Protein AF-A0A3R6VSF9-F1 (afdb_monomer_lite)

Radius of gyration: 30.58 Å; chains: 1; bounding box: 80×78×81 Å

InterPro domains:
  IPR032466 Metal-dependent hydrolase [SSF51556] (292-718)

Organism: NCBI:txid157072

pLDDT: mean 82.46, std 18.48, range [24.3, 98.81]

Structure (mmCIF, N/CA/C/O backbone):
data_AF-A0A3R6VSF9-F1
#
_entry.id   AF-A0A3R6VSF9-F1
#
loop_
_atom_site.group_PDB
_atom_site.id
_atom_site.type_symbol
_atom_site.label_atom_id
_atom_site.label_alt_id
_atom_site.label_comp_id
_atom_site.label_asym_id
_atom_site.label_entity_id
_atom_site.label_seq_id
_atom_site.pdbx_PDB_ins_code
_atom_site.Cartn_x
_atom_site.Cartn_y
_atom_site.Cartn_z
_atom_site.occupancy
_atom_site.B_iso_or_equiv
_atom_site.auth_seq_id
_atom_site.auth_comp_id
_atom_site.auth_asym_id
_atom_site.auth_atom_id
_atom_site.pdbx_PDB_model_num
ATOM 1 N N . MET A 1 1 ? -24.679 31.000 2.714 1.00 30.97 1 MET A N 1
ATOM 2 C CA . MET A 1 1 ? -25.129 29.900 3.594 1.00 30.97 1 MET A CA 1
ATOM 3 C C . MET A 1 1 ? -25.138 30.422 5.020 1.00 30.97 1 MET A C 1
ATOM 5 O O . MET A 1 1 ? -24.112 30.921 5.457 1.00 30.97 1 MET A O 1
ATOM 9 N N . VAL A 1 2 ? -26.268 30.392 5.728 1.00 24.30 2 VAL A N 1
ATOM 10 C CA . VAL A 1 2 ? -26.298 30.714 7.168 1.00 24.30 2 VAL A CA 1
ATOM 11 C C . VAL A 1 2 ? -26.040 29.412 7.916 1.00 24.30 2 VAL A C 1
ATOM 13 O O . VAL A 1 2 ? -26.893 28.535 7.837 1.00 24.30 2 VAL A O 1
ATOM 16 N N . ASP A 1 3 ? -24.895 29.262 8.590 1.00 39.56 3 ASP A N 1
ATOM 17 C CA . ASP A 1 3 ? -24.651 28.088 9.435 1.00 39.56 3 ASP A CA 1
ATOM 18 C C . ASP A 1 3 ? -23.662 28.320 10.600 1.00 39.56 3 ASP A C 1
ATOM 20 O O . ASP A 1 3 ? -22.752 29.149 10.564 1.00 39.56 3 ASP A O 1
ATOM 24 N N . ARG A 1 4 ? -23.914 27.559 11.664 1.00 41.09 4 ARG A N 1
ATOM 25 C CA . ARG A 1 4 ? -23.352 27.530 13.015 1.00 41.09 4 ARG A CA 1
ATOM 26 C C . ARG A 1 4 ? -21.854 27.204 13.009 1.00 41.09 4 ARG A C 1
ATOM 28 O O . ARG A 1 4 ? -21.467 26.072 12.741 1.00 41.09 4 ARG A O 1
ATOM 35 N N . ILE A 1 5 ? -20.997 28.165 13.363 1.00 36.53 5 ILE A N 1
ATOM 36 C CA . ILE A 1 5 ? -19.570 27.890 13.593 1.00 36.53 5 ILE A CA 1
ATOM 37 C C . ILE A 1 5 ? -19.335 27.669 15.085 1.00 36.53 5 ILE A C 1
ATOM 39 O O . ILE A 1 5 ? -19.367 28.591 15.890 1.00 36.53 5 ILE A O 1
ATOM 43 N N . THR A 1 6 ? -19.053 26.426 15.430 1.00 43.69 6 THR A N 1
ATOM 44 C CA . THR A 1 6 ? -18.424 25.983 16.676 1.00 43.69 6 THR A CA 1
ATOM 45 C C . THR A 1 6 ? -16.914 26.274 16.656 1.00 43.69 6 THR A C 1
ATOM 47 O O . THR A 1 6 ? -16.265 26.030 15.635 1.00 43.69 6 THR A O 1
ATOM 50 N N . ALA A 1 7 ? -16.336 26.768 17.758 1.00 39.53 7 ALA A N 1
ATOM 51 C CA . ALA A 1 7 ? -14.887 26.991 17.892 1.00 39.53 7 ALA A CA 1
ATOM 52 C C . ALA A 1 7 ? -14.079 25.683 17.711 1.00 39.53 7 ALA A C 1
ATOM 54 O O . ALA A 1 7 ? -14.624 24.599 17.864 1.00 39.53 7 ALA A O 1
ATOM 55 N N . SER A 1 8 ? -12.790 25.735 17.368 1.00 39.19 8 SER A N 1
ATOM 56 C CA . SER A 1 8 ? -11.935 24.534 17.236 1.00 39.19 8 SER A CA 1
ATOM 57 C C . SER A 1 8 ? -11.379 24.093 18.597 1.00 39.19 8 SER A C 1
ATOM 59 O O . SER A 1 8 ? -11.083 24.949 19.432 1.00 39.19 8 SER A O 1
ATOM 61 N N . ARG A 1 9 ? -11.157 22.790 18.828 1.00 46.75 9 ARG A N 1
ATOM 62 C CA . ARG A 1 9 ? -10.424 22.332 20.028 1.00 46.75 9 ARG A CA 1
ATOM 63 C C . ARG A 1 9 ? -8.924 22.674 19.931 1.00 46.75 9 ARG A C 1
ATOM 65 O O . ARG A 1 9 ? -8.363 22.542 18.844 1.00 46.75 9 ARG A O 1
ATOM 72 N N . PRO A 1 10 ? -8.236 23.014 21.043 1.00 39.56 10 PRO A N 1
ATOM 73 C CA . PRO A 1 10 ? -6.789 23.271 21.049 1.00 39.56 10 PRO A CA 1
ATOM 74 C C . PRO A 1 10 ? -5.938 22.076 20.592 1.00 39.56 10 PRO A C 1
ATOM 76 O O . PRO A 1 10 ? -4.832 22.265 20.099 1.00 39.56 10 PRO A O 1
ATOM 79 N N . THR A 1 11 ? -6.455 20.852 20.744 1.00 42.47 11 THR A N 1
ATOM 80 C CA . THR A 1 11 ? -5.763 19.598 20.404 1.00 42.47 11 THR A CA 1
ATOM 81 C C . THR A 1 11 ? -6.108 19.047 19.016 1.00 42.47 11 THR A C 1
ATOM 83 O O . THR A 1 11 ? -5.373 18.201 18.515 1.00 42.47 11 THR A O 1
ATOM 86 N N . ASN A 1 12 ? -7.197 19.501 18.374 1.00 41.34 12 ASN A N 1
ATOM 87 C CA . ASN A 1 12 ? -7.612 19.027 17.049 1.00 41.34 12 ASN A CA 1
ATOM 88 C C . ASN A 1 12 ? -8.453 20.084 16.305 1.00 41.34 12 ASN A C 1
ATOM 90 O O . ASN A 1 12 ? -9.623 20.309 16.616 1.00 41.34 12 ASN A O 1
ATOM 94 N N . ALA A 1 13 ? -7.866 20.705 15.276 1.00 40.31 13 ALA A N 1
ATOM 95 C CA . ALA A 1 13 ? -8.487 21.787 14.505 1.00 40.31 13 ALA A CA 1
ATOM 96 C C . ALA A 1 13 ? -9.631 21.340 13.565 1.00 40.31 13 ALA A C 1
ATOM 98 O O . ALA A 1 13 ? -10.320 22.188 12.983 1.00 40.31 13 ALA A O 1
ATOM 99 N N . LEU A 1 14 ? -9.825 20.026 13.396 1.00 37.62 14 LEU A N 1
ATOM 100 C CA . LEU A 1 14 ? -10.907 19.436 12.604 1.00 37.62 14 LEU A CA 1
ATOM 101 C C . LEU A 1 14 ? -12.150 19.117 13.446 1.00 37.62 14 LEU A C 1
ATOM 103 O O . LEU A 1 14 ? -13.216 18.906 12.871 1.00 37.62 14 LEU A O 1
ATOM 107 N N . VAL A 1 15 ? -12.033 19.127 14.780 1.00 36.47 15 VAL A N 1
ATOM 108 C CA . VAL A 1 15 ? -13.116 18.765 15.704 1.00 36.47 15 VAL A CA 1
ATOM 109 C C . VAL A 1 15 ? -13.640 20.006 16.443 1.00 36.47 15 VAL A C 1
ATOM 111 O O . VAL A 1 15 ? -12.859 20.730 17.071 1.00 36.47 15 VAL A O 1
ATOM 114 N N . PRO A 1 16 ? -14.957 20.270 16.396 1.00 43.53 16 PRO A N 1
ATOM 115 C CA . PRO A 1 16 ? -15.544 21.449 17.022 1.00 43.53 16 PRO A CA 1
ATOM 116 C C . PRO A 1 16 ? -15.704 21.379 18.561 1.00 43.53 16 PRO A C 1
ATOM 118 O O . PRO A 1 16 ? -15.852 20.308 19.155 1.00 43.53 16 PRO A O 1
ATOM 121 N N . TYR A 1 17 ? -15.722 22.550 19.209 1.00 37.19 17 TYR A N 1
ATOM 122 C CA . TYR A 1 17 ? -16.293 22.843 20.531 1.00 37.19 17 TYR A CA 1
ATOM 123 C C . TYR A 1 17 ? -17.813 22.860 20.372 1.00 37.19 17 TYR A C 1
ATOM 125 O O . TYR A 1 17 ? -18.333 23.763 19.721 1.00 37.19 17 TYR A O 1
ATOM 133 N N . ALA A 1 18 ? -18.544 21.892 20.922 1.00 42.44 18 ALA A N 1
ATOM 134 C CA . ALA A 1 18 ? -20.001 21.945 20.838 1.00 42.44 18 ALA A CA 1
ATOM 135 C C . ALA A 1 18 ? -20.579 22.688 22.042 1.00 42.44 18 ALA A C 1
ATOM 137 O O . ALA A 1 18 ? -20.657 22.195 23.167 1.00 42.44 18 ALA A O 1
ATOM 138 N N . GLU A 1 19 ? -21.009 23.912 21.786 1.00 41.78 19 GLU A N 1
ATOM 139 C CA . GLU A 1 19 ? -21.958 24.586 22.655 1.00 41.78 19 GLU A CA 1
ATOM 140 C C . GLU A 1 19 ? -23.367 24.070 22.337 1.00 41.78 19 GLU A C 1
ATOM 142 O O . GLU A 1 19 ? -23.654 23.760 21.179 1.00 41.78 19 GLU A O 1
ATOM 147 N N . PRO A 1 20 ? -24.293 24.062 23.309 1.00 39.50 20 PRO A N 1
ATOM 148 C CA . PRO A 1 20 ? -25.716 23.886 23.022 1.00 39.50 20 PRO A CA 1
ATOM 149 C C . PRO A 1 20 ? -26.259 24.922 22.026 1.00 39.50 20 PRO A C 1
ATOM 151 O O . PRO A 1 20 ? -27.307 24.691 21.429 1.00 39.50 20 PRO A O 1
ATOM 154 N N . LEU A 1 21 ? -25.553 26.045 21.827 1.00 38.25 21 LEU A N 1
ATOM 155 C CA . LEU A 1 21 ? -25.818 27.062 20.810 1.00 38.25 21 LEU A CA 1
ATOM 156 C C . LEU A 1 21 ? -24.527 27.834 20.458 1.00 38.25 21 LEU A C 1
ATOM 158 O O . LEU A 1 21 ? -24.180 28.733 21.216 1.00 38.25 21 LEU A O 1
ATOM 162 N N . PRO A 1 22 ? -23.858 27.618 19.310 1.00 37.75 22 PRO A N 1
ATOM 163 C CA . PRO A 1 22 ? -22.938 28.630 18.800 1.00 37.75 22 PRO A CA 1
ATOM 164 C C . PRO A 1 22 ? -23.735 29.816 18.227 1.00 37.75 22 PRO A C 1
ATOM 166 O O . PRO A 1 22 ? -24.826 29.646 17.664 1.00 37.75 22 PRO A O 1
ATOM 169 N N . ALA A 1 23 ? -23.188 31.029 18.326 1.00 36.94 23 ALA A N 1
ATOM 170 C CA . ALA A 1 23 ? -23.741 32.202 17.651 1.00 36.94 23 ALA A CA 1
ATOM 171 C C . ALA A 1 23 ? -23.880 31.934 16.136 1.00 36.94 23 ALA A C 1
ATOM 173 O O . ALA A 1 23 ? -22.970 31.406 15.494 1.00 36.94 23 ALA A O 1
ATOM 174 N N . LYS A 1 24 ? -25.041 32.269 15.552 1.00 40.16 24 LYS A N 1
ATOM 175 C CA . LYS A 1 24 ? -25.300 32.074 14.115 1.00 40.16 24 LYS A CA 1
ATOM 176 C C . LYS A 1 24 ? -24.300 32.897 13.305 1.00 40.16 24 LYS A C 1
ATOM 178 O O . LYS A 1 24 ? -24.292 34.119 13.432 1.00 40.16 24 LYS A O 1
ATOM 183 N N . ALA A 1 25 ? -23.525 32.239 12.448 1.00 46.03 25 ALA A N 1
ATOM 184 C CA . ALA A 1 25 ? -22.681 32.908 11.474 1.00 46.03 25 ALA A CA 1
ATOM 185 C C . ALA A 1 25 ? -23.195 32.677 10.037 1.00 46.03 25 ALA A C 1
ATOM 187 O O . ALA A 1 25 ? -23.785 31.648 9.720 1.00 46.03 25 ALA A O 1
ATOM 188 N N . LEU A 1 26 ? -23.019 33.651 9.151 1.00 43.97 26 LEU A N 1
ATOM 189 C CA . LEU A 1 26 ? -23.282 33.580 7.720 1.00 43.97 26 LEU A CA 1
ATOM 190 C C . LEU A 1 26 ? -21.946 33.364 7.005 1.00 43.97 26 LEU A C 1
ATOM 192 O O . LEU A 1 26 ? -21.124 34.273 6.924 1.00 43.97 26 LEU A O 1
ATOM 196 N N . VAL A 1 27 ? -21.729 32.165 6.468 1.00 51.41 27 VAL A N 1
ATOM 197 C CA . VAL A 1 27 ? -20.545 31.861 5.660 1.00 51.41 27 VAL A CA 1
ATOM 198 C C . VAL A 1 27 ? -20.871 32.094 4.187 1.00 51.41 27 VAL A C 1
ATOM 200 O O . VAL A 1 27 ? -21.856 31.568 3.649 1.00 51.41 27 VAL A O 1
ATOM 203 N N . VAL A 1 28 ? -20.044 32.900 3.529 1.00 54.09 28 VAL A N 1
ATOM 204 C CA . VAL A 1 28 ? -20.182 33.223 2.109 1.00 54.09 28 VAL A CA 1
ATOM 205 C C . VAL A 1 28 ? -18.913 32.803 1.380 1.00 54.09 28 VAL A C 1
ATOM 207 O O . VAL A 1 28 ? -17.811 33.249 1.701 1.00 54.09 28 VAL A O 1
ATOM 210 N N . GLU A 1 29 ? -19.064 31.906 0.411 1.00 59.91 29 GLU A N 1
ATOM 211 C CA . GLU A 1 29 ? -17.962 31.522 -0.458 1.00 59.91 29 GLU A CA 1
ATOM 212 C C . GLU A 1 29 ? -17.805 32.551 -1.566 1.00 59.91 29 GLU A C 1
ATOM 214 O O . GLU A 1 29 ? -18.695 32.764 -2.385 1.00 59.91 29 GLU A O 1
ATOM 219 N N . ASP A 1 30 ? -16.641 33.174 -1.579 1.00 70.00 30 ASP A N 1
ATOM 220 C CA . ASP A 1 30 ? -16.215 34.128 -2.578 1.00 70.00 30 ASP A CA 1
ATOM 221 C C . ASP A 1 30 ? -14.956 33.621 -3.273 1.00 70.00 30 ASP A C 1
ATOM 223 O O . ASP A 1 30 ? -13.887 34.234 -3.270 1.00 70.00 30 ASP A O 1
ATOM 227 N N . VAL A 1 31 ? -15.081 32.428 -3.851 1.00 60.75 31 VAL A N 1
ATOM 228 C CA . VAL A 1 31 ? -13.994 31.738 -4.558 1.00 60.75 31 VAL A CA 1
ATOM 229 C C . VAL A 1 31 ? -13.443 32.600 -5.703 1.00 60.75 31 VAL A C 1
ATOM 231 O O . VAL A 1 31 ? -12.262 32.534 -6.027 1.00 60.75 31 VAL A O 1
ATOM 234 N N . MET A 1 32 ? -14.280 33.482 -6.254 1.00 66.19 32 MET A N 1
ATOM 235 C CA . MET A 1 32 ? -13.935 34.405 -7.337 1.00 66.19 32 MET A CA 1
ATOM 236 C C . MET A 1 32 ? -13.521 35.806 -6.854 1.00 66.19 32 MET A C 1
ATOM 238 O O . MET A 1 32 ? -13.305 36.680 -7.692 1.00 66.19 32 MET A O 1
ATOM 242 N N . ARG A 1 33 ? -13.416 36.037 -5.535 1.00 69.12 33 ARG A N 1
ATOM 243 C CA . ARG A 1 33 ? -13.038 37.323 -4.909 1.00 69.12 33 ARG A CA 1
ATOM 244 C C . ARG A 1 33 ? -13.871 38.534 -5.370 1.00 69.12 33 ARG A C 1
ATOM 246 O O . ARG A 1 33 ? -13.342 39.628 -5.556 1.00 69.12 33 ARG A O 1
ATOM 253 N N . LYS A 1 34 ? -15.164 38.331 -5.613 1.00 74.00 34 LYS A N 1
ATOM 254 C CA . LYS A 1 34 ? -16.126 39.337 -6.076 1.00 74.00 34 LYS A CA 1
ATOM 255 C C . LYS A 1 34 ? -16.814 40.097 -4.940 1.00 74.00 34 LYS A C 1
ATOM 257 O O . LYS A 1 34 ? -17.438 41.122 -5.212 1.00 74.00 34 LYS A O 1
ATOM 262 N N . LEU A 1 35 ? -16.748 39.621 -3.698 1.00 71.81 35 LEU A N 1
ATOM 263 C CA . LEU A 1 35 ? -17.359 40.299 -2.560 1.00 71.81 35 LEU A CA 1
ATOM 264 C C . LEU A 1 35 ? -16.481 41.463 -2.080 1.00 71.81 35 LEU A C 1
ATOM 266 O O . LEU A 1 35 ? -15.264 41.321 -1.947 1.00 71.81 35 LEU A O 1
ATOM 270 N N . PRO A 1 36 ? -17.085 42.622 -1.765 1.00 77.94 36 PRO A N 1
ATOM 271 C CA . PRO A 1 36 ? -16.359 43.746 -1.188 1.00 77.94 36 PRO A CA 1
ATOM 272 C C . PRO A 1 36 ? -15.721 43.388 0.160 1.00 77.94 36 PRO A C 1
ATOM 274 O O . PRO A 1 36 ? -16.347 42.738 0.998 1.00 77.94 36 PRO A O 1
ATOM 277 N N . ALA A 1 37 ? -14.516 43.907 0.421 1.00 72.81 37 ALA A N 1
ATOM 278 C CA . ALA A 1 37 ? -13.785 43.666 1.669 1.00 72.81 37 ALA A CA 1
ATOM 279 C C . ALA A 1 37 ? -14.568 44.071 2.932 1.00 72.81 37 ALA A C 1
ATOM 281 O O . ALA A 1 37 ? -14.340 43.501 3.992 1.00 72.81 37 ALA A O 1
ATOM 282 N N . SER A 1 38 ? -15.522 45.002 2.825 1.00 71.75 38 SER A N 1
ATOM 283 C CA . SER A 1 38 ? -16.387 45.410 3.939 1.00 71.75 38 SER A CA 1
ATOM 284 C C . SER A 1 38 ? -17.216 44.260 4.514 1.00 71.75 38 SER A C 1
ATOM 286 O O . SER A 1 38 ? -17.522 44.267 5.703 1.00 71.75 38 SER A O 1
ATOM 288 N N . TRP A 1 39 ? -17.531 43.231 3.730 1.00 68.62 39 TRP A N 1
ATOM 289 C CA . TRP A 1 39 ? -18.303 42.091 4.217 1.00 68.62 39 TRP A CA 1
ATOM 290 C C . TRP A 1 39 ? -17.573 41.252 5.277 1.00 68.62 39 TRP A C 1
ATOM 292 O O . TRP A 1 39 ? -18.234 40.598 6.078 1.00 68.62 39 TRP A O 1
ATOM 302 N N . THR A 1 40 ? -16.235 41.291 5.335 1.00 60.88 40 THR A N 1
ATOM 303 C CA . THR A 1 40 ? -15.460 40.601 6.388 1.00 60.88 40 THR A CA 1
ATOM 304 C C . THR A 1 40 ? -15.558 41.294 7.747 1.00 60.88 40 THR A C 1
ATOM 306 O O . THR A 1 40 ? -15.181 40.714 8.761 1.00 60.88 40 THR A O 1
ATOM 309 N N . THR A 1 41 ? -16.074 42.526 7.770 1.00 63.94 41 THR A N 1
ATOM 310 C CA . THR A 1 41 ? -16.232 43.333 8.987 1.00 63.94 41 THR A CA 1
ATOM 311 C C . THR A 1 41 ? -17.624 43.209 9.609 1.00 63.94 41 THR A C 1
ATOM 313 O O . THR A 1 41 ? -17.848 43.727 10.700 1.00 63.94 41 THR A O 1
ATOM 316 N N . ILE A 1 42 ? -18.559 42.509 8.951 1.00 60.72 42 ILE A N 1
ATOM 317 C CA . ILE A 1 42 ? -19.918 42.315 9.465 1.00 60.72 42 ILE A CA 1
ATOM 318 C C . ILE A 1 42 ? -19.885 41.237 10.563 1.00 60.72 42 ILE A C 1
ATOM 320 O O . ILE A 1 42 ? -19.481 40.103 10.287 1.00 60.72 42 ILE A O 1
ATOM 324 N N . PRO A 1 43 ? -20.325 41.543 11.799 1.00 47.28 43 PRO A N 1
ATOM 325 C CA . PRO A 1 43 ? -20.341 40.576 12.891 1.00 47.28 43 PRO A CA 1
ATOM 326 C C . PRO A 1 43 ? -21.128 39.316 12.522 1.00 47.28 43 PRO A C 1
ATOM 328 O O . PRO A 1 43 ? -22.277 39.388 12.088 1.00 47.28 43 PRO A O 1
ATOM 331 N N . GLY A 1 44 ? -20.494 38.156 12.685 1.00 48.16 44 GLY A N 1
ATOM 332 C CA . GLY A 1 44 ? -21.081 36.870 12.324 1.00 48.16 44 GLY A CA 1
ATOM 333 C C . GLY A 1 44 ? -21.046 36.551 10.828 1.00 48.16 44 GLY A C 1
ATOM 334 O O . GLY A 1 44 ? -21.586 35.526 10.454 1.00 48.16 44 GLY A O 1
ATOM 335 N N . VAL A 1 45 ? -20.422 37.346 9.953 1.00 54.78 45 VAL A N 1
ATOM 336 C CA . VAL A 1 45 ? -20.245 36.994 8.531 1.00 54.78 45 VAL A CA 1
ATOM 337 C C . VAL A 1 45 ? -18.804 36.562 8.276 1.00 54.78 45 VAL A C 1
ATOM 339 O O . VAL A 1 45 ? -17.861 37.274 8.606 1.00 54.78 45 VAL A O 1
ATOM 342 N N . HIS A 1 46 ? -18.615 35.401 7.649 1.00 56.16 46 HIS A N 1
ATOM 343 C CA . HIS A 1 46 ? -17.293 34.891 7.289 1.00 56.16 46 HIS A CA 1
ATOM 344 C C . HIS A 1 46 ? -17.193 34.649 5.784 1.00 56.16 46 HIS A C 1
ATOM 346 O O . HIS A 1 46 ? -17.907 33.812 5.234 1.00 56.16 46 HIS A O 1
ATOM 352 N N . ILE A 1 47 ? -16.264 35.345 5.123 1.00 60.19 47 ILE A N 1
ATOM 353 C CA . ILE A 1 47 ? -15.968 35.150 3.698 1.00 60.19 47 ILE A CA 1
ATOM 354 C C . ILE A 1 47 ? -14.774 34.219 3.526 1.00 60.19 47 ILE A C 1
ATOM 356 O O . ILE A 1 47 ? -13.766 34.359 4.220 1.00 60.19 47 ILE A O 1
ATOM 360 N N . ARG A 1 48 ? -14.865 33.285 2.575 1.00 61.19 48 ARG A N 1
ATOM 361 C CA . ARG A 1 48 ? -13.762 32.383 2.214 1.00 61.19 48 ARG A CA 1
ATOM 362 C C . ARG A 1 48 ? -13.535 32.315 0.714 1.00 61.19 48 ARG A C 1
ATOM 364 O O . ARG A 1 48 ? -14.478 32.383 -0.058 1.00 61.19 48 ARG A O 1
ATOM 371 N N . THR A 1 49 ? -12.280 32.124 0.319 1.00 59.84 49 THR A N 1
ATOM 372 C CA . THR A 1 49 ? -11.821 32.194 -1.079 1.00 59.84 49 THR A CA 1
ATOM 373 C C . THR A 1 49 ? -11.366 30.842 -1.650 1.00 59.84 49 THR A C 1
ATOM 375 O O . THR A 1 49 ? -10.822 30.807 -2.749 1.00 59.84 49 THR A O 1
ATOM 378 N N . GLN A 1 50 ? -11.578 29.729 -0.932 1.00 51.91 50 GLN A N 1
ATOM 379 C CA . GLN A 1 50 ? -11.197 28.370 -1.356 1.00 51.91 50 GLN A CA 1
ATOM 380 C C . GLN A 1 50 ? -12.344 27.359 -1.132 1.00 51.91 50 GLN A C 1
ATOM 382 O O . GLN A 1 50 ? -12.988 27.432 -0.081 1.00 51.91 50 GLN A O 1
ATOM 387 N N . PRO A 1 51 ? -12.582 26.405 -2.058 1.00 49.31 51 PRO A N 1
ATOM 388 C CA . PRO A 1 51 ? -13.672 25.429 -1.963 1.00 49.31 51 PRO A CA 1
ATOM 389 C C . PRO A 1 51 ? -13.298 24.240 -1.057 1.00 49.31 51 PRO A C 1
ATOM 391 O O . PRO A 1 51 ? -12.456 23.426 -1.423 1.00 49.31 51 PRO A O 1
ATOM 394 N N . ASN A 1 52 ? -13.897 24.129 0.139 1.00 54.91 52 ASN A N 1
ATOM 395 C CA . ASN A 1 52 ? -13.713 22.956 1.026 1.00 54.91 52 ASN A CA 1
ATOM 396 C C . ASN A 1 52 ? -14.830 22.779 2.094 1.00 54.91 52 ASN A C 1
ATOM 398 O O . ASN A 1 52 ? -14.602 22.218 3.167 1.00 54.91 52 ASN A O 1
ATOM 402 N N . HIS A 1 53 ? -16.031 23.332 1.879 1.00 52.03 53 HIS A N 1
ATOM 403 C CA . HIS A 1 53 ? -17.041 23.447 2.944 1.00 52.03 53 HIS A CA 1
ATOM 404 C C . HIS A 1 53 ? -17.823 22.156 3.213 1.00 52.03 53 HIS A C 1
ATOM 406 O O . HIS A 1 53 ? -18.031 21.835 4.377 1.00 52.03 53 HIS A O 1
ATOM 412 N N . LEU A 1 54 ? -18.217 21.394 2.187 1.00 51.84 54 LEU A N 1
ATOM 413 C CA . LEU A 1 54 ? -19.063 20.201 2.361 1.00 51.84 54 LEU A CA 1
ATOM 414 C C . LEU A 1 54 ? -18.402 19.136 3.243 1.00 51.84 54 LEU A C 1
ATOM 416 O O . LEU A 1 54 ? -19.057 18.559 4.103 1.00 51.84 54 LEU A O 1
ATOM 420 N N . LEU A 1 55 ? -17.090 18.938 3.087 1.00 50.31 55 LEU A N 1
ATOM 421 C CA . LEU A 1 55 ? -16.318 17.997 3.895 1.00 50.31 55 LEU A CA 1
ATOM 422 C C . LEU A 1 55 ? -16.251 18.449 5.358 1.00 50.31 55 LEU A C 1
ATOM 424 O O . LEU A 1 55 ? -16.614 17.696 6.256 1.00 50.31 55 LEU A O 1
ATOM 428 N N . LYS A 1 56 ? -15.839 19.69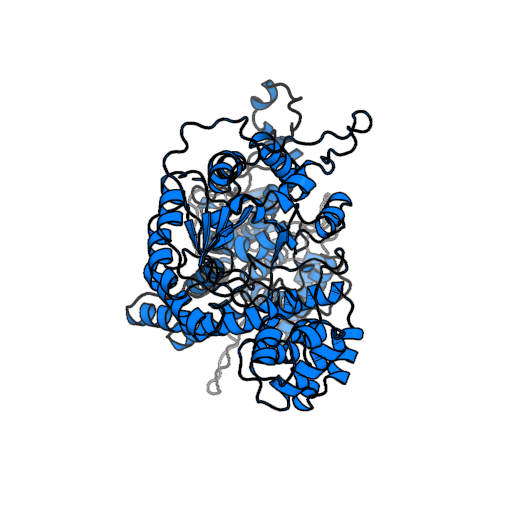7 5.612 1.00 50.69 56 LYS A N 1
ATOM 429 C CA . LYS A 1 56 ? -15.732 20.224 6.981 1.00 50.69 56 LYS A CA 1
ATOM 430 C C . LYS A 1 56 ? -17.095 20.307 7.679 1.00 50.69 56 LYS A C 1
ATOM 432 O O . LYS A 1 56 ? -17.172 20.033 8.873 1.00 50.69 56 LYS A O 1
ATOM 437 N N . LEU A 1 57 ? -18.154 20.652 6.946 1.00 53.84 57 LEU A N 1
ATOM 438 C CA . LEU A 1 57 ? -19.530 20.677 7.447 1.00 53.84 57 LEU A CA 1
ATOM 439 C C . LEU A 1 57 ? -20.054 19.265 7.715 1.00 53.84 57 LEU A C 1
ATOM 441 O O . LEU A 1 57 ? -20.653 19.045 8.758 1.00 53.84 57 LEU A O 1
ATOM 445 N N . GLY A 1 58 ? -19.771 18.298 6.839 1.00 55.78 58 GLY A N 1
ATOM 446 C CA . GLY A 1 58 ? -20.108 16.891 7.057 1.00 55.78 58 GLY A CA 1
ATOM 447 C C . GLY A 1 58 ? -19.439 16.325 8.311 1.00 55.78 58 GLY A C 1
ATOM 448 O O . GLY A 1 58 ? -20.110 15.716 9.139 1.00 55.78 58 GLY A O 1
ATOM 449 N N . ILE A 1 59 ? -18.145 16.611 8.509 1.00 55.72 59 ILE A N 1
ATOM 450 C CA . ILE A 1 59 ? -17.402 16.239 9.726 1.00 55.72 59 ILE A CA 1
ATOM 451 C C . ILE A 1 59 ? -18.040 16.865 10.958 1.00 55.72 59 ILE A C 1
ATOM 453 O O . ILE A 1 59 ? -18.326 16.161 11.926 1.00 55.72 59 ILE A O 1
ATOM 457 N N . ALA A 1 60 ? -18.242 18.184 10.928 1.00 56.91 60 ALA A N 1
ATOM 458 C CA . ALA A 1 60 ? -18.763 18.928 12.064 1.00 56.91 60 ALA A CA 1
ATOM 459 C C . ALA A 1 60 ? -20.173 18.457 12.426 1.00 56.91 60 ALA A C 1
ATOM 461 O O . ALA A 1 60 ? -20.429 18.184 13.592 1.00 56.91 60 ALA A O 1
ATOM 462 N N . ASN A 1 61 ? -21.052 18.274 11.439 1.00 60.12 61 ASN A N 1
ATOM 463 C CA . ASN A 1 61 ? -22.409 17.786 11.654 1.00 60.12 61 ASN A CA 1
ATOM 464 C C . ASN A 1 61 ? -22.406 16.359 12.197 1.00 60.12 61 ASN A C 1
ATOM 466 O O . ASN A 1 61 ? -23.076 16.098 13.187 1.00 60.12 61 ASN A O 1
ATOM 470 N N . ALA A 1 62 ? -21.625 15.445 11.620 1.00 59.81 62 ALA A N 1
ATOM 471 C CA . ALA A 1 62 ? -21.617 14.057 12.069 1.00 59.81 62 ALA A CA 1
ATOM 472 C C . ALA A 1 62 ? -21.015 13.895 13.478 1.00 59.81 62 ALA A C 1
ATOM 474 O O . ALA A 1 62 ? -21.608 13.233 14.328 1.00 59.81 62 ALA A O 1
ATOM 475 N N . THR A 1 63 ? -19.888 14.558 13.770 1.00 62.97 63 THR A N 1
ATOM 476 C CA . THR A 1 63 ? -19.288 14.549 15.121 1.00 62.97 63 THR A CA 1
ATOM 477 C C . THR A 1 63 ? -20.167 15.257 16.150 1.00 62.97 63 THR A C 1
ATOM 479 O O . THR A 1 63 ? -20.285 14.787 17.280 1.00 62.97 63 THR A O 1
ATOM 482 N N . HIS A 1 64 ? -20.819 16.362 15.775 1.00 66.56 64 HIS A N 1
ATOM 483 C CA . HIS A 1 64 ? -21.762 17.061 16.643 1.00 66.56 64 HIS A CA 1
ATOM 484 C C . HIS A 1 64 ? -22.981 16.189 16.955 1.00 66.56 64 HIS A C 1
ATOM 486 O O . HIS A 1 64 ? -23.318 16.016 18.123 1.00 66.56 64 HIS A O 1
ATOM 492 N N . THR A 1 65 ? -23.614 15.600 15.939 1.00 66.31 65 THR A N 1
ATOM 493 C CA . THR A 1 65 ? -24.762 14.694 16.091 1.00 66.31 65 THR A CA 1
ATOM 494 C C . THR A 1 65 ? -24.416 13.509 16.992 1.00 66.31 65 THR A C 1
ATOM 496 O O . THR A 1 65 ? -25.148 13.223 17.935 1.00 66.31 65 THR A O 1
ATOM 499 N N . ALA A 1 66 ? -23.259 12.878 16.790 1.00 66.69 66 ALA A N 1
ATOM 500 C CA . ALA A 1 66 ? -22.822 11.737 17.596 1.00 66.69 66 ALA A CA 1
ATOM 501 C C . ALA A 1 66 ? -22.506 12.071 19.068 1.00 66.69 66 ALA A C 1
ATOM 503 O O . ALA A 1 66 ? -22.435 11.172 19.906 1.00 66.69 66 ALA A O 1
ATOM 504 N N . MET A 1 67 ? -22.301 13.351 19.384 1.00 78.19 67 MET A N 1
ATOM 505 C CA . MET A 1 67 ? -21.997 13.841 20.728 1.00 78.19 67 MET A CA 1
ATOM 506 C C . MET A 1 67 ? -23.229 14.418 21.433 1.00 78.19 67 MET A C 1
ATOM 508 O O . MET A 1 67 ? -23.426 14.180 22.623 1.00 78.19 67 MET A O 1
ATOM 512 N N . VAL A 1 68 ? -24.054 15.195 20.724 1.00 72.44 68 VAL A N 1
ATOM 513 C CA . VAL A 1 68 ? -25.105 16.028 21.328 1.00 72.44 68 VAL A CA 1
ATOM 514 C C . VAL A 1 68 ? -26.157 15.193 22.050 1.00 72.44 68 VAL A C 1
ATOM 516 O O . VAL A 1 68 ? -26.563 15.552 23.153 1.00 72.44 68 VAL A O 1
ATOM 519 N N . TYR A 1 69 ? -26.538 14.043 21.489 1.00 80.12 69 TYR A N 1
ATOM 520 C CA . TYR A 1 69 ? -27.510 13.149 22.116 1.00 80.12 69 TYR A CA 1
ATOM 521 C C . TYR A 1 69 ? -26.947 12.478 23.367 1.00 80.12 69 TYR A C 1
ATOM 523 O O . TYR A 1 69 ? -27.637 12.404 24.383 1.00 80.12 69 TYR A O 1
ATOM 531 N N . ALA A 1 70 ? -25.673 12.074 23.341 1.00 82.56 70 ALA A N 1
ATOM 532 C CA . ALA A 1 70 ? -25.014 11.505 24.510 1.00 82.56 70 ALA A CA 1
ATOM 533 C C . ALA A 1 70 ? -24.915 12.526 25.657 1.00 82.56 70 ALA A C 1
ATOM 535 O O . ALA A 1 70 ? -25.208 12.190 26.803 1.00 82.56 70 ALA A O 1
ATOM 536 N N . LEU A 1 71 ? -24.574 13.787 25.358 1.00 77.81 71 LEU A N 1
ATOM 537 C CA . LEU A 1 71 ? -24.545 14.869 26.351 1.00 77.81 71 LEU A CA 1
ATOM 538 C C . LEU A 1 71 ? -25.941 15.185 26.902 1.00 77.81 71 LEU A C 1
ATOM 540 O O . LEU A 1 71 ? -26.105 15.293 28.119 1.00 77.81 71 LEU A O 1
ATOM 544 N N . ALA A 1 72 ? -26.941 15.287 26.019 1.00 74.38 72 ALA A N 1
ATOM 545 C CA . ALA A 1 72 ? -28.316 15.604 26.390 1.00 74.38 72 ALA A CA 1
ATOM 546 C C . ALA A 1 72 ? -28.912 14.546 27.329 1.00 74.38 72 ALA A C 1
ATOM 548 O O . ALA A 1 72 ? -29.468 14.891 28.371 1.00 74.38 72 ALA A O 1
ATOM 549 N N . VAL A 1 73 ? -28.747 13.260 27.002 1.00 81.44 73 VAL A N 1
ATOM 550 C CA . VAL A 1 73 ? -29.241 12.159 27.843 1.00 81.44 73 VAL A CA 1
ATOM 551 C C . VAL A 1 73 ? -28.440 12.047 29.146 1.00 81.44 73 VAL A C 1
ATOM 553 O O . VAL A 1 73 ? -29.024 11.755 30.183 1.00 81.44 73 VAL A O 1
ATOM 556 N N . SER A 1 74 ? -27.143 12.371 29.138 1.00 80.56 74 SER A N 1
ATOM 557 C CA . SER A 1 74 ? -26.274 12.292 30.326 1.00 80.56 74 SER A CA 1
ATOM 558 C C . SER A 1 74 ? -26.340 13.516 31.251 1.00 80.56 74 SER A C 1
ATOM 560 O O . SER A 1 74 ? -25.537 13.616 32.177 1.00 80.56 74 SER A O 1
ATOM 562 N N . LYS A 1 75 ? -27.251 14.471 31.011 1.00 75.62 75 LYS A N 1
ATOM 563 C CA . LYS A 1 75 ? -27.376 15.718 31.793 1.00 75.62 75 LYS A CA 1
ATOM 564 C C . LYS A 1 75 ? -26.097 16.582 31.791 1.00 75.62 75 LYS A C 1
ATOM 566 O O . LYS A 1 75 ? -25.844 17.328 32.737 1.00 75.62 75 LYS A O 1
ATOM 571 N N . ILE A 1 76 ? -25.295 16.516 30.725 1.00 74.06 76 ILE A N 1
ATOM 572 C CA . ILE A 1 76 ? -24.070 17.316 30.578 1.00 74.06 76 ILE A CA 1
ATOM 573 C C . ILE A 1 76 ? -24.397 18.568 29.751 1.00 74.06 76 ILE A C 1
ATOM 575 O O . ILE A 1 76 ? -24.734 18.447 28.573 1.00 74.06 76 ILE A O 1
ATOM 579 N N . PRO A 1 77 ? -24.296 19.782 30.325 1.00 63.41 77 PRO A N 1
ATOM 580 C CA . PRO A 1 77 ? -24.831 20.980 29.684 1.00 63.41 77 PRO A CA 1
ATOM 581 C C . PRO A 1 77 ? -23.938 21.540 28.577 1.00 63.41 77 PRO A C 1
ATOM 583 O O . PRO A 1 77 ? -24.429 22.279 27.740 1.00 63.41 77 PRO A O 1
ATOM 586 N N . THR A 1 78 ? -22.633 21.256 28.567 1.00 64.25 78 THR A N 1
ATOM 587 C CA . THR A 1 78 ? -21.695 21.781 27.559 1.00 64.25 78 THR A CA 1
ATOM 588 C C . THR A 1 78 ? -20.580 20.779 27.291 1.00 64.25 78 THR A C 1
ATOM 590 O O . THR A 1 78 ? -20.261 19.962 28.155 1.00 64.25 78 THR A O 1
ATOM 593 N N . THR A 1 79 ? -19.908 20.869 26.138 1.00 64.31 79 THR A N 1
ATOM 594 C CA . THR A 1 79 ? -18.721 20.030 25.898 1.00 64.31 79 THR A CA 1
ATOM 595 C C . THR A 1 79 ? -17.594 20.275 26.880 1.00 64.31 79 THR A C 1
ATOM 597 O O . THR A 1 79 ? -16.828 19.360 27.141 1.00 64.31 79 THR A O 1
ATOM 600 N N . THR A 1 80 ? -17.476 21.478 27.440 1.00 66.25 80 THR A N 1
ATOM 601 C CA . THR A 1 80 ? -16.450 21.779 28.450 1.00 66.25 80 THR A CA 1
ATOM 602 C C . THR A 1 80 ? -16.653 20.954 29.721 1.00 66.25 80 THR A C 1
ATOM 604 O O . THR A 1 80 ? -15.686 20.632 30.401 1.00 66.25 80 THR A O 1
ATOM 607 N N . ALA A 1 81 ? -17.900 20.587 30.021 1.00 68.75 81 ALA A N 1
ATOM 608 C CA . ALA A 1 81 ? -18.250 19.715 31.135 1.00 68.75 81 ALA A CA 1
ATOM 609 C C . ALA A 1 81 ? -18.193 18.215 30.777 1.00 68.75 81 ALA A C 1
ATOM 611 O O . ALA A 1 81 ? -18.470 17.379 31.635 1.00 68.75 81 ALA A O 1
ATOM 612 N N . ALA A 1 82 ? -17.863 17.852 29.531 1.00 76.19 82 ALA A N 1
ATOM 613 C CA . ALA A 1 82 ? -17.776 16.456 29.117 1.00 76.19 82 ALA A CA 1
ATOM 614 C C . ALA A 1 82 ? -16.498 15.791 29.664 1.00 76.19 82 ALA A C 1
ATOM 616 O O . ALA A 1 82 ? -15.429 16.408 29.648 1.00 76.19 82 ALA A O 1
ATOM 617 N N . PRO A 1 83 ? -16.563 14.524 30.112 1.00 82.31 83 PRO A N 1
ATOM 618 C CA . PRO A 1 83 ? -15.375 13.823 30.579 1.00 82.31 83 PRO A CA 1
ATOM 619 C C . PRO A 1 83 ? -14.404 13.533 29.421 1.00 82.31 83 PRO A C 1
ATOM 621 O O . PRO A 1 83 ? -14.842 13.387 28.276 1.00 82.31 83 PRO A O 1
ATOM 624 N N . PRO A 1 84 ? -13.099 13.338 29.699 1.00 80.94 84 PRO A N 1
ATOM 625 C CA . PRO A 1 84 ? -12.091 13.019 28.679 1.00 80.94 84 PRO A CA 1
ATOM 626 C C . PRO A 1 84 ? -12.440 11.820 27.781 1.00 80.94 84 PRO A C 1
ATOM 628 O O . PRO A 1 84 ? -12.069 11.785 26.605 1.00 80.94 84 PRO A O 1
ATOM 631 N N . ALA A 1 85 ? -13.201 10.859 28.314 1.00 83.69 85 ALA A N 1
ATOM 632 C CA . ALA A 1 85 ? -13.701 9.712 27.566 1.00 83.69 85 ALA A CA 1
ATOM 633 C C . ALA A 1 85 ? -14.560 10.120 26.356 1.00 83.69 85 ALA A C 1
ATOM 635 O O . ALA A 1 85 ? -14.405 9.545 25.284 1.00 83.69 85 ALA A O 1
ATOM 636 N N . MET A 1 86 ? -15.377 11.174 26.472 1.00 83.06 86 MET A N 1
ATOM 637 C CA . MET A 1 86 ? -16.170 11.697 25.352 1.00 83.06 86 MET A CA 1
ATOM 638 C C . MET A 1 86 ? -15.282 12.126 24.185 1.00 83.06 86 MET A C 1
ATOM 640 O O . MET A 1 86 ? -15.597 11.868 23.027 1.00 83.06 86 MET A O 1
ATOM 644 N N . PHE A 1 87 ? -14.142 12.749 24.470 1.00 81.62 87 PHE A N 1
ATOM 645 C CA . PHE A 1 87 ? -13.219 13.187 23.428 1.00 81.62 87 PHE A CA 1
ATOM 646 C C . PHE A 1 87 ? -12.475 12.018 22.789 1.00 81.62 87 PHE A C 1
ATOM 648 O O . PHE A 1 87 ? -12.363 11.980 21.569 1.00 81.62 87 PHE A O 1
ATOM 655 N N . THR A 1 88 ? -12.074 11.032 23.595 1.00 79.94 88 THR A N 1
ATOM 656 C CA . THR A 1 88 ? -11.459 9.792 23.098 1.00 79.94 88 THR A CA 1
ATOM 657 C C . THR A 1 88 ? -12.401 9.038 22.160 1.00 79.94 88 THR A C 1
ATOM 659 O O . THR A 1 88 ? -11.994 8.624 21.078 1.00 79.94 88 THR A O 1
ATOM 662 N N . TYR A 1 89 ? -13.673 8.914 22.539 1.00 85.25 89 TYR A N 1
ATOM 663 C CA . TYR A 1 89 ? -14.712 8.326 21.699 1.00 85.25 89 TYR A CA 1
ATOM 664 C C . TYR A 1 89 ? -14.891 9.079 20.378 1.00 85.25 89 TYR A C 1
ATOM 666 O O . TYR A 1 89 ? -14.932 8.448 19.328 1.00 85.25 89 TYR A O 1
ATOM 674 N N . LEU A 1 90 ? -14.966 10.412 20.407 1.00 78.69 90 LEU A N 1
ATOM 675 C CA . LEU A 1 90 ? -15.173 11.200 19.190 1.00 78.69 90 LEU A CA 1
ATOM 676 C C . LEU A 1 90 ? -13.990 11.124 18.231 1.00 78.69 90 LEU A C 1
ATOM 678 O O . LEU A 1 90 ? -14.204 11.081 17.022 1.00 78.69 90 LEU A O 1
ATOM 682 N N . ASP A 1 91 ? -12.765 11.080 18.754 1.00 73.31 91 ASP A N 1
ATOM 683 C CA . ASP A 1 91 ? -11.572 10.888 17.931 1.00 73.31 91 ASP A CA 1
ATOM 684 C C . ASP A 1 91 ? -11.593 9.505 17.256 1.00 73.31 91 ASP A C 1
ATOM 686 O O . ASP A 1 91 ? -11.279 9.388 16.070 1.00 73.31 91 ASP A O 1
ATOM 690 N N . GLU A 1 92 ? -12.020 8.461 17.975 1.00 74.88 92 GLU A N 1
ATOM 691 C CA . GLU A 1 92 ? -12.145 7.108 17.422 1.00 74.88 92 GLU A CA 1
ATOM 692 C C . GLU A 1 92 ? -13.294 6.979 16.418 1.00 74.88 92 GLU A C 1
ATOM 694 O O . GLU A 1 92 ? -13.079 6.436 15.336 1.00 74.88 92 GLU A O 1
ATOM 699 N N . LEU A 1 93 ? -14.475 7.524 16.722 1.00 78.00 93 LEU A N 1
ATOM 700 C CA . LEU A 1 93 ? -15.613 7.572 15.803 1.00 78.00 93 LEU A CA 1
ATOM 701 C C . LEU A 1 93 ? -15.243 8.328 14.523 1.00 78.00 93 LEU A C 1
ATOM 703 O O . LEU A 1 93 ? -15.540 7.888 13.413 1.00 78.00 93 LEU A O 1
ATOM 707 N N . PHE A 1 94 ? -14.553 9.464 14.662 1.00 70.75 94 PHE A N 1
ATOM 708 C CA . PHE A 1 94 ? -14.080 10.221 13.514 1.00 70.75 94 PHE A CA 1
ATOM 709 C C . PHE A 1 94 ? -13.126 9.388 12.660 1.00 70.75 94 PHE A C 1
ATOM 711 O O . PHE A 1 94 ? -13.309 9.288 11.449 1.00 70.75 94 PHE A O 1
ATOM 718 N N . ARG A 1 95 ? -12.128 8.764 13.288 1.00 70.56 95 ARG A N 1
ATOM 719 C CA . ARG A 1 95 ? -11.105 7.977 12.598 1.00 70.56 95 ARG A CA 1
ATOM 720 C C . ARG A 1 95 ? -11.672 6.729 11.915 1.00 70.56 95 ARG A C 1
ATOM 722 O O . ARG A 1 95 ? -11.239 6.410 10.808 1.00 70.56 95 ARG A O 1
ATOM 729 N N . ARG A 1 96 ? -12.570 5.998 12.581 1.00 71.00 96 ARG A N 1
ATOM 730 C CA . ARG A 1 96 ? -13.068 4.689 12.126 1.00 71.00 96 ARG A CA 1
ATOM 731 C C . ARG A 1 96 ? -14.279 4.784 11.207 1.00 71.00 96 ARG A C 1
ATOM 733 O O . ARG A 1 96 ? -14.357 3.995 10.274 1.00 71.00 96 ARG A O 1
ATOM 740 N N . ASP A 1 97 ? -15.180 5.734 11.447 1.00 73.25 97 ASP A N 1
ATOM 741 C CA . ASP A 1 97 ? -16.510 5.728 10.825 1.00 73.25 97 ASP A CA 1
ATOM 742 C C . ASP A 1 97 ? -16.760 6.972 9.971 1.00 73.25 97 ASP A C 1
ATOM 744 O O . ASP A 1 97 ? -17.159 6.869 8.809 1.00 73.25 97 ASP A O 1
ATOM 748 N N . LEU A 1 98 ? -16.456 8.162 10.497 1.00 68.75 98 LEU A N 1
ATOM 749 C CA . LEU A 1 98 ? -16.779 9.408 9.794 1.00 68.75 98 LEU A CA 1
ATOM 750 C C . LEU A 1 98 ? -15.797 9.707 8.661 1.00 68.75 98 LEU A C 1
ATOM 752 O O . LEU A 1 98 ? -16.222 9.990 7.542 1.00 68.75 98 LEU A O 1
ATOM 756 N N . ALA A 1 99 ? -14.487 9.639 8.915 1.00 63.81 99 ALA A N 1
ATOM 757 C CA . ALA A 1 99 ? -13.470 9.953 7.915 1.00 63.81 99 ALA A CA 1
ATOM 758 C C . ALA A 1 99 ? -13.571 9.051 6.666 1.00 63.81 99 ALA A C 1
ATOM 760 O O . ALA A 1 99 ? -13.565 9.601 5.561 1.00 63.81 99 ALA A O 1
ATOM 761 N N . PRO A 1 100 ? -13.762 7.718 6.785 1.00 58.91 100 PRO A N 1
ATOM 762 C CA . PRO A 1 100 ? -14.007 6.866 5.620 1.00 58.91 100 PRO A CA 1
ATOM 763 C C . PRO A 1 100 ? -15.296 7.220 4.867 1.00 58.91 100 PRO A C 1
ATOM 765 O O . PRO A 1 100 ? -15.288 7.271 3.638 1.00 58.91 100 PRO A O 1
ATOM 768 N N . GLY A 1 101 ? -16.394 7.515 5.572 1.00 56.38 101 GLY A N 1
ATOM 769 C CA . GLY A 1 101 ? -17.655 7.893 4.924 1.00 56.38 101 GLY A CA 1
ATOM 770 C C . GLY A 1 101 ? -17.586 9.211 4.168 1.00 56.38 101 GLY A C 1
ATOM 771 O O . GLY A 1 101 ? -18.192 9.361 3.111 1.00 56.38 101 GLY A O 1
ATOM 772 N N . LEU A 1 102 ? -16.779 10.148 4.647 1.00 56.66 102 LEU A N 1
ATOM 773 C CA . LEU A 1 102 ? -16.574 11.433 3.993 1.00 56.66 102 LEU A CA 1
ATOM 774 C C . LEU A 1 102 ? -15.678 11.344 2.755 1.00 56.66 102 LEU A C 1
ATOM 776 O O . LEU A 1 102 ? -15.914 12.065 1.787 1.00 56.66 102 LEU A O 1
ATOM 780 N N . GLN A 1 103 ? -14.698 10.434 2.752 1.00 53.06 103 GLN A N 1
ATOM 781 C CA . GLN A 1 103 ? -13.933 10.088 1.548 1.00 53.06 103 GLN A CA 1
ATOM 782 C C . GLN A 1 103 ? -14.828 9.462 0.462 1.00 53.06 103 GLN A C 1
ATOM 784 O O . GLN A 1 103 ? -14.540 9.605 -0.723 1.00 53.06 103 GLN A O 1
ATOM 789 N N . ALA A 1 104 ? -15.936 8.830 0.861 1.00 49.69 104 ALA A N 1
ATOM 790 C CA . ALA A 1 104 ? -16.952 8.253 -0.018 1.00 49.69 104 ALA A CA 1
ATOM 791 C C . ALA A 1 104 ? -18.160 9.183 -0.278 1.00 49.69 104 ALA A C 1
ATOM 793 O O . ALA A 1 104 ? -19.218 8.711 -0.685 1.00 49.69 104 ALA A O 1
ATOM 794 N N . HIS A 1 105 ? -18.041 10.495 -0.026 1.00 51.62 105 HIS A N 1
ATOM 795 C CA . HIS A 1 105 ? -19.123 11.479 -0.210 1.00 51.62 105 HIS A CA 1
ATOM 796 C C . HIS A 1 105 ? -20.436 11.161 0.537 1.00 51.62 105 HIS A C 1
ATOM 798 O O . HIS A 1 105 ? -21.520 11.486 0.062 1.00 51.62 105 HIS A O 1
ATOM 804 N N . GLY A 1 106 ? -20.349 10.565 1.728 1.00 46.84 106 GLY A N 1
ATOM 805 C CA . GLY A 1 106 ? -21.508 10.251 2.571 1.00 46.84 106 GLY A CA 1
ATOM 806 C C . GLY A 1 106 ? -22.101 8.859 2.347 1.00 46.84 106 GLY A C 1
ATOM 807 O O . GLY A 1 106 ? -23.049 8.504 3.032 1.00 46.84 106 GLY A O 1
ATOM 808 N N . LEU A 1 107 ? -21.522 8.053 1.452 1.00 47.03 107 LEU A N 1
ATOM 809 C CA . LEU A 1 107 ? -21.981 6.700 1.133 1.00 47.03 107 LEU A CA 1
ATOM 810 C C . LEU A 1 107 ? -20.980 5.648 1.642 1.00 47.03 107 LEU A C 1
ATOM 812 O O . LEU A 1 107 ? -20.477 4.832 0.870 1.00 47.03 107 LEU A O 1
ATOM 816 N N . SER A 1 108 ? -20.635 5.669 2.939 1.00 46.47 108 SER A N 1
ATOM 817 C CA . SER A 1 108 ? -19.692 4.687 3.522 1.00 46.47 108 SER A CA 1
ATOM 818 C C . SER A 1 108 ? -20.134 3.236 3.304 1.00 46.47 108 SER A C 1
ATOM 820 O O . SER A 1 108 ? -19.285 2.351 3.202 1.00 46.47 108 SER A O 1
ATOM 822 N N . TYR A 1 109 ? -21.442 2.997 3.179 1.00 50.47 109 TYR A N 1
ATOM 823 C CA . TYR A 1 109 ? -22.048 1.691 2.915 1.00 50.47 109 TYR A CA 1
ATOM 824 C C . TYR A 1 109 ? -21.805 1.152 1.503 1.00 50.47 109 TYR A C 1
ATOM 826 O O . TYR A 1 109 ? -21.747 -0.063 1.332 1.00 50.47 109 TYR A O 1
ATOM 834 N N . MET A 1 110 ? -21.564 2.023 0.513 1.00 46.31 110 MET A N 1
ATOM 835 C CA . MET A 1 110 ? -21.184 1.616 -0.850 1.00 46.31 110 MET A CA 1
ATOM 836 C C . MET A 1 110 ? -19.783 1.003 -0.897 1.00 46.31 110 MET A C 1
ATOM 838 O O . MET A 1 110 ? -19.387 0.418 -1.903 1.00 46.31 110 MET A O 1
ATOM 842 N N . ASN A 1 111 ? -19.013 1.133 0.187 1.00 57.56 111 ASN A N 1
ATOM 843 C CA . ASN A 1 111 ? -17.783 0.394 0.358 1.00 57.56 111 ASN A CA 1
ATOM 844 C C . ASN A 1 111 ? -18.118 -1.003 0.923 1.00 57.56 111 ASN A C 1
ATOM 846 O O . ASN A 1 111 ? -18.417 -1.098 2.121 1.00 57.56 111 ASN A O 1
ATOM 850 N N . PRO A 1 112 ? -17.998 -2.104 0.144 1.00 53.00 112 PRO A N 1
ATOM 851 C CA . PRO A 1 112 ? -18.312 -3.476 0.584 1.00 53.00 112 PRO A CA 1
ATOM 852 C C . PRO A 1 112 ? -17.418 -3.994 1.731 1.00 53.00 112 PRO A C 1
ATOM 854 O O . PRO A 1 112 ? -17.480 -5.147 2.137 1.00 53.00 112 PRO A O 1
ATOM 857 N N . LYS A 1 113 ? -16.553 -3.124 2.252 1.00 56.09 113 LYS A N 1
ATOM 858 C CA . LYS A 1 113 ? -15.425 -3.406 3.132 1.00 56.09 113 LYS A CA 1
ATOM 859 C C . LYS A 1 113 ? -15.421 -2.596 4.424 1.00 56.09 113 LYS A C 1
ATOM 861 O O . LYS A 1 113 ? -14.605 -2.843 5.310 1.00 56.09 113 LYS A O 1
ATOM 866 N N . TYR A 1 114 ? -16.280 -1.584 4.504 1.00 68.94 114 TYR A N 1
ATOM 867 C CA . TYR A 1 114 ? -16.479 -0.798 5.712 1.00 68.94 114 TYR A CA 1
ATOM 868 C C . TYR A 1 114 ? -17.236 -1.630 6.752 1.00 68.94 114 TYR A C 1
ATOM 870 O O . TYR A 1 114 ? -18.276 -2.203 6.441 1.00 68.94 114 TYR A O 1
ATOM 878 N N . VAL A 1 115 ? -16.721 -1.706 7.977 1.00 71.25 115 VAL A N 1
ATOM 879 C CA . VAL A 1 115 ? -17.419 -2.341 9.100 1.00 71.25 115 VAL A CA 1
ATOM 880 C C . VAL A 1 115 ? -17.673 -1.257 10.146 1.00 71.25 115 VAL A C 1
ATOM 882 O O . VAL A 1 115 ? -16.697 -0.690 10.646 1.00 71.25 115 VAL A O 1
ATOM 885 N N . PRO A 1 116 ? -18.943 -0.949 10.461 1.00 78.06 116 PRO A N 1
ATOM 886 C CA . PRO A 1 116 ? -19.299 -0.007 11.515 1.00 78.06 116 PRO A CA 1
ATOM 887 C C . PRO A 1 116 ? -18.618 -0.324 12.852 1.00 78.06 116 PRO A C 1
ATOM 889 O O . PRO A 1 116 ? -18.657 -1.462 13.323 1.00 78.06 116 PRO A O 1
ATOM 892 N N . SER A 1 117 ? -18.007 0.676 13.486 1.00 81.81 117 SER A N 1
ATOM 893 C CA . SER A 1 117 ? -17.349 0.496 14.780 1.00 81.81 117 SER A CA 1
ATOM 894 C C . SER A 1 117 ? -18.344 0.446 15.947 1.00 81.81 117 SER A C 1
ATOM 896 O O . SER A 1 117 ? -19.483 0.912 15.853 1.00 81.81 117 SER A O 1
ATOM 898 N N . ALA A 1 118 ? -17.884 -0.041 17.105 1.00 85.31 118 ALA A N 1
ATOM 899 C CA . ALA A 1 118 ? -18.641 0.043 18.357 1.00 85.31 118 ALA A CA 1
ATOM 900 C C . ALA A 1 118 ? -18.968 1.497 18.752 1.00 85.31 118 ALA A C 1
ATOM 902 O O . ALA A 1 118 ? -20.016 1.759 19.338 1.00 85.31 118 ALA A O 1
ATOM 903 N N . GLY A 1 119 ? -18.105 2.453 18.386 1.00 86.69 119 GLY A N 1
ATOM 904 C CA . GLY A 1 119 ? -18.375 3.878 18.560 1.00 86.69 119 GLY A CA 1
ATOM 905 C C . GLY A 1 119 ? -19.555 4.335 17.705 1.00 86.69 119 GLY A C 1
ATOM 906 O O . GLY A 1 119 ? -20.425 5.052 18.192 1.00 86.69 119 GLY A O 1
ATOM 907 N N . PHE A 1 120 ? -19.647 3.878 16.455 1.00 85.12 120 PHE A N 1
ATOM 908 C CA . PHE A 1 120 ? -20.786 4.224 15.607 1.00 85.12 120 PHE A CA 1
ATOM 909 C C . PHE A 1 120 ? -22.080 3.571 16.091 1.00 85.12 120 PHE A C 1
ATOM 911 O O . PHE A 1 120 ? -23.116 4.232 16.139 1.00 85.12 120 PHE A O 1
ATOM 918 N N . ALA A 1 121 ? -22.011 2.320 16.555 1.00 87.19 121 ALA A N 1
ATOM 919 C CA . ALA A 1 121 ? -23.158 1.662 17.174 1.00 87.19 121 ALA A CA 1
ATOM 920 C C . ALA A 1 121 ? -23.636 2.421 18.427 1.00 87.19 121 ALA A C 1
ATOM 922 O O . ALA A 1 121 ? -24.835 2.635 18.606 1.00 87.19 121 ALA A O 1
ATOM 923 N N . PHE A 1 122 ? -22.704 2.903 19.256 1.00 91.31 122 PHE A N 1
ATOM 924 C CA . PHE A 1 122 ? -23.006 3.744 20.415 1.00 91.31 122 PHE A CA 1
ATOM 925 C C . PHE A 1 122 ? -23.653 5.077 20.020 1.00 91.31 122 PHE A C 1
ATOM 927 O O . PHE A 1 122 ? -24.656 5.462 20.624 1.00 91.31 122 PHE A O 1
ATOM 934 N N . ALA A 1 123 ? -23.135 5.753 18.989 1.00 86.50 123 ALA A N 1
ATOM 935 C CA . ALA A 1 123 ? -23.708 6.994 18.471 1.00 86.50 123 ALA A CA 1
ATOM 936 C C . ALA A 1 123 ? -25.177 6.800 18.067 1.00 86.50 123 ALA A C 1
ATOM 938 O O . ALA A 1 123 ? -26.053 7.535 18.526 1.00 86.50 123 ALA A O 1
ATOM 939 N N . THR A 1 124 ? -25.454 5.772 17.262 1.00 84.88 124 THR A N 1
ATOM 940 C CA . THR A 1 124 ? -26.808 5.447 16.796 1.00 84.88 124 THR A CA 1
ATOM 941 C C . THR A 1 124 ? -27.717 5.057 17.958 1.00 84.88 124 THR A C 1
ATOM 943 O O . THR A 1 124 ? -28.834 5.560 18.059 1.00 84.88 124 THR A O 1
ATOM 946 N N . ALA A 1 125 ? -27.235 4.245 18.902 1.00 89.31 125 ALA A N 1
ATOM 947 C CA . ALA A 1 125 ? -28.006 3.883 20.087 1.00 89.31 125 ALA A CA 1
ATOM 948 C C . ALA A 1 125 ? -28.362 5.111 20.952 1.00 89.31 125 ALA A C 1
ATOM 950 O O . ALA A 1 125 ? -29.468 5.175 21.490 1.00 89.31 125 ALA A O 1
ATOM 951 N N . CYS A 1 126 ? -27.476 6.113 21.056 1.00 86.69 126 CYS A N 1
ATOM 952 C CA . CYS A 1 126 ? -27.764 7.376 21.748 1.00 86.69 126 CYS A CA 1
ATOM 953 C C . CYS A 1 126 ? -28.882 8.174 21.064 1.00 86.69 126 CYS A C 1
ATOM 955 O O . CYS A 1 126 ? -29.720 8.759 21.751 1.00 86.69 126 CYS A O 1
ATOM 957 N N . VAL A 1 127 ? -28.915 8.187 19.726 1.00 85.44 127 VAL A N 1
ATOM 958 C CA . VAL A 1 127 ? -29.991 8.827 18.949 1.00 85.44 127 VAL A CA 1
ATOM 959 C C . VAL A 1 127 ? -31.324 8.147 19.251 1.00 85.44 127 VAL A C 1
ATOM 961 O O . VAL A 1 127 ? -32.281 8.818 19.634 1.00 85.44 127 VAL A O 1
ATOM 964 N N . LEU A 1 128 ? -31.378 6.814 19.167 1.00 87.38 128 LEU A N 1
ATOM 965 C CA . LEU A 1 128 ? -32.592 6.053 19.478 1.00 87.38 128 LEU A CA 1
ATOM 966 C C . LEU A 1 128 ? -33.039 6.291 20.927 1.00 87.38 128 LEU A C 1
ATOM 968 O O . LEU A 1 128 ? -34.216 6.542 21.189 1.00 87.38 128 LEU A O 1
ATOM 972 N N . ARG A 1 129 ? -32.094 6.298 21.877 1.00 88.44 129 ARG A N 1
ATOM 973 C CA . ARG A 1 129 ? -32.344 6.598 23.295 1.00 88.44 129 ARG A CA 1
ATOM 974 C C . ARG A 1 129 ? -32.933 7.987 23.512 1.00 88.44 129 ARG A C 1
ATOM 976 O O . ARG A 1 129 ? -33.774 8.152 24.400 1.00 88.44 129 ARG A O 1
ATOM 983 N N . PHE A 1 130 ? -32.495 8.968 22.728 1.00 85.81 130 PHE A N 1
ATOM 984 C CA . PHE A 1 130 ? -33.024 10.324 22.776 1.00 85.81 130 PHE A CA 1
ATOM 985 C C . PHE A 1 130 ? -34.438 10.417 22.182 1.00 85.81 130 PHE A C 1
ATOM 987 O O . PHE A 1 130 ? -35.305 11.083 22.739 1.00 85.81 130 PHE A O 1
ATOM 994 N N . LEU A 1 131 ? -34.689 9.711 21.078 1.00 87.38 131 LEU A N 1
ATOM 995 C CA . LEU A 1 131 ? -35.974 9.714 20.368 1.00 87.38 131 LEU A CA 1
ATOM 996 C C . LEU A 1 131 ? -37.052 8.832 21.011 1.00 87.38 131 LEU A C 1
ATOM 998 O O . LEU A 1 131 ? -38.176 8.783 20.518 1.00 87.38 131 LEU A O 1
ATOM 1002 N N . THR A 1 132 ? -36.741 8.142 22.107 1.00 89.69 132 THR A N 1
ATOM 1003 C CA . THR A 1 132 ? -37.688 7.260 22.796 1.00 89.69 132 THR A CA 1
ATOM 1004 C C . THR A 1 132 ? -38.482 8.035 23.847 1.00 89.69 132 THR A C 1
ATOM 1006 O O . THR A 1 132 ? -37.916 8.444 24.871 1.00 89.69 132 THR A O 1
ATOM 1009 N N . PRO A 1 133 ? -39.796 8.223 23.655 1.00 89.69 133 PRO A N 1
ATOM 1010 C CA . PRO A 1 133 ? -40.585 9.056 24.541 1.00 89.69 133 PRO A CA 1
ATOM 1011 C C . PRO A 1 133 ? -41.030 8.310 25.806 1.00 89.69 133 PRO A C 1
ATOM 1013 O O . PRO A 1 133 ? -41.087 7.077 25.859 1.00 89.69 133 PRO A O 1
ATOM 1016 N N . VAL A 1 134 ? -41.370 9.070 26.849 1.00 86.00 134 VAL A N 1
ATOM 1017 C CA . VAL A 1 134 ? -41.987 8.540 28.077 1.00 86.00 134 VAL A CA 1
ATOM 1018 C C . VAL A 1 134 ? -43.505 8.363 27.946 1.00 86.00 134 VAL A C 1
ATOM 1020 O O . VAL A 1 134 ? -44.086 7.532 28.641 1.00 86.00 134 VAL A O 1
ATOM 1023 N N . ASP A 1 135 ? -44.145 9.098 27.036 1.00 86.00 135 ASP A N 1
ATOM 1024 C CA . ASP A 1 135 ? -45.587 9.096 26.780 1.00 86.00 135 ASP A CA 1
ATOM 1025 C C . ASP A 1 135 ? -45.893 9.109 25.270 1.00 86.00 135 ASP A C 1
ATOM 1027 O O . ASP A 1 135 ? -44.988 9.092 24.437 1.00 86.00 135 ASP A O 1
ATOM 1031 N N . ASP A 1 136 ? -47.177 9.100 24.906 1.00 86.19 136 ASP A N 1
ATOM 1032 C CA . ASP A 1 136 ? -47.621 9.118 23.504 1.00 86.19 136 ASP A CA 1
ATOM 1033 C C . ASP A 1 136 ? -47.489 10.491 22.829 1.00 86.19 136 ASP A C 1
ATOM 1035 O O . ASP A 1 136 ? -47.898 10.650 21.675 1.00 86.19 136 ASP A O 1
ATOM 1039 N N . GLY A 1 137 ? -46.918 11.479 23.521 1.00 87.50 137 GLY A N 1
ATOM 1040 C CA . GLY A 1 137 ? -46.803 12.853 23.068 1.00 87.50 137 GLY A CA 1
ATOM 1041 C C . GLY A 1 137 ? -48.131 13.609 23.044 1.00 87.50 137 GLY A C 1
ATOM 1042 O O . GLY A 1 137 ? -49.201 13.106 23.383 1.00 87.50 137 GLY A O 1
ATOM 1043 N N . PHE A 1 138 ? -48.059 14.863 22.613 1.00 88.00 138 PHE A N 1
ATOM 1044 C CA . PHE A 1 138 ? -49.199 15.758 22.449 1.00 88.00 138 PHE A CA 1
ATOM 1045 C C . PHE A 1 138 ? -49.072 16.556 21.149 1.00 88.00 138 PHE A C 1
ATOM 1047 O O . PHE A 1 138 ? -47.976 16.820 20.653 1.00 88.00 138 PHE A O 1
ATOM 1054 N N . VAL A 1 139 ? -50.206 16.932 20.561 1.00 85.38 139 VAL A N 1
ATOM 1055 C CA . VAL A 1 139 ? -50.234 17.657 19.284 1.00 85.38 139 VAL A CA 1
ATOM 1056 C C . VAL A 1 139 ? -50.085 19.154 19.533 1.00 85.38 139 VAL A C 1
ATOM 1058 O O . VAL A 1 139 ? -50.779 19.731 20.368 1.00 85.38 139 VAL A O 1
ATOM 1061 N N . THR A 1 140 ? -49.192 19.793 18.781 1.00 82.00 140 THR A N 1
ATOM 1062 C CA . THR A 1 140 ? -48.997 21.246 18.790 1.00 82.00 140 THR A CA 1
ATOM 1063 C C . THR A 1 140 ? -49.234 21.827 17.398 1.00 82.00 140 THR A C 1
ATOM 1065 O O . THR A 1 140 ? -49.284 21.098 16.409 1.00 82.00 140 THR A O 1
ATOM 1068 N N . ALA A 1 141 ? -49.285 23.158 17.284 1.00 76.44 141 ALA A N 1
ATOM 1069 C CA . ALA A 1 141 ? -49.371 23.857 15.994 1.00 76.44 141 ALA A CA 1
ATOM 1070 C C . ALA A 1 141 ? -48.188 23.579 15.039 1.00 76.44 141 ALA A C 1
ATOM 1072 O O . ALA A 1 141 ? -48.195 24.023 13.897 1.00 76.44 141 ALA A O 1
ATOM 1073 N N . ARG A 1 142 ? -47.148 22.887 15.511 1.00 69.94 142 ARG A N 1
ATOM 1074 C CA . ARG A 1 142 ? -45.935 22.548 14.762 1.00 69.94 142 ARG A CA 1
ATOM 1075 C C . ARG A 1 142 ? -45.718 21.029 14.671 1.00 69.94 142 ARG A C 1
ATOM 1077 O O . ARG A 1 142 ? -44.578 20.591 14.555 1.00 69.94 142 ARG A O 1
ATOM 1084 N N . GLY A 1 143 ? -46.794 20.249 14.790 1.00 79.75 143 GLY A N 1
ATOM 1085 C CA . GLY A 1 143 ? -46.762 18.786 14.770 1.00 79.75 143 GLY A CA 1
ATOM 1086 C C . GLY A 1 143 ? -46.732 18.153 16.161 1.00 79.75 143 GLY A C 1
ATOM 1087 O O . GLY A 1 143 ? -46.912 18.830 17.185 1.00 79.75 143 GLY A O 1
ATOM 1088 N N . LYS A 1 144 ? -46.543 16.832 16.190 1.00 83.94 144 LYS A N 1
ATOM 1089 C CA . LYS A 1 144 ? -46.518 16.039 17.423 1.00 83.94 144 LYS A CA 1
ATOM 1090 C C . LYS A 1 144 ? -45.243 16.314 18.232 1.00 83.94 144 LYS A C 1
ATOM 1092 O O . LYS A 1 144 ? -44.146 16.361 17.683 1.00 83.94 144 LYS A O 1
ATOM 1097 N N . GLN A 1 145 ? -45.397 16.542 19.533 1.00 86.19 145 GLN A N 1
ATOM 1098 C CA . GLN A 1 145 ? -44.315 16.810 20.482 1.00 86.19 145 GLN A CA 1
ATOM 1099 C C . GLN A 1 145 ? -44.294 15.746 21.570 1.00 86.19 145 GLN A C 1
ATOM 1101 O O . GLN A 1 145 ? -45.343 15.333 22.055 1.00 86.19 145 GLN A O 1
ATOM 1106 N N . PHE A 1 146 ? -43.097 15.324 21.953 1.00 87.06 146 PHE A N 1
ATOM 1107 C CA . PHE A 1 146 ? -42.865 14.239 22.897 1.00 87.06 146 PHE A CA 1
ATOM 1108 C C . PHE A 1 146 ? -42.000 14.697 24.060 1.00 87.06 146 PHE A C 1
ATOM 1110 O O . PHE A 1 146 ? -41.328 15.724 23.966 1.00 87.06 146 PHE A O 1
ATOM 1117 N N . LYS A 1 147 ? -41.983 13.898 25.128 1.00 88.31 147 LYS A N 1
ATOM 1118 C CA . LYS A 1 147 ? -41.061 14.057 26.252 1.00 88.31 147 LYS A CA 1
ATOM 1119 C C . LYS A 1 147 ? -40.119 12.871 26.353 1.00 88.31 147 LYS A C 1
ATOM 1121 O O . LYS A 1 147 ? -40.564 11.728 26.313 1.00 88.31 147 LYS A O 1
ATOM 1126 N N . GLY A 1 148 ? -38.833 13.139 26.518 1.00 85.88 148 GLY A N 1
ATOM 1127 C CA . GLY A 1 148 ? -37.803 12.165 26.858 1.00 85.88 148 GLY A CA 1
ATOM 1128 C C . GLY A 1 148 ? -37.342 12.323 28.308 1.00 85.88 148 GLY A C 1
ATOM 1129 O O . GLY A 1 148 ? -37.671 13.303 28.980 1.00 85.88 148 GLY A O 1
ATOM 1130 N N . LYS A 1 149 ? -36.568 11.345 28.790 1.00 86.00 149 LYS A N 1
ATOM 1131 C CA . LYS A 1 149 ? -35.982 11.335 30.141 1.00 86.00 149 LYS A CA 1
ATOM 1132 C C . LYS A 1 149 ? -34.456 11.282 30.073 1.00 86.00 149 LYS A C 1
ATOM 1134 O O . LYS A 1 149 ? -33.921 10.488 29.292 1.00 86.00 149 LYS A O 1
ATOM 1139 N N . VAL A 1 150 ? -33.775 12.093 30.880 1.00 82.06 150 VAL A N 1
ATOM 1140 C CA . VAL A 1 150 ? -32.313 12.032 31.088 1.00 82.06 150 VAL A CA 1
ATOM 1141 C C . VAL A 1 150 ? -31.957 10.920 32.079 1.00 82.06 150 VAL A C 1
ATOM 1143 O O . VAL A 1 150 ? -32.818 10.461 32.833 1.00 82.06 150 VAL A O 1
ATOM 1146 N N . ASP A 1 151 ? -30.706 10.477 32.074 1.00 82.19 151 ASP A N 1
ATOM 1147 C CA . ASP A 1 151 ? -30.229 9.451 32.998 1.00 82.19 151 ASP A CA 1
ATOM 1148 C C . ASP A 1 151 ? -30.040 10.002 34.415 1.00 82.19 151 ASP A C 1
ATOM 1150 O O . ASP A 1 151 ? -29.700 11.172 34.623 1.00 82.19 151 ASP A O 1
ATOM 1154 N N . ASP A 1 152 ? -30.246 9.128 35.397 1.00 68.69 152 ASP A N 1
ATOM 1155 C CA . ASP A 1 152 ? -30.085 9.435 36.816 1.00 68.69 152 ASP A CA 1
ATOM 1156 C C . ASP A 1 152 ? -28.611 9.244 37.207 1.00 68.69 152 ASP A C 1
ATOM 1158 O O . ASP A 1 152 ? -28.204 8.240 37.788 1.00 68.69 152 ASP A O 1
ATOM 1162 N N . VAL A 1 153 ? -27.758 10.173 36.773 1.00 59.97 153 VAL A N 1
ATOM 1163 C CA . VAL A 1 153 ? -26.330 10.166 37.114 1.00 59.97 153 VAL A CA 1
ATOM 1164 C C . VAL A 1 153 ? -26.153 10.903 38.440 1.00 59.97 153 VAL A C 1
ATOM 1166 O O . VAL A 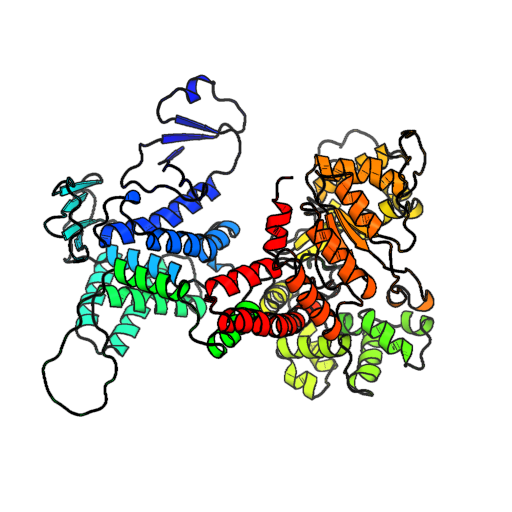1 153 ? -26.669 12.014 38.591 1.00 59.97 153 VAL A O 1
ATOM 1169 N N . ALA A 1 154 ? -25.422 10.304 39.394 1.00 52.62 154 ALA A N 1
ATOM 1170 C CA . ALA A 1 154 ? -25.091 10.930 40.677 1.00 52.62 154 ALA A CA 1
ATOM 1171 C C . ALA A 1 154 ? -24.626 12.372 40.437 1.00 52.62 154 ALA A C 1
ATOM 1173 O O . ALA A 1 154 ? -23.654 12.620 39.723 1.00 52.62 154 ALA A O 1
ATOM 1174 N N . ALA A 1 155 ? -25.410 13.314 40.956 1.00 45.38 155 ALA A N 1
ATOM 1175 C CA . ALA A 1 155 ? -25.446 14.671 40.455 1.00 45.38 155 ALA A CA 1
ATOM 1176 C C . ALA A 1 155 ? -24.070 15.348 40.519 1.00 45.38 155 ALA A C 1
ATOM 1178 O O . ALA A 1 155 ? -23.638 15.816 41.570 1.00 45.38 155 ALA A O 1
ATOM 1179 N N . THR A 1 156 ? -23.429 15.533 39.366 1.00 45.53 156 THR A N 1
ATOM 1180 C CA . THR A 1 156 ? -22.614 16.731 39.169 1.00 45.53 156 THR A CA 1
ATOM 1181 C C . THR A 1 156 ? -23.613 17.867 38.993 1.00 45.53 156 THR A C 1
ATOM 1183 O O . THR A 1 156 ? -24.007 18.225 37.886 1.00 45.53 156 THR A O 1
ATOM 1186 N N . VAL A 1 157 ? -24.130 18.379 40.114 1.00 47.22 157 VAL A N 1
ATOM 1187 C CA . VAL A 1 157 ? -24.868 19.641 40.114 1.00 47.22 157 VAL A CA 1
ATOM 1188 C C . VAL A 1 157 ? -23.889 20.679 39.587 1.00 47.22 157 VAL A C 1
ATOM 1190 O O . VAL A 1 157 ? -22.961 21.082 40.287 1.00 47.22 157 VAL A O 1
ATOM 1193 N N . VAL A 1 158 ? -24.049 21.076 38.328 1.00 48.53 158 VAL A N 1
ATOM 1194 C CA . VAL A 1 158 ? -23.333 22.233 37.804 1.00 48.53 158 VAL A CA 1
ATOM 1195 C C . VAL A 1 158 ? -23.877 23.432 38.565 1.00 48.53 158 VAL A C 1
ATOM 1197 O O . VAL A 1 158 ? -25.013 23.855 38.353 1.00 48.53 158 VAL A O 1
ATOM 1200 N N . VAL A 1 159 ? -23.081 23.929 39.510 1.00 45.75 159 VAL A N 1
ATOM 1201 C CA . VAL A 1 159 ? -23.392 25.128 40.289 1.00 45.75 159 VAL A CA 1
ATOM 1202 C C . VAL A 1 159 ? -23.638 26.270 39.298 1.00 45.75 159 VAL A C 1
ATOM 1204 O O . VAL A 1 159 ? -22.713 26.711 38.622 1.00 45.75 159 VAL A O 1
ATOM 1207 N N . GLY A 1 160 ? -24.897 26.708 39.178 1.00 51.09 160 GLY A N 1
ATOM 1208 C CA . GLY A 1 160 ? -25.306 27.821 38.312 1.00 51.09 160 GLY A CA 1
ATOM 1209 C C . GLY A 1 160 ? -26.063 27.467 37.022 1.00 51.09 160 GLY A C 1
ATOM 1210 O O . GLY A 1 160 ? -26.373 28.384 36.264 1.00 51.09 160 GLY A O 1
ATOM 1211 N N . ALA A 1 161 ? -26.391 26.198 36.744 1.00 53.06 161 ALA A N 1
ATOM 1212 C CA . ALA A 1 161 ? -27.279 25.861 35.622 1.00 53.06 161 ALA A CA 1
ATOM 1213 C C . ALA A 1 161 ? -28.755 26.192 35.956 1.00 53.06 161 ALA A C 1
ATOM 1215 O O . ALA A 1 161 ? -29.198 25.876 37.060 1.00 53.06 161 ALA A O 1
ATOM 1216 N N . PRO A 1 162 ? -29.531 26.814 35.045 1.00 59.66 162 PRO A N 1
ATOM 1217 C CA . PRO A 1 162 ? -30.938 27.124 35.297 1.00 59.66 162 PRO A CA 1
ATOM 1218 C C . PRO A 1 162 ? -31.790 25.846 35.363 1.00 59.66 162 PRO A C 1
ATOM 1220 O O . PRO A 1 162 ? -31.582 24.922 34.580 1.00 59.66 162 PRO A O 1
ATOM 1223 N N . ASP A 1 163 ? -32.794 25.818 36.248 1.00 66.50 163 ASP A N 1
ATOM 1224 C CA . ASP A 1 163 ? -33.718 24.681 36.451 1.00 66.50 163 ASP A CA 1
ATOM 1225 C C . ASP A 1 163 ? -34.421 24.220 35.157 1.00 66.50 163 ASP A C 1
ATOM 1227 O O . ASP A 1 163 ? -34.781 23.047 34.992 1.00 66.50 163 ASP A O 1
ATOM 1231 N N . LYS A 1 164 ? -34.601 25.158 34.221 1.00 68.94 164 LYS A N 1
ATOM 1232 C CA . LYS A 1 164 ? -35.188 24.973 32.893 1.00 68.94 164 LYS A CA 1
ATOM 1233 C C . LYS A 1 164 ? -34.330 25.653 31.835 1.00 68.94 164 LYS A C 1
ATOM 1235 O O . LYS A 1 164 ? -33.837 26.761 32.040 1.00 68.94 164 LYS A O 1
ATOM 1240 N N . TRP A 1 165 ? -34.223 25.019 30.676 1.00 68.25 165 TRP A N 1
ATOM 1241 C CA . TRP A 1 165 ? -33.440 25.493 29.544 1.00 68.25 165 TRP A CA 1
ATOM 1242 C C . TRP A 1 165 ? -34.239 25.361 28.247 1.00 68.25 165 TRP A C 1
ATOM 1244 O O . TRP A 1 165 ? -34.567 24.255 27.825 1.00 68.25 165 TRP A O 1
ATOM 1254 N N . GLN A 1 166 ? -34.528 26.476 27.575 1.00 63.56 166 GLN A N 1
ATOM 1255 C CA . GLN A 1 166 ? -35.124 26.451 26.237 1.00 63.56 166 GLN A CA 1
ATOM 1256 C C . GLN A 1 166 ? -34.032 26.377 25.175 1.00 63.56 166 GLN A C 1
ATOM 1258 O O . GLN A 1 166 ? -33.148 27.230 25.130 1.00 63.56 166 GLN A O 1
ATOM 1263 N N . TYR A 1 167 ? -34.101 25.370 24.307 1.00 53.03 167 TYR A N 1
ATOM 1264 C CA . TYR A 1 167 ? -33.057 25.124 23.304 1.00 53.03 167 TYR A CA 1
ATOM 1265 C C . TYR A 1 167 ? -33.561 25.211 21.857 1.00 53.03 167 TYR A C 1
ATOM 1267 O O . TYR A 1 167 ? -32.770 25.350 20.925 1.00 53.03 167 TYR A O 1
ATOM 1275 N N . ALA A 1 168 ? -34.876 25.195 21.649 1.00 56.94 168 ALA A N 1
ATOM 1276 C CA . ALA A 1 168 ? -35.501 25.509 20.372 1.00 56.94 168 ALA A CA 1
ATOM 1277 C C . ALA A 1 168 ? -36.865 26.159 20.614 1.00 56.94 168 ALA A C 1
ATOM 1279 O O . ALA A 1 168 ? -37.427 26.075 21.704 1.00 56.94 168 ALA A O 1
ATOM 1280 N N . THR A 1 169 ? -37.421 26.818 19.598 1.00 58.69 169 THR A N 1
ATOM 1281 C CA . THR A 1 169 ? -38.712 27.502 19.731 1.00 58.69 169 THR A CA 1
ATOM 1282 C C . THR A 1 169 ? -39.829 26.502 20.068 1.00 58.69 169 THR A C 1
ATOM 1284 O O . THR A 1 169 ? -40.338 25.811 19.181 1.00 58.69 169 THR A O 1
ATOM 1287 N N . GLY A 1 170 ? -40.213 26.459 21.347 1.00 65.31 170 GLY A N 1
ATOM 1288 C CA . GLY A 1 170 ? -41.226 25.552 21.893 1.00 65.31 170 GLY A CA 1
ATOM 1289 C C . GLY A 1 170 ? -40.704 24.222 22.456 1.00 65.31 170 GLY A C 1
ATOM 1290 O O . GLY A 1 170 ? -41.537 23.379 22.771 1.00 65.31 170 GLY A O 1
ATOM 1291 N N . LEU A 1 171 ? -39.381 24.028 22.576 1.00 69.94 171 LEU A N 1
ATOM 1292 C CA . LEU A 1 171 ? -38.772 22.863 23.236 1.00 69.94 171 LEU A CA 1
ATOM 1293 C C . LEU A 1 171 ? -37.947 23.295 24.452 1.00 69.94 171 LEU A C 1
ATOM 1295 O O . LEU A 1 171 ? -37.100 24.192 24.358 1.00 69.94 171 LEU A O 1
ATOM 1299 N N . GLU A 1 172 ? -38.188 22.633 25.580 1.00 74.38 172 GLU A N 1
ATOM 1300 C CA . GLU A 1 172 ? -37.532 22.886 26.861 1.00 74.38 172 GLU A CA 1
ATOM 1301 C C . GLU A 1 172 ? -36.880 21.603 27.401 1.00 74.38 172 GLU A C 1
ATOM 1303 O O . GLU A 1 172 ? -37.393 20.502 27.221 1.00 74.38 172 GLU A O 1
ATOM 1308 N N . ALA A 1 173 ? -35.747 21.744 28.086 1.00 73.19 173 ALA A N 1
ATOM 1309 C CA . ALA A 1 173 ? -35.191 20.744 28.986 1.00 73.19 173 ALA A CA 1
ATOM 1310 C C . ALA A 1 173 ? -35.396 21.210 30.434 1.00 73.19 173 ALA A C 1
ATOM 1312 O O . ALA A 1 173 ? -35.103 22.356 30.772 1.00 73.19 173 ALA A O 1
ATOM 1313 N N . ASN A 1 174 ? -35.901 20.331 31.294 1.00 76.75 174 ASN A N 1
ATOM 1314 C CA . ASN A 1 174 ? -36.109 20.571 32.716 1.00 76.75 174 ASN A CA 1
ATOM 1315 C C . ASN A 1 174 ? -35.179 19.662 33.524 1.00 76.75 174 ASN A C 1
ATOM 1317 O O . ASN A 1 174 ? -35.433 18.466 33.688 1.00 76.75 174 ASN A O 1
ATOM 1321 N N . PHE A 1 175 ? -34.101 20.239 34.049 1.00 69.94 175 PHE A N 1
ATOM 1322 C CA . PHE A 1 175 ? -33.051 19.486 34.732 1.00 69.94 175 PHE A CA 1
ATOM 1323 C C . PHE A 1 175 ? -33.443 19.046 36.147 1.00 69.94 175 PHE A C 1
ATOM 1325 O O . PHE A 1 175 ? -32.873 18.074 36.649 1.00 69.94 175 PHE A O 1
ATOM 1332 N N . CYS A 1 176 ? -34.418 19.709 36.777 1.00 69.12 176 CYS A N 1
ATOM 1333 C CA . CYS A 1 176 ? -34.971 19.295 38.070 1.00 69.12 176 CYS A CA 1
ATOM 1334 C C . CYS A 1 176 ? -35.840 18.042 37.940 1.00 69.12 176 CYS A C 1
ATOM 1336 O O . CYS A 1 176 ? -35.785 17.162 38.791 1.00 69.12 176 CYS A O 1
ATOM 1338 N N . ARG A 1 177 ? -36.634 17.956 36.867 1.00 72.50 177 ARG A N 1
ATOM 1339 C CA . ARG A 1 177 ? -37.486 16.794 36.567 1.00 72.50 177 ARG A CA 1
ATOM 1340 C C . ARG A 1 177 ? -36.761 15.697 35.792 1.00 72.50 177 ARG A C 1
ATOM 1342 O O . ARG A 1 177 ? -37.248 14.574 35.738 1.00 72.50 177 ARG A O 1
ATOM 1349 N N . GLY A 1 178 ? -35.621 16.024 35.186 1.00 77.50 178 GLY A N 1
ATOM 1350 C CA . GLY A 1 178 ? -34.883 15.110 34.321 1.00 77.50 178 GLY A CA 1
ATOM 1351 C C . GLY A 1 178 ? -35.621 14.804 33.016 1.00 77.50 178 GLY A C 1
ATOM 1352 O O . GLY A 1 178 ? -35.538 13.690 32.507 1.00 77.50 178 GLY A O 1
ATOM 1353 N N . GLU A 1 179 ? -36.365 15.773 32.489 1.00 84.19 179 GLU A N 1
ATOM 1354 C CA . GLU A 1 179 ? -37.194 15.625 31.288 1.00 84.19 179 GLU A CA 1
ATOM 1355 C C . GLU A 1 179 ? -36.753 16.616 30.208 1.00 84.19 179 GLU A C 1
ATOM 1357 O O . GLU A 1 179 ? -36.270 17.704 30.521 1.00 84.19 179 GLU A O 1
ATOM 1362 N N . TYR A 1 180 ? -36.956 16.279 28.938 1.00 83.25 180 TYR A N 1
ATOM 1363 C CA . TYR A 1 180 ? -36.809 17.219 27.825 1.00 83.25 180 TYR A CA 1
ATOM 1364 C C . TYR A 1 180 ? -37.894 16.993 26.780 1.00 83.25 180 TYR A C 1
ATOM 1366 O O . TYR A 1 180 ? -38.307 15.863 26.542 1.00 83.25 180 TYR A O 1
ATOM 1374 N N . ASP A 1 181 ? -38.342 18.063 26.139 1.00 81.50 181 ASP A N 1
ATOM 1375 C CA . ASP A 1 181 ? -39.242 17.974 24.995 1.00 81.50 181 ASP A CA 1
ATOM 1376 C C . ASP A 1 181 ? -38.456 17.630 23.734 1.00 81.50 181 ASP A C 1
ATOM 1378 O O . ASP A 1 181 ? -37.331 18.085 23.618 1.00 81.50 181 ASP A O 1
ATOM 1382 N N . PHE A 1 182 ? -39.022 16.920 22.761 1.00 82.00 182 PHE A N 1
ATOM 1383 C CA . PHE A 1 182 ? -38.440 16.766 21.421 1.00 82.00 182 PHE A CA 1
ATOM 1384 C C . PHE A 1 182 ? -39.521 16.550 20.350 1.00 82.00 182 PHE A C 1
ATOM 1386 O O . PHE A 1 182 ? -40.706 16.384 20.658 1.00 82.00 182 PHE A O 1
ATOM 1393 N N . ARG A 1 183 ? -39.118 16.589 19.075 1.00 76.75 183 ARG A N 1
ATOM 1394 C CA . ARG A 1 183 ? -39.963 16.269 17.914 1.00 76.75 183 ARG A CA 1
ATOM 1395 C C . ARG A 1 183 ? -39.169 15.478 16.894 1.00 76.75 183 ARG A C 1
ATOM 1397 O O . ARG A 1 183 ? -37.976 15.729 16.745 1.00 76.75 183 ARG A O 1
ATOM 1404 N N . ASP A 1 184 ? -39.859 14.605 16.178 1.00 76.19 184 ASP A N 1
ATOM 1405 C CA . ASP A 1 184 ? -39.309 13.857 15.056 1.00 76.19 184 ASP A CA 1
ATOM 1406 C C . ASP A 1 184 ? -40.430 13.523 14.064 1.00 76.19 184 ASP A C 1
ATOM 1408 O O . ASP A 1 184 ? -41.410 12.870 14.423 1.00 76.19 184 ASP A O 1
ATOM 1412 N N . GLY A 1 185 ? -40.340 14.063 12.846 1.00 69.69 185 GLY A N 1
ATOM 1413 C CA . GLY A 1 185 ? -41.433 14.047 11.867 1.00 69.69 185 GLY A CA 1
ATOM 1414 C C . GLY A 1 185 ? -42.701 14.808 12.304 1.00 69.69 185 GLY A C 1
ATOM 1415 O O . GLY A 1 185 ? -42.874 15.200 13.458 1.00 69.69 185 GLY A O 1
ATOM 1416 N N . GLU A 1 186 ? -43.632 15.039 11.373 1.00 72.75 186 GLU A N 1
ATOM 1417 C CA . GLU A 1 186 ? -44.908 15.706 11.699 1.00 72.75 186 GLU A CA 1
ATOM 1418 C C . GLU A 1 186 ? -45.843 14.806 12.524 1.00 72.75 186 GLU A C 1
ATOM 1420 O O . GLU A 1 186 ? -46.540 15.286 13.426 1.00 72.75 186 GLU A O 1
ATOM 1425 N N . ARG A 1 187 ? -45.839 13.498 12.218 1.00 79.38 187 ARG A N 1
ATOM 1426 C CA . ARG A 1 187 ? -46.703 12.473 12.829 1.00 79.38 187 ARG A CA 1
ATOM 1427 C C . ARG A 1 187 ? -46.078 11.772 14.034 1.00 79.38 187 ARG A C 1
ATOM 1429 O O . ARG A 1 187 ? -46.820 11.251 14.866 1.00 79.38 187 ARG A O 1
ATOM 1436 N N . GLY A 1 188 ? -44.752 11.814 14.177 1.00 80.44 188 GLY A N 1
ATOM 1437 C CA . GLY A 1 188 ? -44.061 11.153 15.281 1.00 80.44 188 GLY A CA 1
ATOM 1438 C C . GLY A 1 188 ? -43.974 9.635 15.153 1.00 80.44 188 GLY A C 1
ATOM 1439 O O . GLY A 1 188 ? -43.993 8.957 16.177 1.00 80.44 188 GLY A O 1
ATOM 1440 N N . ASP A 1 189 ? -43.909 9.107 13.930 1.00 83.56 189 ASP A N 1
ATOM 1441 C CA . ASP A 1 189 ? -43.983 7.666 13.663 1.00 83.56 189 ASP A CA 1
ATOM 1442 C C . ASP A 1 189 ? -42.828 6.892 14.330 1.00 83.56 189 ASP A C 1
ATOM 1444 O O . ASP A 1 189 ? -43.074 5.921 15.045 1.00 83.56 189 ASP A O 1
ATOM 1448 N N . VAL A 1 190 ? -41.584 7.375 14.205 1.00 84.62 190 VAL A N 1
ATOM 1449 C CA . VAL A 1 190 ? -40.400 6.750 14.825 1.00 84.62 190 VAL A CA 1
ATOM 1450 C C . VAL A 1 190 ? -40.468 6.771 16.363 1.00 84.62 190 VAL A C 1
ATOM 1452 O O . VAL A 1 190 ? -40.343 5.700 16.963 1.00 84.62 190 VAL A O 1
ATOM 1455 N N . PRO A 1 191 ? -40.733 7.908 17.047 1.00 85.50 191 PRO A N 1
ATOM 1456 C CA . PRO A 1 191 ? -40.913 7.917 18.502 1.00 85.50 191 PRO A CA 1
ATOM 1457 C C . PRO A 1 191 ? -42.021 6.983 19.003 1.00 85.50 191 PRO A C 1
ATOM 1459 O O . PRO A 1 191 ? -41.859 6.332 20.037 1.00 85.50 191 PRO A O 1
ATOM 1462 N N . LEU A 1 192 ? -43.147 6.896 18.285 1.00 89.94 192 LEU A N 1
ATOM 1463 C CA . LEU A 1 192 ? -44.251 6.007 18.655 1.00 89.94 192 LEU A CA 1
ATOM 1464 C C . LEU A 1 192 ? -43.863 4.539 18.504 1.00 89.94 192 LEU A C 1
ATOM 1466 O O . LEU A 1 192 ? -44.143 3.750 19.405 1.00 89.94 192 LEU A O 1
ATOM 1470 N N . LEU A 1 193 ? -43.169 4.189 17.421 1.00 89.44 193 LEU A N 1
ATOM 1471 C CA . LEU A 1 193 ? -42.684 2.834 17.182 1.00 89.44 193 LEU A CA 1
ATOM 1472 C C . LEU A 1 193 ? -41.634 2.410 18.223 1.00 89.44 193 LEU A C 1
ATOM 1474 O O . LEU A 1 193 ? -41.712 1.307 18.772 1.00 89.44 193 LEU A O 1
ATOM 1478 N N . LEU A 1 194 ? -40.692 3.300 18.560 1.00 89.38 194 LEU A N 1
ATOM 1479 C CA . LEU A 1 194 ? -39.706 3.084 19.628 1.00 89.38 194 LEU A CA 1
ATOM 1480 C C . LEU A 1 194 ? -40.388 2.859 20.983 1.00 89.38 194 LEU A C 1
ATOM 1482 O O . LEU A 1 194 ? -40.010 1.948 21.724 1.00 89.38 194 LEU A O 1
ATOM 1486 N N . ARG A 1 195 ? -41.419 3.654 21.302 1.00 88.38 195 ARG A N 1
ATOM 1487 C CA . ARG A 1 195 ? -42.206 3.500 22.533 1.00 88.38 195 ARG A CA 1
ATOM 1488 C C . ARG A 1 195 ? -42.962 2.183 22.562 1.00 88.38 195 ARG A C 1
ATOM 1490 O O . ARG A 1 195 ? -42.882 1.473 23.561 1.00 88.38 195 ARG A O 1
ATOM 1497 N N . GLN A 1 196 ? -43.698 1.877 21.498 1.00 89.31 196 GLN A N 1
ATOM 1498 C CA . GLN A 1 196 ? -44.486 0.657 21.393 1.00 89.31 196 GLN A CA 1
ATOM 1499 C C . GLN A 1 196 ? -43.589 -0.564 21.581 1.00 89.31 196 GLN A C 1
ATOM 1501 O O . GLN A 1 196 ? -43.834 -1.364 22.481 1.00 89.31 196 GLN A O 1
ATOM 1506 N N . THR A 1 197 ? -42.490 -0.637 20.826 1.00 87.12 197 THR A N 1
ATOM 1507 C CA . THR A 1 197 ? -41.551 -1.756 20.931 1.00 87.12 197 THR A CA 1
ATOM 1508 C C . THR A 1 197 ? -40.971 -1.847 22.337 1.00 87.12 197 THR A C 1
ATOM 1510 O O . THR A 1 197 ? -40.922 -2.929 22.908 1.00 87.12 197 THR A O 1
ATOM 1513 N N . ARG A 1 198 ? -40.598 -0.717 22.957 1.00 85.50 198 ARG A N 1
ATOM 1514 C CA . ARG A 1 198 ? -40.113 -0.692 24.346 1.00 85.50 198 ARG A CA 1
ATOM 1515 C C . ARG A 1 198 ? -41.135 -1.263 25.336 1.00 85.50 198 ARG A C 1
ATOM 1517 O O . ARG A 1 198 ? -40.743 -1.967 26.264 1.00 85.50 198 ARG A O 1
ATOM 1524 N N . VAL A 1 199 ? -42.418 -0.939 25.176 1.00 83.94 199 VAL A N 1
ATOM 1525 C CA . VAL A 1 199 ? -43.497 -1.457 26.034 1.00 83.94 199 VAL A CA 1
ATOM 1526 C C . VAL A 1 199 ? -43.687 -2.959 25.819 1.00 83.94 199 VAL A C 1
ATOM 1528 O O . VAL A 1 199 ? -43.814 -3.696 26.793 1.00 83.94 199 VAL A O 1
ATOM 1531 N N . GLU A 1 200 ? -43.655 -3.417 24.569 1.00 84.81 200 GLU A N 1
ATOM 1532 C CA . GLU A 1 200 ? -43.814 -4.827 24.206 1.00 84.81 200 GLU A CA 1
ATOM 1533 C C . GLU A 1 200 ? -42.659 -5.685 24.747 1.00 84.81 200 GLU A C 1
ATOM 1535 O O . GLU A 1 200 ? -42.890 -6.643 25.492 1.00 84.81 200 GLU A O 1
ATOM 1540 N N . VAL A 1 201 ? -41.407 -5.294 24.476 1.00 84.19 201 VAL A N 1
ATOM 1541 C CA . VAL A 1 201 ? -40.215 -6.062 24.884 1.00 84.19 201 VAL A CA 1
ATOM 1542 C C . VAL A 1 201 ? -40.001 -6.099 26.396 1.00 84.19 201 VAL A C 1
ATOM 1544 O O . VAL A 1 201 ? -39.375 -7.029 26.895 1.00 84.19 201 VAL A O 1
ATOM 1547 N N . ALA A 1 202 ? -40.552 -5.144 27.154 1.00 76.06 202 ALA A N 1
ATOM 1548 C CA . ALA A 1 202 ? -40.476 -5.142 28.619 1.00 76.06 202 ALA A CA 1
ATOM 1549 C C . ALA A 1 202 ? -41.190 -6.342 29.274 1.00 76.06 202 ALA A C 1
ATOM 1551 O O . ALA A 1 202 ? -40.976 -6.610 30.460 1.00 76.06 202 ALA A O 1
ATOM 1552 N N . SER A 1 203 ? -42.046 -7.038 28.520 1.00 78.06 203 SER A N 1
ATOM 1553 C CA . SER A 1 203 ? -42.783 -8.229 28.956 1.00 78.06 203 SER A CA 1
ATOM 1554 C C . SER A 1 203 ? -42.275 -9.540 28.339 1.00 78.06 203 SER A C 1
ATOM 1556 O O . SER A 1 203 ? -42.798 -10.603 28.669 1.00 78.06 203 SER A O 1
ATOM 1558 N N . MET A 1 204 ? -41.257 -9.477 27.474 1.00 82.25 204 MET A N 1
ATOM 1559 C CA . MET A 1 204 ? -40.714 -10.621 26.736 1.00 82.25 204 MET A CA 1
ATOM 1560 C C . MET A 1 204 ? -39.491 -11.251 27.429 1.00 82.25 204 MET A C 1
ATOM 1562 O O . MET A 1 204 ? -38.774 -10.563 28.163 1.00 82.25 204 MET A O 1
ATOM 1566 N N . PRO A 1 205 ? -39.187 -12.536 27.157 1.00 81.38 205 PRO A N 1
ATOM 1567 C CA . PRO A 1 205 ? -37.908 -13.150 27.513 1.00 81.38 205 PRO A CA 1
ATOM 1568 C C . PRO A 1 205 ? -36.701 -12.407 26.898 1.00 81.38 205 PRO A C 1
ATOM 1570 O O . PRO A 1 205 ? -36.824 -11.862 25.799 1.00 81.38 205 PRO A O 1
ATOM 1573 N N . PRO A 1 206 ? -35.502 -12.423 27.523 1.00 73.94 206 PRO A N 1
ATOM 1574 C CA . PRO A 1 206 ? -34.351 -11.628 27.072 1.00 73.94 206 PRO A CA 1
ATOM 1575 C C . PRO A 1 206 ? -33.905 -11.870 25.624 1.00 73.94 206 PRO A C 1
ATOM 1577 O O . PRO A 1 206 ? -33.515 -10.920 24.941 1.00 73.94 206 PRO A O 1
ATOM 1580 N N . ALA A 1 207 ? -33.960 -13.121 25.159 1.00 76.19 207 ALA A N 1
ATOM 1581 C CA . ALA A 1 207 ? -33.597 -13.488 23.792 1.00 76.19 207 ALA A CA 1
ATOM 1582 C C . ALA A 1 207 ? -34.623 -12.966 22.772 1.00 76.19 207 ALA A C 1
ATOM 1584 O O . ALA A 1 207 ? -34.249 -12.346 21.782 1.00 76.19 207 ALA A O 1
ATOM 1585 N N . GLU A 1 208 ? -35.918 -13.129 23.053 1.00 83.06 208 GLU A N 1
ATOM 1586 C CA . GLU A 1 208 ? -37.001 -12.629 22.196 1.00 83.06 208 GLU A CA 1
ATOM 1587 C C . GLU A 1 208 ? -37.020 -11.095 22.157 1.00 83.06 208 GLU A C 1
ATOM 1589 O O . GLU A 1 208 ? -37.114 -10.499 21.086 1.00 83.06 208 GLU A O 1
ATOM 1594 N N . ALA A 1 209 ? -36.820 -10.449 23.310 1.00 81.00 209 ALA A N 1
ATOM 1595 C CA . ALA A 1 209 ? -36.667 -9.003 23.423 1.00 81.00 209 ALA A CA 1
ATOM 1596 C C . ALA A 1 209 ? -35.475 -8.481 22.601 1.00 81.00 209 ALA A C 1
ATOM 1598 O O . ALA A 1 209 ? -35.576 -7.425 21.967 1.00 81.00 209 ALA A O 1
ATOM 1599 N N . GLN A 1 210 ? -34.352 -9.214 22.582 1.00 81.56 210 GLN A N 1
ATOM 1600 C CA . GLN A 1 210 ? -33.197 -8.882 21.745 1.00 81.56 210 GLN A CA 1
ATOM 1601 C C . GLN A 1 210 ? -33.563 -8.948 20.264 1.00 81.56 210 GLN A C 1
ATOM 1603 O O . GLN A 1 210 ? -33.317 -7.990 19.535 1.00 81.56 210 GLN A O 1
ATOM 1608 N N . THR A 1 211 ? -34.178 -10.046 19.826 1.00 84.06 211 THR A N 1
ATOM 1609 C CA . THR A 1 211 ? -34.565 -10.243 18.426 1.00 84.06 211 THR A CA 1
ATOM 1610 C C . THR A 1 211 ? -35.588 -9.205 17.963 1.00 84.06 211 THR A C 1
ATOM 1612 O O . THR A 1 211 ? -35.449 -8.657 16.867 1.00 84.06 211 THR A O 1
ATOM 1615 N N . ALA A 1 212 ? -36.581 -8.880 18.794 1.00 86.75 212 ALA A N 1
ATOM 1616 C CA . ALA A 1 212 ? -37.573 -7.847 18.505 1.00 86.75 212 ALA A CA 1
ATOM 1617 C C . ALA A 1 212 ? -36.922 -6.460 18.382 1.00 86.75 212 ALA A C 1
ATOM 1619 O O . ALA A 1 212 ? -37.184 -5.732 17.425 1.00 86.75 212 ALA A O 1
ATOM 1620 N N . THR A 1 213 ? -36.001 -6.123 19.291 1.00 86.62 213 THR A N 1
ATOM 1621 C CA . THR A 1 213 ? -35.281 -4.841 19.245 1.00 86.62 213 THR A CA 1
ATOM 1622 C C . THR A 1 213 ? -34.342 -4.750 18.040 1.00 86.62 213 THR A C 1
ATOM 1624 O O . THR A 1 213 ? -34.305 -3.724 17.369 1.00 86.62 213 THR A O 1
ATOM 1627 N N . ALA A 1 214 ? -33.611 -5.819 17.720 1.00 84.62 214 ALA A N 1
ATOM 1628 C CA . ALA A 1 214 ? -32.769 -5.884 16.526 1.00 84.62 214 ALA A CA 1
ATOM 1629 C C . ALA A 1 214 ? -33.590 -5.718 15.243 1.00 84.62 214 ALA A C 1
ATOM 1631 O O . ALA A 1 214 ? -33.191 -5.001 14.329 1.00 84.62 214 ALA A O 1
ATOM 1632 N N . THR A 1 215 ? -34.774 -6.329 15.192 1.00 87.12 215 THR A N 1
ATOM 1633 C CA . THR A 1 215 ? -35.699 -6.190 14.061 1.00 87.12 215 THR A CA 1
ATOM 1634 C C . THR A 1 215 ? -36.195 -4.755 13.921 1.00 87.12 215 THR A C 1
ATOM 1636 O O . THR A 1 215 ? -36.122 -4.215 12.823 1.00 87.12 215 THR A O 1
ATOM 1639 N N . LEU A 1 216 ? -36.580 -4.104 15.024 1.00 88.50 216 LEU A N 1
ATOM 1640 C CA . LEU A 1 216 ? -36.919 -2.679 15.033 1.00 88.50 216 LEU A CA 1
ATOM 1641 C C . LEU A 1 216 ? -35.781 -1.817 14.477 1.00 88.50 216 LEU A C 1
ATOM 1643 O O . LEU A 1 216 ? -36.011 -0.981 13.608 1.00 88.50 216 LEU A O 1
ATOM 1647 N N . VAL A 1 217 ? -34.558 -2.005 14.982 1.00 84.50 217 VAL A N 1
ATOM 1648 C CA . VAL A 1 217 ? -33.396 -1.223 14.538 1.00 84.50 217 VAL A CA 1
ATOM 1649 C C . VAL A 1 217 ? -33.150 -1.433 13.047 1.00 84.50 217 VAL A C 1
ATOM 1651 O O . VAL A 1 217 ? -32.921 -0.461 12.337 1.00 84.50 217 VAL A O 1
ATOM 1654 N N . ARG A 1 218 ? -33.258 -2.669 12.549 1.00 82.50 218 ARG A N 1
ATOM 1655 C CA . ARG A 1 218 ? -33.152 -2.950 11.112 1.00 82.50 218 ARG A CA 1
ATOM 1656 C C . ARG A 1 218 ? -34.217 -2.223 10.300 1.00 82.50 218 ARG A C 1
ATOM 1658 O O . ARG A 1 218 ? -33.850 -1.589 9.321 1.00 82.50 218 ARG A O 1
ATOM 1665 N N . THR A 1 219 ? -35.483 -2.255 10.717 1.00 82.88 219 THR A N 1
ATOM 1666 C CA . THR A 1 219 ? -36.561 -1.514 10.039 1.00 82.88 219 THR A CA 1
ATOM 1667 C C . THR A 1 219 ? -36.254 -0.018 9.990 1.00 82.88 219 THR A C 1
ATOM 1669 O O . THR A 1 219 ? -36.318 0.590 8.929 1.00 82.88 219 THR A O 1
ATOM 1672 N N . LEU A 1 220 ? -35.835 0.568 11.116 1.00 79.06 220 LEU A N 1
ATOM 1673 C CA . LEU A 1 220 ? -35.497 1.992 11.183 1.00 79.06 220 LEU A CA 1
ATOM 1674 C C . LEU A 1 220 ? -34.295 2.361 10.302 1.00 79.06 220 LEU A C 1
ATOM 1676 O O . LEU A 1 220 ? -34.269 3.447 9.734 1.00 79.06 220 LEU A O 1
ATOM 1680 N N . LEU A 1 221 ? -33.296 1.480 10.195 1.00 71.19 221 LEU A N 1
ATOM 1681 C CA . LEU A 1 221 ? -32.129 1.698 9.338 1.00 71.19 221 LEU A CA 1
ATOM 1682 C C . LEU A 1 221 ? -32.455 1.508 7.848 1.00 71.19 221 LEU A C 1
ATOM 1684 O O . LEU A 1 221 ? -31.908 2.232 7.024 1.00 71.19 221 LEU A O 1
ATOM 1688 N N . GLN A 1 222 ? -33.360 0.587 7.504 1.00 68.00 222 GLN A N 1
ATOM 1689 C CA . GLN A 1 222 ? -33.833 0.375 6.129 1.00 68.00 222 GLN A CA 1
ATOM 1690 C C . GLN A 1 222 ? -34.595 1.586 5.578 1.00 68.00 222 GLN A C 1
ATOM 1692 O O . GLN A 1 222 ? -34.465 1.898 4.401 1.00 68.00 222 GLN A O 1
ATOM 1697 N N . ASP A 1 223 ? -35.347 2.294 6.421 1.00 60.62 223 ASP A N 1
ATOM 1698 C CA . ASP A 1 223 ? -36.100 3.485 6.006 1.00 60.62 223 ASP A CA 1
ATOM 1699 C C . ASP A 1 223 ? -35.211 4.736 5.815 1.00 60.62 223 ASP A C 1
ATOM 1701 O O . ASP A 1 223 ? -35.653 5.730 5.233 1.00 60.62 223 ASP A O 1
ATOM 1705 N N . LEU A 1 224 ? -33.963 4.716 6.307 1.00 56.03 224 LEU A N 1
ATOM 1706 C CA . LEU A 1 224 ? -33.039 5.860 6.281 1.00 56.03 224 LEU A CA 1
ATOM 1707 C C . LEU A 1 224 ? -32.125 5.898 5.050 1.00 56.03 224 LEU A C 1
ATOM 1709 O O . LEU A 1 224 ? -31.753 6.986 4.608 1.00 56.03 224 LEU A O 1
ATOM 1713 N N . ASP A 1 225 ? -31.776 4.742 4.495 1.00 48.81 225 ASP A N 1
ATOM 1714 C CA . ASP A 1 225 ? -30.913 4.610 3.324 1.00 48.81 225 ASP A CA 1
ATOM 1715 C C . ASP A 1 225 ? -31.688 3.868 2.239 1.00 48.81 225 ASP A C 1
ATOM 1717 O O . ASP A 1 225 ? -32.259 2.824 2.522 1.00 48.81 225 ASP A O 1
ATOM 1721 N N . GLY A 1 226 ? -31.711 4.378 1.000 1.00 45.00 226 GLY A N 1
ATOM 1722 C CA . GLY A 1 226 ? -32.374 3.761 -0.163 1.00 45.00 226 GLY A CA 1
ATOM 1723 C C . GLY A 1 226 ? -31.758 2.421 -0.596 1.00 45.00 226 GLY A C 1
ATOM 1724 O O . GLY A 1 226 ? -31.313 2.274 -1.731 1.00 45.00 226 GLY A O 1
ATOM 1725 N N . HIS A 1 227 ? -31.693 1.471 0.330 1.00 46.88 227 HIS A N 1
ATOM 1726 C CA . HIS A 1 227 ? -31.024 0.189 0.274 1.00 46.88 227 HIS A CA 1
ATOM 1727 C C . HIS A 1 227 ? -32.067 -0.899 0.009 1.00 46.88 227 HIS A C 1
ATOM 1729 O O . HIS A 1 227 ? -32.859 -1.238 0.884 1.00 46.88 227 HIS A O 1
ATOM 1735 N N . GLU A 1 228 ? -32.060 -1.474 -1.194 1.00 42.72 228 GLU A N 1
ATOM 1736 C CA . GLU A 1 228 ? -32.981 -2.565 -1.550 1.00 42.72 228 GLU A CA 1
ATOM 1737 C C . GLU A 1 228 ? -32.525 -3.945 -1.034 1.00 42.72 228 GLU A C 1
ATOM 1739 O O . GLU A 1 228 ? -33.356 -4.833 -0.869 1.00 42.72 228 GLU A O 1
ATOM 1744 N N . ASP A 1 229 ? -31.251 -4.136 -0.668 1.00 47.19 229 ASP A N 1
ATOM 1745 C CA . ASP A 1 229 ? -30.746 -5.481 -0.349 1.00 47.19 229 ASP A CA 1
ATOM 1746 C C . ASP A 1 229 ? -30.491 -5.715 1.147 1.00 47.19 229 ASP A C 1
ATOM 1748 O O . ASP A 1 229 ? -29.380 -5.578 1.648 1.00 47.19 229 ASP A O 1
ATOM 1752 N N . GLY A 1 230 ? -31.506 -6.148 1.892 1.00 50.09 230 GLY A N 1
ATOM 1753 C CA . GLY A 1 230 ? -31.387 -6.591 3.293 1.00 50.09 230 GLY A CA 1
ATOM 1754 C C . GLY A 1 230 ? -30.497 -7.830 3.542 1.00 50.09 230 GLY A C 1
ATOM 1755 O O . GLY A 1 230 ? -30.797 -8.608 4.444 1.00 50.09 230 GLY A O 1
ATOM 1756 N N . MET A 1 231 ? -29.432 -8.044 2.763 1.00 53.03 231 MET A N 1
ATOM 1757 C CA . MET A 1 231 ? -28.591 -9.250 2.731 1.00 53.03 231 MET A CA 1
ATOM 1758 C C . MET A 1 231 ? -27.149 -9.032 3.220 1.00 53.03 231 MET A C 1
ATOM 1760 O O . MET A 1 231 ? -26.392 -9.993 3.322 1.00 53.03 231 MET A O 1
ATOM 1764 N N . ASP A 1 232 ? -26.745 -7.801 3.543 1.00 65.56 232 ASP A N 1
ATOM 1765 C CA . ASP A 1 232 ? -25.387 -7.523 4.021 1.00 65.56 232 ASP A CA 1
ATOM 1766 C C . ASP A 1 232 ? -25.234 -7.798 5.526 1.00 65.56 232 ASP A C 1
ATOM 1768 O O . ASP A 1 232 ? -25.727 -7.055 6.382 1.00 65.56 232 ASP A O 1
ATOM 1772 N N . GLU A 1 233 ? -24.508 -8.868 5.855 1.00 71.00 233 GLU A N 1
ATOM 1773 C CA . GLU A 1 233 ? -24.244 -9.321 7.225 1.00 71.00 233 GLU A CA 1
ATOM 1774 C C . GLU A 1 233 ? -23.599 -8.242 8.114 1.00 71.00 233 GLU A C 1
ATOM 1776 O O . GLU A 1 233 ? -23.812 -8.224 9.330 1.00 71.00 233 GLU A O 1
ATOM 1781 N N . ARG A 1 234 ? -22.865 -7.282 7.536 1.00 73.94 234 ARG A N 1
ATOM 1782 C CA . ARG A 1 234 ? -22.224 -6.192 8.293 1.00 73.94 234 ARG A CA 1
ATOM 1783 C C . ARG A 1 234 ? -23.257 -5.249 8.892 1.00 73.94 234 ARG A C 1
ATOM 1785 O O . ARG A 1 234 ? -23.114 -4.827 10.038 1.00 73.94 234 ARG A O 1
ATOM 1792 N N . TRP A 1 235 ? -24.298 -4.930 8.126 1.00 74.50 235 TRP A N 1
ATOM 1793 C CA . TRP A 1 235 ? -25.377 -4.049 8.567 1.00 74.50 235 TRP A CA 1
ATOM 1794 C C . TRP A 1 235 ? -26.336 -4.764 9.516 1.00 74.50 235 TRP A C 1
ATOM 1796 O O . TRP A 1 235 ? -26.832 -4.136 10.450 1.00 74.50 235 TRP A O 1
ATOM 1806 N N . HIS A 1 236 ? -26.500 -6.084 9.369 1.00 76.44 236 HIS A N 1
ATOM 1807 C CA . HIS A 1 236 ? -27.161 -6.921 10.377 1.00 76.44 236 HIS A CA 1
ATOM 1808 C C . HIS A 1 236 ? -26.403 -6.909 11.703 1.00 76.44 236 HIS A C 1
ATOM 1810 O O . HIS A 1 236 ? -26.976 -6.555 12.728 1.00 76.44 236 HIS A O 1
ATOM 1816 N N . THR A 1 237 ? -25.097 -7.176 11.665 1.00 79.75 237 THR A N 1
ATOM 1817 C CA . THR A 1 237 ? -24.225 -7.145 12.849 1.00 79.75 237 THR A CA 1
ATOM 1818 C C . THR A 1 237 ? -24.219 -5.761 13.503 1.00 79.75 237 THR A C 1
ATOM 1820 O O . THR A 1 237 ? -24.265 -5.633 14.725 1.00 79.75 237 THR A O 1
ATOM 1823 N N . PHE A 1 238 ? -24.192 -4.693 12.702 1.00 82.62 238 PHE A N 1
ATOM 1824 C CA . PHE A 1 238 ? -24.300 -3.327 13.203 1.00 82.62 238 PHE A CA 1
ATOM 1825 C C . PHE A 1 238 ? -25.641 -3.070 13.893 1.00 82.62 238 PHE A C 1
ATOM 1827 O O . PHE A 1 238 ? -25.652 -2.545 15.005 1.00 82.62 238 PHE A O 1
ATOM 1834 N N . ALA A 1 239 ? -26.755 -3.458 13.269 1.00 81.94 239 ALA A N 1
ATOM 1835 C CA . ALA A 1 239 ? -28.081 -3.315 13.857 1.00 81.94 239 ALA A CA 1
ATOM 1836 C C . ALA A 1 239 ? -28.208 -4.105 15.169 1.00 81.94 239 ALA A C 1
ATOM 1838 O O . ALA A 1 239 ? -28.752 -3.583 16.142 1.00 81.94 239 ALA A O 1
ATOM 1839 N N . ASP A 1 240 ? -27.638 -5.310 15.231 1.00 83.06 240 ASP A N 1
ATOM 1840 C CA . ASP A 1 240 ? -27.588 -6.124 16.446 1.00 83.06 240 ASP A CA 1
ATOM 1841 C C . ASP A 1 240 ? -26.778 -5.425 17.549 1.00 83.06 240 ASP A C 1
ATOM 1843 O O . ASP A 1 240 ? -27.255 -5.300 18.679 1.00 83.06 240 ASP A O 1
ATOM 1847 N N . ASN A 1 241 ? -25.602 -4.877 17.224 1.00 85.06 241 ASN A N 1
ATOM 1848 C CA . ASN A 1 241 ? -24.777 -4.111 18.165 1.00 85.06 241 ASN A CA 1
ATOM 1849 C C . ASN A 1 241 ? -25.498 -2.855 18.682 1.00 85.06 241 ASN A C 1
ATOM 1851 O O . ASN A 1 241 ? -25.467 -2.565 19.882 1.00 85.06 241 ASN A O 1
ATOM 1855 N N . VAL A 1 242 ? -26.181 -2.119 17.799 1.00 88.44 242 VAL A N 1
ATOM 1856 C CA . VAL A 1 242 ? -27.015 -0.966 18.173 1.00 88.44 242 VAL A CA 1
ATOM 1857 C C . VAL A 1 242 ? -28.147 -1.408 19.098 1.00 88.44 242 VAL A C 1
ATOM 1859 O O . VAL A 1 242 ? -28.379 -0.759 20.114 1.00 88.44 242 VAL A O 1
ATOM 1862 N N . ALA A 1 243 ? -28.823 -2.519 18.795 1.00 87.88 243 ALA A N 1
ATOM 1863 C CA . ALA A 1 243 ? -29.911 -3.051 19.609 1.00 87.88 243 ALA A CA 1
ATOM 1864 C C . ALA A 1 243 ? -29.441 -3.477 21.005 1.00 87.88 243 ALA A C 1
ATOM 1866 O O . ALA A 1 243 ? -30.109 -3.159 21.991 1.00 87.88 243 ALA A O 1
ATOM 1867 N N . VAL A 1 244 ? -28.276 -4.132 21.108 1.00 87.06 244 VAL A N 1
ATOM 1868 C CA . VAL A 1 244 ? -27.647 -4.466 22.397 1.00 87.06 244 VAL A CA 1
ATOM 1869 C C . VAL A 1 244 ? -27.425 -3.195 23.221 1.00 87.06 244 VAL A C 1
ATOM 1871 O O . VAL A 1 244 ? -27.892 -3.112 24.356 1.00 87.06 244 VAL A O 1
ATOM 1874 N N . LEU A 1 245 ? -26.766 -2.178 22.657 1.00 89.00 245 LEU A N 1
ATOM 1875 C CA . LEU A 1 245 ? -26.478 -0.925 23.367 1.00 89.00 245 LEU A CA 1
ATOM 1876 C C . LEU A 1 245 ? -27.756 -0.160 23.739 1.00 89.00 245 LEU A C 1
ATOM 1878 O O . LEU A 1 245 ? -27.894 0.304 24.869 1.00 89.00 245 LEU A O 1
ATOM 1882 N N . TYR A 1 246 ? -28.716 -0.074 22.820 1.00 89.38 246 TYR A N 1
ATOM 1883 C CA . TYR A 1 246 ? -29.990 0.610 23.032 1.00 89.38 246 TYR A CA 1
ATOM 1884 C C . TYR A 1 246 ? -30.808 -0.025 24.168 1.00 89.38 246 TYR A C 1
ATOM 1886 O O . TYR A 1 246 ? -31.360 0.695 25.003 1.00 89.38 246 TYR A O 1
ATOM 1894 N N . ARG A 1 247 ? -30.834 -1.363 24.273 1.00 85.94 247 ARG A N 1
ATOM 1895 C CA . ARG A 1 247 ? -31.498 -2.060 25.389 1.00 85.94 247 ARG A CA 1
ATOM 1896 C C . ARG A 1 247 ? -30.850 -1.774 26.737 1.00 85.94 247 ARG A C 1
ATOM 1898 O O . ARG A 1 247 ? -31.575 -1.563 27.712 1.00 85.94 247 ARG A O 1
ATOM 1905 N N . ARG A 1 248 ? -29.512 -1.713 26.795 1.00 85.62 248 ARG A N 1
ATOM 1906 C CA . ARG A 1 248 ? -28.774 -1.395 28.033 1.00 85.62 248 ARG A CA 1
ATOM 1907 C C . ARG A 1 248 ? -29.211 -0.061 28.641 1.00 85.62 248 ARG A C 1
ATOM 1909 O O . ARG A 1 248 ? -29.276 0.052 29.862 1.00 85.62 248 ARG A O 1
ATOM 1916 N N . PHE A 1 249 ? -29.587 0.917 27.813 1.00 86.69 249 PHE A N 1
ATOM 1917 C CA . PHE A 1 249 ? -30.076 2.218 28.281 1.00 86.69 249 PHE A CA 1
ATOM 1918 C C . PHE A 1 249 ? -31.479 2.187 28.897 1.00 86.69 249 PHE A C 1
ATOM 1920 O O . PHE A 1 249 ? -31.881 3.167 29.526 1.00 86.69 249 PHE A O 1
ATOM 1927 N N . PHE A 1 250 ? -32.245 1.108 28.700 1.00 74.94 250 PHE A N 1
ATOM 1928 C CA . PHE A 1 250 ? -33.637 1.038 29.131 1.00 74.94 250 PHE A CA 1
ATOM 1929 C C . PHE A 1 250 ? -33.974 -0.084 30.105 1.00 74.94 250 PHE A C 1
ATOM 1931 O O . PHE A 1 250 ? -34.872 0.214 30.887 1.00 74.94 250 PHE A O 1
ATOM 1938 N N . THR A 1 251 ? -33.311 -1.266 30.093 1.00 57.50 251 THR A N 1
ATOM 1939 C CA . THR A 1 251 ? -33.301 -2.296 31.181 1.00 57.50 251 THR A CA 1
ATOM 1940 C C . THR A 1 251 ? -32.700 -3.695 30.824 1.00 57.50 251 THR A C 1
ATOM 1942 O O . THR A 1 251 ? -32.865 -4.155 29.695 1.00 57.50 251 THR A O 1
ATOM 1945 N N . TYR A 1 252 ? -32.162 -4.374 31.870 1.00 50.25 252 TYR A N 1
ATOM 1946 C CA . TYR A 1 252 ? -31.849 -5.808 32.191 1.00 50.25 252 TYR A CA 1
ATOM 1947 C C . TYR A 1 252 ? -30.812 -6.659 31.421 1.00 50.25 252 TYR A C 1
ATOM 1949 O O . TYR A 1 252 ? -31.007 -6.993 30.253 1.00 50.25 252 TYR A O 1
ATOM 1957 N N . VAL A 1 253 ? -29.810 -7.161 32.171 1.00 35.75 253 VAL A N 1
ATOM 1958 C CA . VAL A 1 253 ? -28.978 -8.348 31.879 1.00 35.75 253 VAL A CA 1
ATOM 1959 C C . VAL A 1 253 ? -29.246 -9.404 32.968 1.00 35.75 253 VAL A C 1
ATOM 1961 O O . VAL A 1 253 ? -29.099 -9.106 34.146 1.00 35.75 253 VAL A O 1
ATOM 1964 N N . GLU A 1 254 ? -29.640 -10.626 32.597 1.00 38.06 254 GLU A N 1
ATOM 1965 C CA . GLU A 1 254 ? -29.396 -11.815 33.432 1.00 38.06 254 GLU A CA 1
ATOM 1966 C C . GLU A 1 254 ? -28.057 -12.405 32.973 1.00 38.06 254 GLU A C 1
ATOM 1968 O O . GLU A 1 254 ? -27.942 -12.853 31.830 1.00 38.06 254 GLU A O 1
ATOM 1973 N N . GLU A 1 255 ? -27.045 -12.400 33.842 1.00 38.59 255 GLU A N 1
ATOM 1974 C CA . GLU A 1 255 ? -25.916 -13.321 33.710 1.00 38.59 255 GLU A CA 1
ATOM 1975 C C . GLU A 1 255 ? -26.298 -14.657 34.352 1.00 38.59 255 GLU A C 1
ATOM 1977 O O . GLU A 1 255 ? -26.816 -14.722 35.467 1.00 38.59 255 GLU A O 1
ATOM 1982 N N . VAL A 1 256 ? -26.056 -15.735 33.611 1.00 38.72 256 VAL A N 1
ATOM 1983 C CA . VAL A 1 256 ? -26.323 -17.115 34.013 1.00 38.72 256 VAL A CA 1
ATOM 1984 C C . VAL A 1 256 ? -25.533 -17.450 35.283 1.00 38.72 256 VAL A C 1
ATOM 1986 O O . VAL A 1 256 ? -24.315 -17.605 35.229 1.00 38.72 256 VAL A O 1
ATOM 1989 N N . ALA A 1 257 ? -26.224 -17.640 36.409 1.00 35.56 257 ALA A N 1
ATOM 1990 C CA . ALA A 1 257 ? -25.675 -18.295 37.593 1.00 35.56 257 ALA A CA 1
ATOM 1991 C C . ALA A 1 257 ? -26.390 -19.634 37.829 1.00 35.56 257 ALA A C 1
ATOM 1993 O O . ALA A 1 257 ? -27.616 -19.722 37.878 1.00 35.56 257 ALA A O 1
ATOM 1994 N N . THR A 1 258 ? -25.587 -20.690 37.934 1.00 34.22 258 THR A N 1
ATOM 1995 C CA . THR A 1 258 ? -25.971 -22.082 38.205 1.00 34.22 258 THR A CA 1
ATOM 1996 C C . THR A 1 258 ? -26.783 -22.250 39.499 1.00 34.22 258 THR A C 1
ATOM 1998 O O . THR A 1 258 ? -26.690 -21.411 40.394 1.00 34.22 258 THR A O 1
ATOM 2001 N N . PRO A 1 259 ? -27.574 -23.334 39.624 1.00 42.03 259 PRO A N 1
ATOM 2002 C CA . PRO A 1 259 ? -28.725 -23.373 40.510 1.00 42.03 259 PRO A CA 1
ATOM 2003 C C . PRO A 1 259 ? -28.332 -23.717 41.943 1.00 42.03 259 PRO A C 1
ATOM 2005 O O . PRO A 1 259 ? -27.963 -24.849 42.218 1.00 42.03 259 PRO A O 1
ATOM 2008 N N . GLU A 1 260 ? -28.499 -22.762 42.852 1.00 38.84 260 GLU A N 1
ATOM 2009 C CA . GLU A 1 260 ? -29.012 -22.988 44.205 1.00 38.84 260 GLU A CA 1
ATOM 2010 C C . GLU A 1 260 ? -29.352 -21.621 44.832 1.00 38.84 260 GLU A C 1
ATOM 2012 O O . GLU A 1 260 ? -28.553 -20.693 44.780 1.00 38.84 260 GLU A O 1
ATOM 2017 N N . VAL A 1 261 ? -30.540 -21.533 45.447 1.00 32.31 261 VAL A N 1
ATOM 2018 C CA . VAL A 1 261 ? -31.139 -20.406 46.205 1.00 32.31 261 VAL A CA 1
ATOM 2019 C C . VAL A 1 261 ? -32.189 -19.545 45.463 1.00 32.31 261 VAL A C 1
ATOM 2021 O O . VAL A 1 261 ? -31.956 -18.895 44.454 1.00 32.31 261 VAL A O 1
ATOM 2024 N N . CYS A 1 262 ? -33.391 -19.550 46.047 1.00 38.38 262 CYS A N 1
ATOM 2025 C CA . CYS A 1 262 ? -34.589 -18.771 45.725 1.00 38.38 262 CYS A CA 1
ATOM 2026 C C . CYS A 1 262 ? -34.485 -17.351 46.316 1.00 38.38 262 CYS A C 1
ATOM 2028 O O . CYS A 1 262 ? -34.171 -17.287 47.493 1.00 38.38 262 CYS A O 1
ATOM 2030 N N . PHE A 1 263 ? -34.766 -16.261 45.576 1.00 31.23 263 PHE A N 1
ATOM 2031 C CA . PHE A 1 263 ? -35.374 -14.991 46.059 1.00 31.23 263 PHE A CA 1
ATOM 2032 C C . PHE A 1 263 ? -35.521 -13.953 44.916 1.00 31.23 263 PHE A C 1
ATOM 2034 O O . PHE A 1 263 ? -34.610 -13.782 44.120 1.00 31.23 263 PHE A O 1
ATOM 2041 N N . ALA A 1 264 ? -36.677 -13.266 44.883 1.00 32.88 264 ALA A N 1
ATOM 2042 C CA . ALA A 1 264 ? -37.029 -12.000 44.209 1.00 32.88 264 ALA A CA 1
ATOM 2043 C C . ALA A 1 264 ? -36.343 -11.639 42.871 1.00 32.88 264 ALA A C 1
ATOM 2045 O O . ALA A 1 264 ? -35.160 -11.328 42.834 1.00 32.88 264 ALA A O 1
ATOM 2046 N N . CYS A 1 265 ? -37.145 -11.505 41.808 1.00 32.69 265 CYS A N 1
ATOM 2047 C CA . CYS A 1 265 ? -36.796 -10.908 40.514 1.00 32.69 265 CYS A CA 1
ATOM 2048 C C . CYS A 1 265 ? -36.106 -9.533 40.666 1.00 32.69 265 CYS A C 1
ATOM 2050 O O . CYS A 1 265 ? -36.768 -8.491 40.710 1.00 32.69 265 CYS A O 1
ATOM 2052 N N . HIS A 1 266 ? -34.773 -9.540 40.768 1.00 37.59 266 HIS A N 1
ATOM 2053 C CA . HIS A 1 266 ? -33.951 -8.340 40.809 1.00 37.59 266 HIS A CA 1
ATOM 2054 C C . HIS A 1 266 ? -33.745 -7.858 39.392 1.00 37.59 266 HIS A C 1
ATOM 2056 O O . HIS A 1 266 ? -33.067 -8.435 38.553 1.00 37.59 266 HIS A O 1
ATOM 2062 N N . ARG A 1 267 ? -34.447 -6.774 39.153 1.00 51.19 267 ARG A N 1
ATOM 2063 C CA . ARG A 1 267 ? -34.433 -6.018 37.943 1.00 51.19 267 ARG A CA 1
ATOM 2064 C C . ARG A 1 267 ? -33.239 -5.033 38.049 1.00 51.19 267 ARG A C 1
ATOM 2066 O O . ARG A 1 267 ? -33.409 -3.967 38.634 1.00 51.19 267 ARG A O 1
ATOM 2073 N N . ASP A 1 268 ? -32.103 -5.318 37.395 1.00 48.94 268 ASP A N 1
ATOM 2074 C CA . ASP A 1 268 ? -30.985 -4.369 37.177 1.00 48.94 268 ASP A CA 1
ATOM 2075 C C . ASP A 1 268 ? -31.381 -3.009 36.550 1.00 48.94 268 ASP A C 1
ATOM 2077 O O . ASP A 1 268 ? -31.964 -2.952 35.459 1.00 48.94 268 ASP A O 1
ATOM 2081 N N . PRO A 1 269 ? -31.039 -1.877 37.188 1.00 63.41 269 PRO A N 1
ATOM 2082 C CA . PRO A 1 269 ? -31.385 -0.558 36.675 1.00 63.41 269 PRO A CA 1
ATOM 2083 C C . PRO A 1 269 ? -30.768 -0.299 35.283 1.00 63.41 269 PRO A C 1
ATOM 2085 O O . PRO A 1 269 ? -29.712 -0.846 34.961 1.00 63.41 269 PRO A O 1
ATOM 2088 N N . PRO A 1 270 ? -31.404 0.542 34.443 1.00 75.94 270 PRO A N 1
ATOM 2089 C CA . PRO A 1 270 ? -30.834 0.943 33.157 1.00 75.94 270 PRO A CA 1
ATOM 2090 C C . PRO A 1 270 ? -29.424 1.513 33.337 1.00 75.94 270 PRO A C 1
ATOM 2092 O O . PRO A 1 270 ? -29.178 2.291 34.261 1.00 75.94 270 PRO A O 1
ATOM 2095 N N . THR A 1 271 ? -28.503 1.147 32.444 1.00 84.12 271 THR A N 1
ATOM 2096 C CA . THR A 1 271 ? -27.138 1.676 32.470 1.00 84.12 271 THR A CA 1
ATOM 2097 C C . THR A 1 271 ? -27.127 3.087 31.878 1.00 84.12 271 THR A C 1
ATOM 2099 O O . THR A 1 271 ? -27.559 3.255 30.734 1.00 84.12 271 THR A O 1
ATOM 2102 N N . PRO A 1 272 ? -26.612 4.105 32.591 1.00 87.94 272 PRO A N 1
ATOM 2103 C CA . PRO A 1 272 ? -26.470 5.444 32.035 1.00 87.94 272 PRO A CA 1
ATOM 2104 C C . PRO A 1 272 ? -25.604 5.459 30.769 1.00 87.94 272 PRO A C 1
ATOM 2106 O O . PRO A 1 272 ? -24.564 4.800 30.707 1.00 87.94 272 PRO A O 1
ATOM 2109 N N . VAL A 1 273 ? -25.975 6.280 29.787 1.00 87.69 273 VAL A N 1
ATOM 2110 C CA . VAL A 1 273 ? -25.242 6.483 28.527 1.00 87.69 273 VAL A CA 1
ATOM 2111 C C . VAL A 1 273 ? -23.774 6.814 28.790 1.00 87.69 273 VAL A C 1
ATOM 2113 O O . VAL A 1 273 ? -22.881 6.258 28.149 1.00 87.69 273 VAL A O 1
ATOM 2116 N N . LEU A 1 274 ? -23.513 7.676 29.776 1.00 85.81 274 LEU A N 1
ATOM 2117 C CA . LEU A 1 274 ? -22.156 8.059 30.154 1.00 85.81 274 LEU A CA 1
ATOM 2118 C C . LEU A 1 274 ? -21.330 6.884 30.689 1.00 85.81 274 LEU A C 1
ATOM 2120 O O . LEU A 1 274 ? -20.130 6.822 30.439 1.00 85.81 274 LEU A O 1
ATOM 2124 N N . GLN A 1 275 ? -21.957 5.952 31.406 1.00 87.31 275 GLN A N 1
ATOM 2125 C CA . GLN A 1 275 ? -21.278 4.768 31.923 1.00 87.31 275 GLN A CA 1
ATOM 2126 C C . GLN A 1 275 ? -20.920 3.805 30.788 1.00 87.31 275 GLN A C 1
ATOM 2128 O O . GLN A 1 275 ? -19.781 3.357 30.720 1.00 87.31 275 GLN A O 1
ATOM 2133 N N . VAL A 1 276 ? -21.838 3.563 29.848 1.00 87.75 276 VAL A N 1
ATOM 2134 C CA . VAL A 1 276 ? -21.554 2.745 28.655 1.00 87.75 276 VAL A CA 1
ATOM 2135 C C . VAL A 1 276 ? -20.421 3.353 27.823 1.00 87.75 276 VAL A C 1
ATOM 2137 O O . VAL A 1 276 ? -19.534 2.639 27.363 1.00 87.75 276 VAL A O 1
ATOM 2140 N N . LEU A 1 277 ? -20.404 4.680 27.666 1.00 87.88 277 LEU A N 1
ATOM 2141 C CA . LEU A 1 277 ? -19.308 5.387 27.004 1.00 87.88 277 LEU A CA 1
ATOM 2142 C C . LEU A 1 277 ? -17.968 5.173 27.716 1.00 87.88 277 LEU A C 1
ATOM 2144 O O . LEU A 1 277 ? -16.958 4.916 27.062 1.00 87.88 277 LEU A O 1
ATOM 2148 N N . LEU A 1 278 ? -17.955 5.307 29.045 1.00 86.38 278 LEU A N 1
ATOM 2149 C CA . LEU A 1 278 ? -16.762 5.079 29.855 1.00 86.38 278 LEU A CA 1
ATOM 2150 C C . LEU A 1 278 ? -16.270 3.642 29.693 1.00 86.38 278 LEU A C 1
ATOM 2152 O O . LEU A 1 278 ? -15.090 3.462 29.436 1.00 86.38 278 LEU A O 1
ATOM 2156 N N . GLU A 1 279 ? -17.153 2.645 29.746 1.00 85.38 279 GLU A N 1
ATOM 2157 C CA . GLU A 1 279 ? -16.800 1.241 29.512 1.00 85.38 279 GLU A CA 1
ATOM 2158 C C . GLU A 1 279 ? -16.191 1.019 28.126 1.00 85.38 279 GLU A C 1
ATOM 2160 O O . GLU A 1 279 ? -15.141 0.393 28.029 1.00 85.38 279 GLU A O 1
ATOM 2165 N N . LEU A 1 280 ? -16.798 1.560 27.064 1.00 82.94 280 LEU A N 1
ATOM 2166 C CA . LEU A 1 280 ? -16.284 1.432 25.695 1.00 82.94 280 LEU A CA 1
ATOM 2167 C C . LEU A 1 280 ? -14.890 2.048 25.551 1.00 82.94 280 LEU A C 1
ATOM 2169 O O . LEU A 1 280 ? -13.994 1.455 24.948 1.00 82.94 280 LEU A O 1
ATOM 2173 N N . VAL A 1 281 ? -14.689 3.237 26.122 1.00 82.94 281 VAL A N 1
ATOM 2174 C CA . VAL A 1 281 ? -13.383 3.902 26.104 1.00 82.94 281 VAL A CA 1
ATOM 2175 C C . VAL A 1 281 ? -12.381 3.126 26.946 1.00 82.94 281 VAL A C 1
ATOM 2177 O O . VAL A 1 281 ? -11.285 2.859 26.467 1.00 82.94 281 VAL A O 1
ATOM 2180 N N . THR A 1 282 ? -12.760 2.703 28.151 1.00 81.75 282 THR A N 1
ATOM 2181 C CA . THR A 1 282 ? -11.923 1.888 29.028 1.00 81.75 282 THR A CA 1
ATOM 2182 C C . THR A 1 282 ? -11.523 0.594 28.332 1.00 81.75 282 THR A C 1
ATOM 2184 O O . THR A 1 282 ? -10.338 0.294 28.306 1.00 81.75 282 THR A O 1
ATOM 2187 N N . GLN A 1 283 ? -12.437 -0.136 27.694 1.00 75.31 283 GLN A N 1
ATOM 2188 C CA . GLN A 1 283 ? -12.115 -1.342 26.922 1.00 75.31 283 GLN A CA 1
ATOM 2189 C C . GLN A 1 283 ? -11.095 -1.058 25.811 1.00 75.31 283 GLN A C 1
ATOM 2191 O O . GLN A 1 283 ? -10.163 -1.833 25.623 1.00 75.31 283 GLN A O 1
ATOM 2196 N N . ALA A 1 284 ? -11.215 0.078 25.118 1.00 70.12 284 ALA A N 1
ATOM 2197 C CA . ALA A 1 284 ? -10.278 0.467 24.065 1.00 70.12 284 ALA A CA 1
ATOM 2198 C C . ALA A 1 284 ? -8.905 0.943 24.585 1.00 70.12 284 ALA A C 1
ATOM 2200 O O . ALA A 1 284 ? -7.920 0.887 23.844 1.00 70.12 284 ALA A O 1
ATOM 2201 N N . THR A 1 285 ? -8.826 1.435 25.826 1.00 75.69 285 THR A N 1
ATOM 2202 C CA . THR A 1 285 ? -7.604 2.015 26.417 1.00 75.69 285 THR A CA 1
ATOM 2203 C C . THR A 1 285 ? -6.969 1.166 27.515 1.00 75.69 285 THR A C 1
ATOM 2205 O O . THR A 1 285 ? -5.889 1.505 27.991 1.00 75.69 285 THR A O 1
ATOM 2208 N N . THR A 1 286 ? -7.623 0.094 27.955 1.00 85.12 286 THR A N 1
ATOM 2209 C CA . THR A 1 286 ? -7.056 -0.841 28.933 1.00 85.12 286 THR A CA 1
ATOM 2210 C C . THR A 1 286 ? -6.027 -1.720 28.234 1.00 85.12 286 THR A C 1
ATOM 2212 O O . THR A 1 286 ? -6.183 -2.078 27.064 1.00 85.12 286 THR A O 1
ATOM 2215 N N . GLY A 1 287 ? -4.942 -2.037 28.942 1.00 88.31 287 GLY A N 1
ATOM 2216 C CA . GLY A 1 287 ? -3.956 -2.989 28.452 1.00 88.31 287 GLY A CA 1
ATOM 2217 C C . GLY A 1 287 ? -4.604 -4.340 28.165 1.00 88.31 287 GLY A C 1
ATOM 2218 O O . GLY A 1 287 ? -5.459 -4.801 28.921 1.00 88.31 287 GLY A O 1
ATOM 2219 N N . LEU A 1 288 ? -4.190 -4.970 27.073 1.00 91.62 288 LEU A N 1
ATOM 2220 C CA . LEU A 1 288 ? -4.518 -6.359 26.790 1.00 91.62 288 LEU A CA 1
ATOM 2221 C C . LEU A 1 288 ? -4.018 -7.226 27.953 1.00 91.62 288 LEU A C 1
ATOM 2223 O O . LEU A 1 288 ? -2.925 -6.998 28.477 1.00 91.62 288 LEU A O 1
ATOM 2227 N N . ALA A 1 289 ? -4.860 -8.173 28.374 1.00 88.75 289 ALA A N 1
ATOM 2228 C CA . ALA A 1 289 ? -4.734 -8.844 29.666 1.00 88.75 289 ALA A CA 1
ATOM 2229 C C . ALA A 1 289 ? -3.408 -9.602 29.835 1.00 88.75 289 ALA A C 1
ATOM 2231 O O . ALA A 1 289 ? -2.813 -9.570 30.910 1.00 88.75 289 ALA A O 1
ATOM 2232 N N . ASP A 1 290 ? -2.951 -10.261 28.772 1.00 94.06 290 ASP A N 1
ATOM 2233 C CA . ASP A 1 290 ? -1.753 -11.090 28.756 1.00 94.06 290 ASP A CA 1
ATOM 2234 C C . ASP A 1 290 ? -1.142 -11.180 27.344 1.00 94.06 290 ASP A C 1
ATOM 2236 O O . ASP A 1 290 ? -1.629 -10.594 26.370 1.00 94.06 290 ASP A O 1
ATOM 2240 N N . GLU A 1 291 ? -0.048 -11.932 27.222 1.00 97.62 291 GLU A N 1
ATOM 2241 C CA . GLU A 1 291 ? 0.630 -12.158 25.945 1.00 97.62 291 GLU A CA 1
ATOM 2242 C C . GLU A 1 291 ? -0.248 -12.856 24.900 1.00 97.62 291 GLU A C 1
ATOM 2244 O O . GLU A 1 291 ? -0.113 -12.561 23.712 1.00 97.62 291 GLU A O 1
ATOM 2249 N N . ALA A 1 292 ? -1.154 -13.749 25.307 1.00 97.31 292 ALA A N 1
ATOM 2250 C CA . ALA A 1 292 ? -2.037 -14.450 24.379 1.00 97.31 292 ALA A CA 1
ATOM 2251 C C . ALA A 1 292 ? -3.055 -13.480 23.762 1.00 97.31 292 ALA A C 1
ATOM 2253 O O . ALA A 1 292 ? -3.228 -13.470 22.541 1.00 97.31 292 ALA A O 1
ATOM 2254 N N . ALA A 1 293 ? -3.641 -12.599 24.578 1.00 94.31 293 ALA A N 1
ATOM 2255 C CA . ALA A 1 293 ? -4.510 -11.519 24.121 1.00 94.31 293 ALA A CA 1
ATOM 2256 C C . ALA A 1 293 ? -3.770 -10.555 23.178 1.00 94.31 293 ALA A C 1
ATOM 2258 O O . ALA A 1 293 ? -4.324 -10.132 22.164 1.00 94.31 293 ALA A O 1
ATOM 2259 N N . ILE A 1 294 ? -2.497 -10.248 23.460 1.00 97.44 294 ILE A N 1
ATOM 2260 C CA . ILE A 1 294 ? -1.644 -9.439 22.574 1.00 97.44 294 ILE A CA 1
ATOM 2261 C C . ILE A 1 294 ? -1.431 -10.129 21.225 1.00 97.44 294 ILE A C 1
ATOM 2263 O O . ILE A 1 294 ? -1.652 -9.507 20.188 1.00 97.44 294 ILE A O 1
ATOM 2267 N N . ILE A 1 295 ? -1.022 -11.400 21.215 1.00 98.06 295 ILE A N 1
ATOM 2268 C CA . ILE A 1 295 ? -0.774 -12.161 19.981 1.00 98.06 295 ILE A CA 1
ATOM 2269 C C . ILE A 1 295 ? -2.053 -12.240 19.138 1.00 98.06 295 ILE A C 1
ATOM 2271 O O . ILE A 1 295 ? -2.021 -11.965 17.936 1.00 98.06 295 ILE A O 1
ATOM 2275 N N . GLN A 1 296 ? -3.185 -12.561 19.770 1.00 93.81 296 GLN A N 1
ATOM 2276 C CA . GLN A 1 296 ? -4.481 -12.639 19.103 1.00 93.81 296 GLN A CA 1
ATOM 2277 C C . GLN A 1 296 ? -4.892 -11.286 18.511 1.00 93.81 296 GLN A C 1
ATOM 2279 O O . GLN A 1 296 ? -5.338 -11.227 17.364 1.00 93.81 296 GLN A O 1
ATOM 2284 N N . HIS A 1 297 ? -4.710 -10.192 19.256 1.00 94.06 297 HIS A N 1
ATOM 2285 C CA . HIS A 1 297 ? -5.085 -8.864 18.776 1.00 94.06 297 HIS A CA 1
ATOM 2286 C C . HIS A 1 297 ? -4.150 -8.343 17.680 1.00 94.06 297 HIS A C 1
ATOM 2288 O O . HIS A 1 297 ? -4.616 -7.710 16.737 1.00 94.06 297 HIS A O 1
ATOM 2294 N N . VAL A 1 298 ? -2.848 -8.651 17.735 1.00 98.12 298 VAL A N 1
ATOM 2295 C CA . VAL A 1 298 ? -1.910 -8.378 16.629 1.00 98.12 298 VAL A CA 1
ATOM 2296 C C . VAL A 1 298 ? -2.360 -9.100 15.365 1.00 98.12 298 VAL A C 1
ATOM 2298 O O . VAL A 1 298 ? -2.417 -8.476 14.305 1.00 98.12 298 VAL A O 1
ATOM 2301 N N . ALA A 1 299 ? -2.727 -10.381 15.466 1.00 94.44 299 ALA A N 1
ATOM 2302 C CA . ALA A 1 299 ? -3.244 -11.128 14.327 1.00 94.44 299 ALA A CA 1
ATOM 2303 C C . ALA A 1 299 ? -4.520 -10.490 13.767 1.00 94.44 299 ALA A C 1
ATOM 2305 O O . ALA A 1 299 ? -4.574 -10.172 12.581 1.00 94.44 299 ALA A O 1
ATOM 2306 N N . TYR A 1 300 ? -5.492 -10.192 14.631 1.00 89.56 300 TYR A N 1
ATOM 2307 C CA . TYR A 1 300 ? -6.728 -9.514 14.248 1.00 89.56 300 TYR A CA 1
ATOM 2308 C C . TYR A 1 300 ? -6.474 -8.163 13.560 1.00 89.56 300 TYR A C 1
ATOM 2310 O O . TYR A 1 300 ? -7.038 -7.899 12.496 1.00 89.56 300 TYR A O 1
ATOM 2318 N N . ALA A 1 301 ? -5.622 -7.311 14.135 1.00 88.75 301 ALA A N 1
ATOM 2319 C CA . ALA A 1 301 ? -5.328 -5.985 13.605 1.00 88.75 301 ALA A CA 1
ATOM 2320 C C . ALA A 1 301 ? -4.627 -6.070 12.243 1.00 88.75 301 ALA A C 1
ATOM 2322 O O . ALA A 1 301 ? -5.029 -5.386 11.299 1.00 88.75 301 ALA A O 1
ATOM 2323 N N . VAL A 1 302 ? -3.615 -6.936 12.115 1.00 95.81 302 VAL A N 1
ATOM 2324 C CA . VAL A 1 302 ? -2.906 -7.158 10.850 1.00 95.81 302 VAL A CA 1
ATOM 2325 C C . VAL A 1 302 ? -3.840 -7.747 9.804 1.00 95.81 302 VAL A C 1
ATOM 2327 O O . VAL A 1 302 ? -3.819 -7.279 8.673 1.00 95.81 302 VAL A O 1
ATOM 2330 N N . ASP A 1 303 ? -4.694 -8.706 10.141 1.00 84.75 303 ASP A N 1
ATOM 2331 C CA . ASP A 1 303 ? -5.568 -9.354 9.162 1.00 84.75 303 ASP A CA 1
ATOM 2332 C C . ASP A 1 303 ? -6.706 -8.453 8.703 1.00 84.75 303 ASP A C 1
ATOM 2334 O O . ASP A 1 303 ? -7.188 -8.612 7.585 1.00 84.75 303 ASP A O 1
ATOM 2338 N N . ASN A 1 304 ? -7.129 -7.483 9.517 1.00 80.69 304 ASN A N 1
ATOM 2339 C CA . ASN A 1 304 ? -8.233 -6.575 9.201 1.00 80.69 304 ASN A CA 1
ATOM 2340 C C . ASN A 1 304 ? -7.813 -5.200 8.686 1.00 80.69 304 ASN A C 1
ATOM 2342 O O . ASN A 1 304 ? -8.654 -4.451 8.186 1.00 80.69 304 ASN A O 1
ATOM 2346 N N . ALA A 1 305 ? -6.522 -4.881 8.723 1.00 81.19 305 ALA A N 1
ATOM 2347 C CA . ALA A 1 305 ? -6.030 -3.608 8.230 1.00 81.19 305 ALA A CA 1
ATOM 2348 C C . ALA A 1 305 ? -6.130 -3.486 6.702 1.00 81.19 305 ALA A C 1
ATOM 2350 O O . ALA A 1 305 ? -5.553 -4.267 5.939 1.00 81.19 305 ALA A O 1
ATOM 2351 N N . TRP A 1 306 ? -6.814 -2.434 6.265 1.00 83.44 306 TRP A N 1
ATOM 2352 C CA . TRP A 1 306 ? -6.864 -1.996 4.875 1.00 83.44 306 TRP A CA 1
ATOM 2353 C C . TRP A 1 306 ? -5.564 -1.296 4.476 1.00 83.44 306 TRP A C 1
ATOM 2355 O O . TRP A 1 306 ? -5.242 -0.260 5.061 1.00 83.44 306 TRP A O 1
ATOM 2365 N N . VAL A 1 307 ? -4.853 -1.830 3.482 1.00 88.56 307 VAL A N 1
ATOM 2366 C CA . VAL A 1 307 ? -3.514 -1.369 3.079 1.00 88.56 307 VAL A CA 1
ATOM 2367 C C . VAL A 1 307 ? -3.572 -0.328 1.967 1.00 88.56 307 VAL A C 1
ATOM 2369 O O . VAL A 1 307 ? -4.494 -0.323 1.148 1.00 88.56 307 VAL A O 1
ATOM 2372 N N . ILE A 1 308 ? -2.549 0.516 1.897 1.00 92.69 308 ILE A N 1
ATOM 2373 C CA . ILE A 1 308 ? -2.243 1.305 0.702 1.00 92.69 308 ILE A CA 1
ATOM 2374 C C . ILE A 1 308 ? -1.064 0.641 0.011 1.00 92.69 308 ILE A C 1
ATOM 2376 O O . ILE A 1 308 ? 0.033 0.586 0.569 1.00 92.69 308 ILE A O 1
ATOM 2380 N N . ASP A 1 309 ? -1.283 0.153 -1.207 1.00 98.38 309 ASP A N 1
ATOM 2381 C CA . ASP A 1 309 ? -0.196 -0.408 -1.994 1.00 98.38 309 ASP A CA 1
ATOM 2382 C C . ASP A 1 309 ? 0.548 0.711 -2.710 1.00 98.38 309 ASP A C 1
ATOM 2384 O O . ASP A 1 309 ? 0.166 1.172 -3.788 1.00 98.38 309 ASP A O 1
ATOM 2388 N N . VAL A 1 310 ? 1.592 1.198 -2.043 1.00 98.12 310 VAL A N 1
ATOM 2389 C CA . VAL A 1 310 ? 2.282 2.433 -2.419 1.00 98.12 310 VAL A CA 1
ATOM 2390 C C . VAL A 1 310 ? 3.028 2.338 -3.747 1.00 98.12 310 VAL A C 1
ATOM 2392 O O . VAL A 1 310 ? 3.495 3.373 -4.219 1.00 98.12 310 VAL A O 1
ATOM 2395 N N . HIS A 1 311 ? 3.164 1.148 -4.347 1.00 98.75 311 HIS A N 1
ATOM 2396 C CA . HIS A 1 311 ? 3.808 0.973 -5.646 1.00 98.75 311 HIS A CA 1
ATOM 2397 C C . HIS A 1 311 ? 3.445 -0.352 -6.340 1.00 98.75 311 HIS A C 1
ATOM 2399 O O . HIS A 1 311 ? 3.712 -1.439 -5.821 1.00 98.75 311 HIS A O 1
ATOM 2405 N N . THR A 1 312 ? 2.914 -0.248 -7.560 1.00 98.81 312 THR A N 1
ATOM 2406 C CA . THR A 1 312 ? 2.525 -1.367 -8.427 1.00 98.81 312 THR A CA 1
ATOM 2407 C C . THR A 1 312 ? 2.795 -1.055 -9.904 1.00 98.81 312 THR A C 1
ATOM 2409 O O . THR A 1 312 ? 3.019 0.092 -10.290 1.00 98.81 312 THR A O 1
ATOM 2412 N N . HIS A 1 313 ? 2.706 -2.077 -10.749 1.00 98.38 313 HIS A N 1
ATOM 2413 C CA . HIS A 1 313 ? 2.688 -1.990 -12.211 1.00 98.38 313 HIS A CA 1
ATOM 2414 C C . HIS A 1 313 ? 1.302 -2.347 -12.777 1.00 98.38 313 HIS A C 1
ATOM 2416 O O . HIS A 1 313 ? 1.193 -2.845 -13.896 1.00 98.38 313 HIS A O 1
ATOM 2422 N N . LEU A 1 314 ? 0.250 -2.151 -11.981 1.00 98.44 314 LEU A N 1
ATOM 2423 C CA . LEU A 1 314 ? -1.120 -2.449 -12.377 1.00 98.44 314 LEU A CA 1
ATOM 2424 C C . LEU A 1 314 ? -1.728 -1.285 -13.151 1.00 98.44 314 LEU A C 1
ATOM 2426 O O . LEU A 1 314 ? -1.397 -0.127 -12.911 1.00 98.44 314 LEU A O 1
ATOM 2430 N N . PHE A 1 315 ? -2.681 -1.615 -14.016 1.00 97.75 315 PHE A N 1
ATOM 2431 C CA . PHE A 1 315 ? -3.523 -0.662 -14.725 1.00 97.75 315 PHE A CA 1
ATOM 2432 C C . PHE A 1 315 ? -4.995 -1.074 -14.599 1.00 97.75 315 PHE A C 1
ATOM 2434 O O . PHE A 1 315 ? -5.287 -2.263 -14.441 1.00 97.75 315 PHE A O 1
ATOM 2441 N N . PRO A 1 316 ? -5.939 -0.121 -14.648 1.00 96.06 316 PRO A N 1
ATOM 2442 C CA . PRO A 1 316 ? -7.361 -0.423 -14.567 1.00 96.06 316 PRO A CA 1
ATOM 2443 C C . PRO A 1 316 ? -7.860 -1.079 -15.870 1.00 96.06 316 PRO A C 1
ATOM 2445 O O . PRO A 1 316 ? -7.233 -0.922 -16.921 1.00 96.06 316 PRO A O 1
ATOM 2448 N N . PRO A 1 317 ? -9.039 -1.733 -15.859 1.00 94.69 317 PRO A N 1
ATOM 2449 C CA . PRO A 1 317 ? -9.583 -2.420 -17.037 1.00 94.69 317 PRO A CA 1
ATOM 2450 C C . PRO A 1 317 ? -9.732 -1.571 -18.303 1.00 94.69 317 PRO A C 1
ATOM 2452 O O . PRO A 1 317 ? -9.746 -2.107 -19.408 1.00 94.69 317 PRO A O 1
ATOM 2455 N N . SER A 1 318 ? -9.845 -0.250 -18.161 1.00 94.88 318 SER A N 1
ATOM 2456 C CA . SER A 1 318 ? -9.925 0.686 -19.284 1.00 94.88 318 SER A CA 1
ATOM 2457 C C . SER A 1 318 ? -8.634 0.819 -20.091 1.00 94.88 318 SER A C 1
ATOM 2459 O O . SER A 1 318 ? -8.692 1.299 -21.216 1.00 94.88 318 SER A O 1
ATOM 2461 N N . HIS A 1 319 ? -7.494 0.378 -19.554 1.00 95.19 319 HIS A N 1
ATOM 2462 C CA . HIS A 1 319 ? -6.186 0.463 -20.214 1.00 95.19 319 HIS A CA 1
ATOM 2463 C C . HIS A 1 319 ? -5.846 -0.798 -21.029 1.00 95.19 319 HIS A C 1
ATOM 2465 O O . HIS A 1 319 ? -4.685 -1.083 -21.321 1.00 95.19 319 HIS A O 1
ATOM 2471 N N . GLY A 1 320 ? -6.868 -1.582 -21.389 1.00 93.81 320 GLY A N 1
ATOM 2472 C CA . GLY A 1 320 ? -6.754 -2.666 -22.359 1.00 93.81 320 GLY A CA 1
ATOM 2473 C C . GLY A 1 320 ? -5.682 -3.693 -21.994 1.00 93.81 320 GLY A C 1
ATOM 2474 O O . GLY A 1 320 ? -5.738 -4.317 -20.935 1.00 93.81 320 GLY A O 1
ATOM 2475 N N . SER A 1 321 ? -4.717 -3.882 -22.894 1.00 93.06 321 SER A N 1
ATOM 2476 C CA . SER A 1 321 ? -3.623 -4.853 -22.758 1.00 93.06 321 SER A CA 1
ATOM 2477 C C . SER A 1 321 ? -2.617 -4.522 -21.653 1.00 93.06 321 SER A C 1
ATOM 2479 O O . SER A 1 321 ? -1.856 -5.406 -21.267 1.00 93.06 321 SER A O 1
ATOM 2481 N N . LEU A 1 322 ? -2.612 -3.293 -21.125 1.00 95.62 322 LEU A N 1
ATOM 2482 C CA . LEU A 1 322 ? -1.755 -2.922 -19.993 1.00 95.62 322 LEU A CA 1
ATOM 2483 C C . LEU A 1 322 ? -2.244 -3.538 -18.673 1.00 95.62 322 LEU A C 1
ATOM 2485 O O . LEU A 1 322 ? -1.458 -3.721 -17.744 1.00 95.62 322 LEU A O 1
ATOM 2489 N N . MET A 1 323 ? -3.530 -3.895 -18.579 1.00 96.06 323 MET A N 1
ATOM 2490 C CA . MET A 1 323 ? -4.062 -4.634 -17.436 1.00 96.06 323 MET A CA 1
ATOM 2491 C C . MET A 1 323 ? -3.787 -6.134 -17.602 1.00 96.06 323 MET A C 1
ATOM 2493 O O . MET A 1 323 ? -4.525 -6.847 -18.287 1.00 96.06 323 MET A O 1
ATOM 2497 N N . LEU A 1 324 ? -2.768 -6.640 -16.906 1.00 97.88 324 LEU A N 1
ATOM 2498 C CA . LEU A 1 324 ? -2.523 -8.078 -16.801 1.00 97.88 324 LEU A CA 1
ATOM 2499 C C . LEU A 1 324 ? -3.304 -8.671 -15.621 1.00 97.88 324 LEU A C 1
ATOM 2501 O O . LEU A 1 324 ? -3.274 -8.140 -14.509 1.00 97.88 324 LEU A O 1
ATOM 2505 N N . TRP A 1 325 ? -3.984 -9.789 -15.855 1.00 98.06 325 TRP A N 1
ATOM 2506 C CA . TRP A 1 325 ? -4.771 -10.516 -14.856 1.00 98.06 325 TRP A CA 1
ATOM 2507 C C . TRP A 1 325 ? -4.979 -11.972 -15.304 1.00 98.06 325 TRP A C 1
ATOM 2509 O O . TRP A 1 325 ? -4.799 -12.289 -16.484 1.00 98.06 325 TRP A O 1
ATOM 2519 N N . GLY A 1 326 ? -5.357 -12.847 -14.374 1.00 98.12 326 GLY A N 1
ATOM 2520 C CA . GLY A 1 326 ? -5.684 -14.244 -14.655 1.00 98.12 326 GLY A CA 1
ATOM 2521 C C . GLY A 1 326 ? -4.513 -15.229 -14.588 1.00 98.12 326 GLY A C 1
ATOM 2522 O O . GLY A 1 326 ? -3.340 -14.852 -14.507 1.00 98.12 326 GLY A O 1
ATOM 2523 N N . ILE A 1 327 ? -4.846 -16.524 -14.628 1.00 98.62 327 ILE A N 1
ATOM 2524 C CA . ILE A 1 327 ? -3.894 -17.617 -14.368 1.00 98.62 327 ILE A CA 1
ATOM 2525 C C . ILE A 1 327 ? -2.720 -17.669 -15.350 1.00 98.62 327 ILE A C 1
ATOM 2527 O O . ILE A 1 327 ? -1.584 -17.861 -14.927 1.00 98.62 327 ILE A O 1
ATOM 2531 N N . ASP A 1 328 ? -2.954 -17.446 -16.643 1.00 98.69 328 ASP A N 1
ATOM 2532 C CA . ASP A 1 328 ? -1.869 -17.490 -17.625 1.00 98.69 328 ASP A CA 1
ATOM 2533 C C . ASP A 1 328 ? -0.874 -16.350 -17.380 1.00 98.69 328 ASP A C 1
ATOM 2535 O O . ASP A 1 328 ? 0.329 -16.587 -17.375 1.00 98.69 328 ASP A O 1
ATOM 2539 N N . ALA A 1 329 ? -1.361 -15.143 -17.067 1.00 98.44 329 ALA A N 1
ATOM 2540 C CA . ALA A 1 329 ? -0.504 -14.011 -16.723 1.00 98.44 329 ALA A CA 1
ATOM 2541 C C . ALA A 1 329 ? 0.272 -14.247 -15.415 1.00 98.44 329 ALA A C 1
ATOM 2543 O O . ALA A 1 329 ? 1.446 -13.881 -15.327 1.00 98.44 329 ALA A O 1
ATOM 2544 N N . LEU A 1 330 ? -0.358 -14.876 -14.413 1.00 98.56 330 LEU A N 1
ATOM 2545 C CA . LEU A 1 330 ? 0.309 -15.295 -13.178 1.00 98.56 330 LEU A CA 1
ATOM 2546 C C . LEU A 1 330 ? 1.453 -16.275 -13.461 1.00 98.56 330 LEU A C 1
ATOM 2548 O O . LEU A 1 330 ? 2.562 -16.067 -12.971 1.00 98.56 330 LEU A O 1
ATOM 2552 N N . LEU A 1 331 ? 1.199 -17.307 -14.271 1.00 98.81 331 LEU A N 1
ATOM 2553 C CA . LEU A 1 331 ? 2.184 -18.336 -14.608 1.00 98.81 331 LEU A CA 1
ATOM 2554 C C . LEU A 1 331 ? 3.316 -17.790 -15.476 1.00 98.81 331 LEU A C 1
ATOM 2556 O O . LEU A 1 331 ? 4.468 -18.148 -15.265 1.00 98.81 331 LEU A O 1
ATOM 2560 N N . THR A 1 332 ? 3.030 -16.876 -16.404 1.00 98.31 332 THR A N 1
ATOM 2561 C CA . THR A 1 332 ? 4.052 -16.240 -17.249 1.00 98.31 332 THR A CA 1
ATOM 2562 C C . THR A 1 332 ? 4.658 -14.985 -16.625 1.00 98.31 332 THR A C 1
ATOM 2564 O O . THR A 1 332 ? 5.319 -14.200 -17.308 1.00 98.31 332 THR A O 1
ATOM 2567 N N . TYR A 1 333 ? 4.457 -14.758 -15.324 1.00 98.06 333 TYR A N 1
ATOM 2568 C CA . TYR A 1 333 ? 5.152 -13.694 -14.616 1.00 98.06 333 TYR A CA 1
ATOM 2569 C C . TYR A 1 333 ? 6.664 -13.943 -14.656 1.00 98.06 333 TYR A C 1
ATOM 2571 O O . TYR A 1 333 ? 7.137 -15.052 -14.418 1.00 98.06 333 TYR A O 1
ATOM 2579 N N . HIS A 1 334 ? 7.441 -12.894 -14.929 1.00 96.62 334 HIS A N 1
ATOM 2580 C CA . HIS A 1 334 ? 8.878 -13.001 -15.200 1.00 96.62 334 HIS A CA 1
ATOM 2581 C C . HIS A 1 334 ? 9.711 -13.720 -14.116 1.00 96.62 334 HIS A C 1
ATOM 2583 O O . HIS A 1 334 ? 10.765 -14.258 -14.443 1.00 96.62 334 HIS A O 1
ATOM 2589 N N . TYR A 1 335 ? 9.248 -13.805 -12.861 1.00 97.62 335 TYR A N 1
ATOM 2590 C CA . TYR A 1 335 ? 9.920 -14.611 -11.827 1.00 97.62 335 TYR A CA 1
ATOM 2591 C C . TYR A 1 335 ? 9.826 -16.109 -12.135 1.00 97.62 335 TYR A C 1
ATOM 2593 O O . TYR A 1 335 ? 10.824 -16.819 -12.056 1.00 97.62 335 TYR A O 1
ATOM 2601 N N . LEU A 1 336 ? 8.641 -16.577 -12.533 1.00 98.44 336 LEU A N 1
ATOM 2602 C CA . LEU A 1 336 ? 8.413 -17.971 -12.907 1.00 98.44 336 LEU A CA 1
ATOM 2603 C C . LEU A 1 336 ? 9.039 -18.296 -14.261 1.00 98.44 336 LEU A C 1
ATOM 2605 O O . LEU A 1 336 ? 9.527 -19.403 -14.455 1.00 98.44 336 LEU A O 1
ATOM 2609 N N . VAL A 1 337 ? 9.110 -17.322 -15.174 1.00 98.19 337 VAL A N 1
ATOM 2610 C CA . VAL A 1 337 ? 9.874 -17.469 -16.423 1.00 98.19 337 VAL A CA 1
ATOM 2611 C C . VAL A 1 337 ? 11.362 -17.688 -16.129 1.00 98.19 337 VAL A C 1
ATOM 2613 O O . VAL A 1 337 ? 11.959 -18.595 -16.707 1.00 98.19 337 VAL A O 1
ATOM 2616 N N . ALA A 1 338 ? 11.962 -16.908 -15.219 1.00 97.56 338 ALA A N 1
ATOM 2617 C CA . ALA A 1 338 ? 13.353 -17.104 -14.805 1.00 97.56 338 ALA A CA 1
ATOM 2618 C C . ALA A 1 338 ? 13.568 -18.489 -14.169 1.00 97.56 338 ALA A C 1
ATOM 2620 O O . ALA A 1 338 ? 14.497 -19.204 -14.543 1.00 97.56 338 ALA A O 1
ATOM 2621 N N . GLU A 1 339 ? 12.689 -18.888 -13.245 1.00 97.88 339 GLU A N 1
ATOM 2622 C CA . GLU A 1 339 ? 12.755 -20.184 -12.559 1.00 97.88 339 GLU A CA 1
ATOM 2623 C C . GLU A 1 339 ? 12.588 -21.370 -13.525 1.00 97.88 339 GLU A C 1
ATOM 2625 O O . GLU A 1 339 ? 13.328 -22.356 -13.454 1.00 97.88 339 GLU A O 1
ATOM 2630 N N . TYR A 1 340 ? 11.665 -21.251 -14.481 1.00 98.19 340 TYR A N 1
ATOM 2631 C CA . TYR A 1 340 ? 11.459 -22.231 -15.541 1.00 98.19 340 TYR A CA 1
ATOM 2632 C C . TYR A 1 340 ? 12.706 -22.360 -16.419 1.00 98.19 340 TYR A C 1
ATOM 2634 O O . TYR A 1 340 ? 13.269 -23.449 -16.527 1.00 98.19 340 TYR A O 1
ATOM 2642 N N . LEU A 1 341 ? 13.190 -21.254 -16.996 1.00 97.56 341 LEU A N 1
ATOM 2643 C CA . LEU A 1 341 ? 14.329 -21.258 -17.924 1.00 97.56 341 LEU A CA 1
ATOM 2644 C C . LEU A 1 341 ? 15.660 -21.639 -17.262 1.00 97.56 341 LEU A C 1
ATOM 2646 O O . LEU A 1 341 ? 16.584 -22.053 -17.956 1.00 97.56 341 LEU A O 1
ATOM 2650 N N . MET A 1 342 ? 15.761 -21.556 -15.933 1.00 96.12 342 MET A N 1
ATOM 2651 C CA . MET A 1 342 ? 16.914 -22.060 -15.183 1.00 96.12 342 MET A CA 1
ATOM 2652 C C . MET A 1 342 ? 17.071 -23.584 -15.300 1.00 96.12 342 MET A C 1
ATOM 2654 O O . MET A 1 342 ? 18.187 -24.094 -15.234 1.00 96.12 342 MET A O 1
ATOM 2658 N N . THR A 1 343 ? 15.967 -24.326 -15.433 1.00 94.38 343 THR A N 1
ATOM 2659 C CA . THR A 1 343 ? 15.970 -25.797 -15.318 1.00 94.38 343 THR A CA 1
ATOM 2660 C C . THR A 1 343 ? 15.293 -26.522 -16.478 1.00 94.38 343 THR A C 1
ATOM 2662 O O . THR A 1 343 ? 15.440 -27.738 -16.60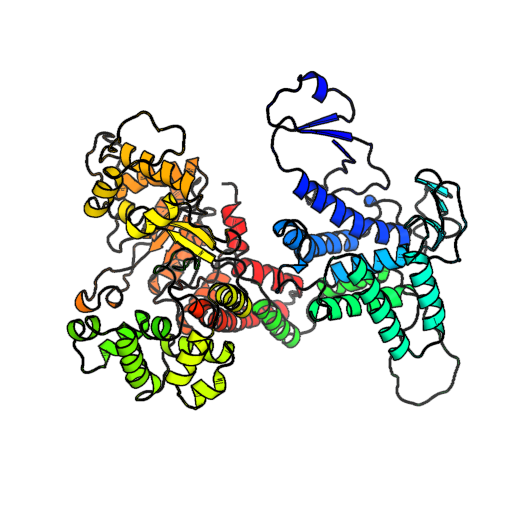6 1.00 94.38 343 THR A O 1
ATOM 2665 N N . ALA A 1 344 ? 14.535 -25.816 -17.313 1.00 94.62 344 ALA A N 1
ATOM 2666 C CA . ALA A 1 344 ? 13.872 -26.384 -18.473 1.00 94.62 344 ALA A CA 1
ATOM 2667 C C . ALA A 1 344 ? 14.866 -26.631 -19.620 1.00 94.62 344 ALA A C 1
ATOM 2669 O O . ALA A 1 344 ? 15.737 -25.797 -19.875 1.00 94.62 344 ALA A O 1
ATOM 2670 N N . PRO A 1 345 ? 14.719 -27.729 -20.383 1.00 93.44 345 PRO A N 1
ATOM 2671 C CA . PRO A 1 345 ? 15.545 -28.012 -21.555 1.00 93.44 345 PRO A CA 1
ATOM 2672 C C . PRO A 1 345 ? 15.079 -27.205 -22.784 1.00 93.44 345 PRO A C 1
ATOM 2674 O O . PRO A 1 345 ? 14.908 -27.750 -23.873 1.00 93.44 345 PRO A O 1
ATOM 2677 N N . VAL A 1 346 ? 14.820 -25.906 -22.612 1.00 95.94 346 VAL A N 1
ATOM 2678 C CA . VAL A 1 346 ? 14.297 -25.007 -23.649 1.00 95.94 346 VAL A CA 1
ATOM 2679 C C . VAL A 1 346 ? 15.157 -23.754 -23.699 1.00 95.94 346 VAL A C 1
ATOM 2681 O O . VAL A 1 346 ? 15.438 -23.135 -22.677 1.00 95.94 346 VAL A O 1
ATOM 2684 N N . MET A 1 347 ? 15.569 -23.365 -24.904 1.00 95.44 347 MET A N 1
ATOM 2685 C CA . MET A 1 347 ? 16.307 -22.119 -25.098 1.00 95.44 347 MET A CA 1
ATOM 2686 C C . MET A 1 347 ? 15.380 -20.915 -24.870 1.00 95.44 347 MET A C 1
ATOM 2688 O O . MET A 1 347 ? 14.257 -20.936 -25.387 1.00 95.44 347 MET A O 1
ATOM 2692 N N . PRO A 1 348 ? 15.831 -19.853 -24.172 1.00 96.50 348 PRO A N 1
ATOM 2693 C CA . PRO A 1 348 ? 15.025 -18.656 -23.940 1.00 96.50 348 PRO A CA 1
ATOM 2694 C C . PRO A 1 348 ? 14.394 -18.095 -25.216 1.00 96.50 348 PRO A C 1
ATOM 2696 O O . PRO A 1 348 ? 13.203 -17.810 -25.242 1.00 96.50 348 PRO A O 1
ATOM 2699 N N . GLU A 1 349 ? 15.152 -18.034 -26.311 1.00 95.75 349 GLU A N 1
ATOM 2700 C CA . GLU A 1 349 ? 14.680 -17.500 -27.590 1.00 95.75 349 GLU A CA 1
ATOM 2701 C C . GLU A 1 349 ? 13.497 -18.307 -28.132 1.00 95.75 349 GLU A C 1
ATOM 2703 O O . GLU A 1 349 ? 12.520 -17.734 -28.602 1.00 95.75 349 GLU A O 1
ATOM 2708 N N . MET A 1 350 ? 13.549 -19.637 -28.011 1.00 96.75 350 MET A N 1
ATOM 2709 C CA . MET A 1 350 ? 12.458 -20.519 -28.422 1.00 96.75 350 MET A CA 1
ATOM 2710 C C . MET A 1 350 ? 11.226 -20.309 -27.539 1.00 96.75 350 MET A C 1
ATOM 2712 O O . MET A 1 350 ? 10.121 -20.176 -28.063 1.00 96.75 350 MET A O 1
ATOM 2716 N N . PHE A 1 351 ? 11.410 -20.243 -26.218 1.00 97.25 351 PHE A N 1
ATOM 2717 C CA . PHE A 1 351 ? 10.324 -20.006 -25.265 1.00 97.25 351 PHE A CA 1
ATOM 2718 C C . PHE A 1 351 ? 9.587 -18.688 -25.546 1.00 97.25 351 PHE A C 1
ATOM 2720 O O . PHE A 1 351 ? 8.356 -18.653 -25.540 1.00 97.25 351 PHE A O 1
ATOM 2727 N N . MET A 1 352 ? 10.320 -17.618 -25.868 1.00 94.94 352 MET A N 1
ATOM 2728 C CA . MET A 1 352 ? 9.734 -16.300 -26.147 1.00 94.94 352 MET A CA 1
ATOM 2729 C C . MET A 1 352 ? 8.889 -16.257 -27.431 1.00 94.94 352 MET A C 1
ATOM 2731 O O . MET A 1 352 ? 8.074 -15.355 -27.582 1.00 94.94 352 MET A O 1
ATOM 2735 N N . THR A 1 353 ? 9.027 -17.229 -28.343 1.00 96.56 353 THR A N 1
ATOM 2736 C CA . THR A 1 353 ? 8.150 -17.326 -29.531 1.00 96.56 353 THR A CA 1
ATOM 2737 C C . THR A 1 353 ? 6.804 -18.003 -29.256 1.00 96.56 353 THR A C 1
ATOM 2739 O O . THR A 1 353 ? 5.934 -18.030 -30.128 1.00 96.56 353 THR A O 1
ATOM 2742 N N . TRP A 1 354 ? 6.632 -18.626 -28.089 1.00 98.19 354 TRP A N 1
ATOM 2743 C CA . TRP A 1 354 ? 5.403 -19.338 -27.753 1.00 98.19 354 TRP A CA 1
ATOM 2744 C C . TRP A 1 354 ? 4.276 -18.366 -27.399 1.00 98.19 354 TRP A C 1
ATOM 2746 O O . TRP A 1 354 ? 4.513 -17.273 -26.895 1.00 98.19 354 TRP A O 1
ATOM 2756 N N . SER A 1 355 ? 3.030 -18.791 -27.616 1.00 98.06 355 SER A N 1
ATOM 2757 C CA . SER A 1 355 ? 1.874 -18.071 -27.080 1.00 98.06 355 SER A CA 1
ATOM 2758 C C . SER A 1 355 ? 1.876 -18.106 -25.549 1.00 98.06 355 SER A C 1
ATOM 2760 O O . SER A 1 355 ? 2.369 -19.063 -24.949 1.00 98.06 355 SER A O 1
ATOM 2762 N N . THR A 1 356 ? 1.260 -17.108 -24.910 1.00 97.44 356 THR A N 1
ATOM 2763 C CA . THR A 1 356 ? 1.151 -17.031 -23.443 1.00 97.44 356 THR A CA 1
ATOM 2764 C C . THR A 1 356 ? 0.535 -18.296 -22.840 1.00 97.44 356 THR A C 1
ATOM 2766 O O . THR A 1 356 ? 1.072 -18.825 -21.876 1.00 97.44 356 THR A O 1
ATOM 2769 N N . ALA A 1 357 ? -0.517 -18.850 -23.454 1.00 98.25 357 ALA A N 1
ATOM 2770 C CA . ALA A 1 357 ? -1.132 -20.099 -22.997 1.00 98.25 357 ALA A CA 1
ATOM 2771 C C . ALA A 1 357 ? -0.144 -21.280 -23.024 1.00 98.25 357 ALA A C 1
ATOM 2773 O O . ALA A 1 357 ? -0.046 -22.032 -22.058 1.00 98.25 357 ALA A O 1
ATOM 2774 N N . ARG A 1 358 ? 0.662 -21.401 -24.090 1.00 98.50 358 ARG A N 1
ATOM 2775 C CA . ARG A 1 358 ? 1.686 -22.451 -24.199 1.00 98.50 358 ARG A CA 1
ATOM 2776 C C . ARG A 1 358 ? 2.821 -22.254 -23.192 1.00 98.50 358 ARG A C 1
ATOM 2778 O O . ARG A 1 358 ? 3.337 -23.233 -22.659 1.00 98.50 358 ARG A O 1
ATOM 2785 N N . GLN A 1 359 ? 3.228 -21.011 -22.941 1.00 98.62 359 GLN A N 1
ATOM 2786 C CA . GLN A 1 359 ? 4.201 -20.697 -21.892 1.00 98.62 359 GLN A CA 1
ATOM 2787 C C . GLN A 1 359 ? 3.655 -21.077 -20.511 1.00 98.62 359 GLN A C 1
ATOM 2789 O O . GLN A 1 359 ? 4.353 -21.743 -19.751 1.00 98.62 359 GLN A O 1
ATOM 2794 N N . ALA A 1 360 ? 2.403 -20.720 -20.216 1.00 98.81 360 ALA A N 1
ATOM 2795 C CA . ALA A 1 360 ? 1.726 -21.065 -18.973 1.00 98.81 360 ALA A CA 1
ATOM 2796 C C . ALA A 1 360 ? 1.613 -22.587 -18.783 1.00 98.81 360 ALA A C 1
ATOM 2798 O O . ALA A 1 360 ? 1.941 -23.076 -17.707 1.00 98.81 360 ALA A O 1
ATOM 2799 N N . ASP A 1 361 ? 1.250 -23.341 -19.828 1.00 98.81 361 ASP A N 1
ATOM 2800 C CA . ASP A 1 361 ? 1.208 -24.811 -19.790 1.00 98.81 361 ASP A CA 1
ATOM 2801 C C . ASP A 1 361 ? 2.577 -25.409 -19.448 1.00 98.81 361 ASP A C 1
ATOM 2803 O O . ASP A 1 361 ? 2.692 -26.276 -18.581 1.00 98.81 361 ASP A O 1
ATOM 2807 N N . ALA A 1 362 ? 3.632 -24.925 -20.110 1.00 98.69 362 ALA A N 1
ATOM 2808 C CA . ALA A 1 362 ? 4.988 -25.412 -19.894 1.00 98.69 362 ALA A CA 1
ATOM 2809 C C . ALA A 1 362 ? 5.502 -25.093 -18.483 1.00 98.69 362 ALA A C 1
ATOM 2811 O O . ALA A 1 362 ? 6.140 -25.941 -17.856 1.00 98.69 362 ALA A O 1
ATOM 2812 N N . ILE A 1 363 ? 5.205 -23.895 -17.973 1.00 98.81 363 ILE A N 1
ATOM 2813 C CA . ILE A 1 363 ? 5.558 -23.481 -16.613 1.00 98.81 363 ILE A CA 1
ATOM 2814 C C . ILE A 1 363 ? 4.777 -24.297 -15.582 1.00 98.81 363 ILE A C 1
ATOM 2816 O O . ILE A 1 363 ? 5.384 -24.815 -14.647 1.00 98.81 363 ILE A O 1
ATOM 2820 N N . TRP A 1 364 ? 3.462 -24.458 -15.760 1.00 98.81 364 TRP A N 1
ATOM 2821 C CA . TRP A 1 364 ? 2.622 -25.264 -14.874 1.00 98.81 364 TRP A CA 1
ATOM 2822 C C . TRP A 1 364 ? 3.135 -26.698 -14.783 1.00 98.81 364 TRP A C 1
ATOM 2824 O O . TRP A 1 364 ? 3.420 -27.190 -13.692 1.00 98.81 364 TRP A O 1
ATOM 2834 N N . GLN A 1 365 ? 3.346 -27.345 -15.931 1.00 98.69 365 GLN A N 1
ATOM 2835 C CA . GLN A 1 365 ? 3.863 -28.707 -15.974 1.00 98.69 365 GLN A CA 1
ATOM 2836 C C . GLN A 1 365 ? 5.214 -28.810 -15.252 1.00 98.69 365 GLN A C 1
ATOM 2838 O O . GLN A 1 365 ? 5.378 -29.621 -14.346 1.00 98.69 365 GLN A O 1
ATOM 2843 N N . HIS A 1 366 ? 6.168 -27.943 -15.586 1.00 98.62 366 HIS A N 1
ATOM 2844 C CA . HIS A 1 366 ? 7.547 -28.090 -15.119 1.00 98.62 366 HIS A CA 1
ATOM 2845 C C . HIS A 1 366 ? 7.768 -27.648 -13.663 1.00 98.62 366 HIS A C 1
ATOM 2847 O O . HIS A 1 366 ? 8.577 -28.260 -12.960 1.00 98.62 366 HIS A O 1
ATOM 2853 N N . LEU A 1 367 ? 7.089 -26.595 -13.197 1.00 98.62 367 LEU A N 1
ATOM 2854 C CA . LEU A 1 367 ? 7.291 -26.030 -11.852 1.00 98.62 367 LEU A CA 1
ATOM 2855 C C . LEU A 1 367 ? 6.256 -26.492 -10.813 1.00 98.62 367 LEU A C 1
ATOM 2857 O O . LEU A 1 367 ? 6.559 -26.442 -9.623 1.00 98.62 367 LEU A O 1
ATOM 2861 N N . PHE A 1 368 ? 5.073 -26.960 -11.232 1.00 98.50 368 PHE A N 1
ATOM 2862 C CA . PHE A 1 368 ? 3.987 -27.346 -10.315 1.00 98.50 368 PHE A CA 1
ATOM 2863 C C . PHE A 1 368 ? 3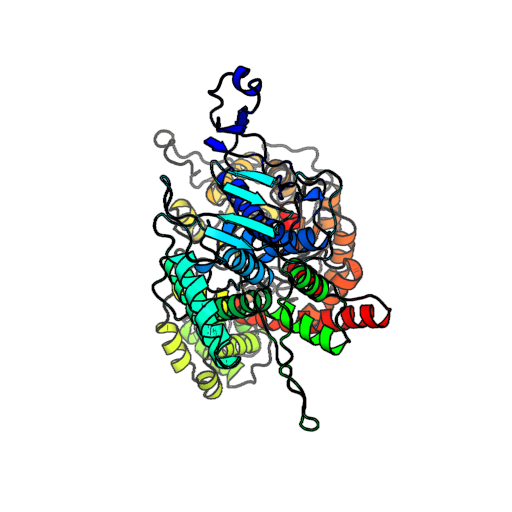.641 -28.841 -10.356 1.00 98.50 368 PHE A C 1
ATOM 2865 O O . PHE A 1 368 ? 3.154 -29.376 -9.357 1.00 98.50 368 PHE A O 1
ATOM 2872 N N . ILE A 1 369 ? 3.861 -29.525 -11.489 1.00 98.38 369 ILE A N 1
ATOM 2873 C CA . ILE A 1 369 ? 3.566 -30.962 -11.634 1.00 98.38 369 ILE A CA 1
ATOM 2874 C C . ILE A 1 369 ? 4.828 -31.802 -11.472 1.00 98.38 369 ILE A C 1
ATOM 2876 O O . ILE A 1 369 ? 4.877 -32.675 -10.604 1.00 98.38 369 ILE A O 1
ATOM 2880 N N . ASP A 1 370 ? 5.843 -31.524 -12.289 1.00 98.19 370 ASP A N 1
ATOM 2881 C CA . ASP A 1 370 ? 7.105 -32.267 -12.320 1.00 98.19 370 ASP A CA 1
ATOM 2882 C C . ASP A 1 370 ? 7.964 -31.975 -11.080 1.00 98.19 370 ASP A C 1
ATOM 2884 O O . ASP A 1 370 ? 8.868 -32.737 -10.731 1.00 98.19 370 ASP A O 1
ATOM 2888 N N . ARG A 1 371 ? 7.683 -30.854 -10.407 1.00 97.06 371 ARG A N 1
ATOM 2889 C CA . ARG A 1 371 ? 8.337 -30.395 -9.181 1.00 97.06 371 ARG A CA 1
ATOM 2890 C C . ARG A 1 371 ? 7.290 -29.912 -8.194 1.00 97.06 371 ARG A C 1
ATOM 2892 O O . ARG A 1 371 ? 6.216 -29.460 -8.574 1.00 97.06 371 ARG A O 1
ATOM 2899 N N . SER A 1 372 ? 7.624 -29.999 -6.910 1.00 97.81 372 SER A N 1
ATOM 2900 C CA . SER A 1 372 ? 6.808 -29.357 -5.883 1.00 97.81 372 SER A CA 1
ATOM 2901 C C . SER A 1 372 ? 6.962 -27.831 -5.987 1.00 97.81 372 SER A C 1
ATOM 2903 O O . SER A 1 372 ? 8.105 -27.365 -6.029 1.00 97.81 372 SER A O 1
ATOM 2905 N N . PRO A 1 373 ? 5.862 -27.054 -5.985 1.00 97.94 373 PRO A N 1
ATOM 2906 C CA . PRO A 1 373 ? 5.880 -25.601 -6.183 1.00 97.94 373 PRO A CA 1
ATOM 2907 C C . PRO A 1 373 ? 6.353 -24.850 -4.925 1.00 97.94 373 PRO A C 1
ATOM 2909 O O . PRO A 1 373 ? 5.584 -24.135 -4.294 1.00 97.94 373 PRO A O 1
ATOM 2912 N N . LEU A 1 374 ? 7.605 -25.049 -4.500 1.00 97.12 374 LEU A N 1
ATOM 2913 C CA . LEU A 1 374 ? 8.123 -24.558 -3.211 1.00 97.12 374 LEU A CA 1
ATOM 2914 C C . LEU A 1 374 ? 8.604 -23.101 -3.232 1.00 97.12 374 LEU A C 1
ATOM 2916 O O . LEU A 1 374 ? 8.722 -22.495 -2.169 1.00 97.12 374 LEU A O 1
ATOM 2920 N N . SER A 1 375 ? 8.928 -22.546 -4.403 1.00 98.31 375 SER A N 1
ATOM 2921 C CA . SER A 1 375 ? 9.404 -21.164 -4.503 1.00 98.31 375 SER A CA 1
ATOM 2922 C C . SER A 1 375 ? 8.306 -20.169 -4.121 1.00 98.31 375 SER A C 1
ATOM 2924 O O . SER A 1 375 ? 7.122 -20.438 -4.312 1.00 98.31 375 SER A O 1
ATOM 2926 N N . GLU A 1 376 ? 8.686 -18.986 -3.629 1.00 98.44 376 GLU A N 1
ATOM 2927 C CA . GLU A 1 376 ? 7.733 -17.924 -3.263 1.00 98.44 376 GLU A CA 1
ATOM 2928 C C . GLU A 1 376 ? 6.827 -17.524 -4.441 1.00 98.44 376 GLU A C 1
ATOM 2930 O O . GLU A 1 376 ? 5.639 -17.263 -4.260 1.00 98.44 376 GLU A O 1
ATOM 2935 N N . GLY A 1 377 ? 7.363 -17.520 -5.668 1.00 97.44 377 GLY A N 1
ATOM 2936 C CA . GLY A 1 377 ? 6.578 -17.261 -6.874 1.00 97.44 377 GLY A CA 1
ATOM 2937 C C . GLY A 1 377 ? 5.512 -18.333 -7.116 1.00 97.44 377 GLY A C 1
ATOM 2938 O O . GLY A 1 377 ? 4.361 -17.995 -7.388 1.00 97.44 377 GLY A O 1
ATOM 2939 N N . CYS A 1 378 ? 5.873 -19.614 -6.984 1.00 98.69 378 CYS A N 1
ATOM 2940 C CA . CYS A 1 378 ? 4.938 -20.719 -7.189 1.00 98.69 378 CYS A CA 1
ATOM 2941 C C . CYS A 1 378 ? 3.907 -20.814 -6.054 1.00 98.69 378 CYS A C 1
ATOM 2943 O O . CYS A 1 378 ? 2.711 -20.934 -6.322 1.00 98.69 378 CYS A O 1
ATOM 2945 N N . GLN A 1 379 ? 4.347 -20.693 -4.796 1.00 98.50 379 GLN A N 1
ATOM 2946 C CA . GLN A 1 379 ? 3.468 -20.605 -3.625 1.00 98.50 379 GLN A CA 1
ATOM 2947 C C . GLN A 1 379 ? 2.474 -19.453 -3.777 1.00 98.50 379 GLN A C 1
ATOM 2949 O O . GLN A 1 379 ? 1.295 -19.625 -3.491 1.00 98.50 379 GLN A O 1
ATOM 2954 N N . GLY A 1 380 ? 2.914 -18.310 -4.312 1.00 98.62 380 GLY A N 1
ATOM 2955 C CA . GLY A 1 380 ? 2.038 -17.180 -4.594 1.00 98.62 380 GLY A CA 1
ATOM 2956 C C . GLY A 1 380 ? 0.867 -17.520 -5.520 1.00 98.62 380 GLY A C 1
ATOM 2957 O O . GLY A 1 380 ? -0.270 -17.156 -5.228 1.00 98.62 380 GLY A O 1
ATOM 2958 N N . VAL A 1 381 ? 1.106 -18.282 -6.593 1.00 98.81 381 VAL A N 1
ATOM 2959 C CA . VAL A 1 381 ? 0.029 -18.753 -7.483 1.00 98.81 381 VAL A CA 1
ATOM 2960 C C . VAL A 1 381 ? -0.944 -19.663 -6.727 1.00 98.81 381 VAL A C 1
ATOM 2962 O O . VAL A 1 381 ? -2.154 -19.463 -6.811 1.00 98.81 381 VAL A O 1
ATOM 2965 N N . ILE A 1 382 ? -0.432 -20.622 -5.951 1.00 98.69 382 ILE A N 1
ATOM 2966 C CA . ILE A 1 382 ? -1.259 -21.556 -5.171 1.00 98.69 382 ILE A CA 1
ATOM 2967 C C . ILE A 1 382 ? -2.115 -20.818 -4.134 1.00 98.69 382 ILE A C 1
ATOM 2969 O O . ILE A 1 382 ? -3.324 -21.045 -4.069 1.00 98.69 382 ILE A O 1
ATOM 2973 N N . THR A 1 383 ? -1.522 -19.899 -3.372 1.00 98.69 383 THR A N 1
ATOM 2974 C CA . THR A 1 383 ? -2.222 -19.070 -2.384 1.00 98.69 383 THR A CA 1
ATOM 2975 C C . THR A 1 383 ? -3.308 -18.223 -3.033 1.00 98.69 383 THR A C 1
ATOM 2977 O O . THR A 1 383 ? -4.430 -18.181 -2.528 1.00 98.69 383 THR A O 1
ATOM 2980 N N . THR A 1 384 ? -3.012 -17.570 -4.161 1.00 98.69 384 THR A N 1
ATOM 2981 C CA . THR A 1 384 ? -4.013 -16.783 -4.890 1.00 98.69 384 THR A CA 1
ATOM 2982 C C . THR A 1 384 ? -5.201 -17.654 -5.300 1.00 98.69 384 THR A C 1
ATOM 2984 O O . THR A 1 384 ? -6.338 -17.288 -5.017 1.00 98.69 384 THR A O 1
ATOM 2987 N N . LEU A 1 385 ? -4.966 -18.827 -5.895 1.00 98.62 385 LEU A N 1
ATOM 2988 C CA . LEU A 1 385 ? -6.042 -19.733 -6.314 1.00 98.62 385 LEU A CA 1
ATOM 2989 C C . LEU A 1 385 ? -6.862 -20.260 -5.127 1.00 98.62 385 LEU A C 1
ATOM 2991 O O . LEU A 1 385 ? -8.089 -20.300 -5.196 1.00 98.62 385 LEU A O 1
ATOM 2995 N N . HIS A 1 386 ? -6.201 -20.623 -4.025 1.00 97.50 386 HIS A N 1
ATOM 2996 C CA . HIS A 1 386 ? -6.864 -21.057 -2.796 1.00 97.50 386 HIS A CA 1
ATOM 2997 C C . HIS A 1 386 ? -7.810 -19.977 -2.254 1.00 97.50 386 HIS A C 1
ATOM 2999 O O . HIS A 1 386 ? -8.985 -20.253 -2.009 1.00 97.50 386 HIS A O 1
ATOM 3005 N N . LEU A 1 387 ? -7.322 -18.739 -2.126 1.00 92.44 387 LEU A N 1
ATOM 3006 C CA . LEU A 1 387 ? -8.094 -17.617 -1.585 1.00 92.44 387 LEU A CA 1
ATOM 3007 C C . LEU A 1 387 ? -9.199 -17.127 -2.535 1.00 92.44 387 LEU A C 1
ATOM 3009 O O . LEU A 1 387 ? -10.168 -16.529 -2.076 1.00 92.44 387 LEU A O 1
ATOM 3013 N N . LEU A 1 388 ? -9.095 -17.417 -3.834 1.00 91.81 388 LEU A N 1
ATOM 3014 C CA . LEU A 1 388 ? -10.178 -17.229 -4.807 1.00 91.81 388 LEU A CA 1
ATOM 3015 C C . LEU A 1 388 ? -11.235 -18.352 -4.765 1.00 91.81 388 LEU A C 1
ATOM 3017 O O . LEU A 1 388 ? -12.194 -18.314 -5.531 1.00 91.81 388 LEU A O 1
ATOM 3021 N N . GLY A 1 389 ? -11.085 -19.345 -3.880 1.00 94.38 389 GLY A N 1
ATOM 3022 C CA . GLY A 1 389 ? -12.040 -20.443 -3.713 1.00 94.38 389 GLY A CA 1
ATOM 3023 C C . GLY A 1 389 ? -11.808 -21.638 -4.642 1.00 94.38 389 GLY A C 1
ATOM 3024 O O . GLY A 1 389 ? -12.666 -22.507 -4.741 1.00 94.38 389 GLY A O 1
ATOM 3025 N N . LEU A 1 390 ? -10.649 -21.733 -5.301 1.00 97.38 390 LEU A N 1
ATOM 3026 C CA . LEU A 1 390 ? -10.349 -22.765 -6.307 1.00 97.38 390 LEU A CA 1
ATOM 3027 C C . LEU A 1 390 ? -9.582 -23.967 -5.741 1.00 97.38 390 LEU A C 1
ATOM 3029 O O . LEU A 1 390 ? -8.890 -24.675 -6.471 1.00 97.38 390 LEU A O 1
ATOM 3033 N N . SER A 1 391 ? -9.693 -24.209 -4.434 1.00 96.81 391 SER A N 1
ATOM 3034 C CA . SER A 1 391 ? -8.924 -25.241 -3.723 1.00 96.81 391 SER A CA 1
ATOM 3035 C C . SER A 1 391 ? -9.106 -26.644 -4.302 1.00 96.81 391 SER A C 1
ATOM 3037 O O . SER A 1 391 ? -8.136 -27.393 -4.392 1.00 96.81 391 SER A O 1
ATOM 3039 N N . GLU A 1 392 ? -10.320 -26.997 -4.729 1.00 97.88 392 GLU A N 1
ATOM 3040 C CA . GLU A 1 392 ? -10.600 -28.305 -5.333 1.00 97.88 392 GLU A CA 1
ATOM 3041 C C . GLU A 1 392 ? -9.877 -28.477 -6.676 1.00 97.88 392 GLU A C 1
ATOM 3043 O O . GLU A 1 392 ? -9.258 -29.514 -6.921 1.00 97.88 392 GLU A O 1
ATOM 3048 N N . LEU A 1 393 ? -9.870 -27.434 -7.513 1.00 98.44 393 LEU A N 1
ATOM 3049 C CA . LEU A 1 393 ? -9.165 -27.445 -8.797 1.00 98.44 393 LEU A CA 1
ATOM 3050 C C . LEU A 1 393 ? -7.647 -27.479 -8.606 1.00 98.44 393 LEU A C 1
ATOM 3052 O O . LEU A 1 393 ? -6.951 -28.190 -9.327 1.00 98.44 393 LEU A O 1
ATOM 3056 N N . VAL A 1 394 ? -7.128 -26.759 -7.607 1.00 97.19 394 VAL A N 1
ATOM 3057 C CA . VAL A 1 394 ? -5.710 -26.816 -7.225 1.00 97.19 394 VAL A CA 1
ATOM 3058 C C . VAL A 1 394 ? -5.329 -28.221 -6.758 1.00 97.19 394 VAL A C 1
ATOM 3060 O O . VAL A 1 394 ? -4.315 -28.756 -7.207 1.00 97.19 394 VAL A O 1
ATOM 3063 N N . ALA A 1 395 ? -6.144 -28.848 -5.905 1.00 97.62 395 ALA A N 1
ATOM 3064 C CA . ALA A 1 395 ? -5.909 -30.207 -5.421 1.00 97.62 395 ALA A CA 1
ATOM 3065 C C . ALA A 1 395 ? -5.911 -31.235 -6.566 1.00 97.62 395 ALA A C 1
ATOM 3067 O O . ALA A 1 395 ? -5.061 -32.125 -6.599 1.00 97.62 395 ALA A O 1
ATOM 3068 N N . ALA A 1 396 ? -6.814 -31.067 -7.538 1.00 98.06 396 ALA A N 1
ATOM 3069 C CA . ALA A 1 396 ? -6.868 -31.865 -8.762 1.00 98.06 396 ALA A CA 1
ATOM 3070 C C . ALA A 1 396 ? -5.791 -31.488 -9.800 1.00 98.06 396 ALA A C 1
ATOM 3072 O O . ALA A 1 396 ? -5.606 -32.208 -10.780 1.00 98.06 396 ALA A O 1
ATOM 3073 N N . ARG A 1 397 ? -5.070 -30.379 -9.586 1.00 98.31 397 ARG A N 1
ATOM 3074 C CA . ARG A 1 397 ? -4.098 -29.779 -10.516 1.00 98.31 397 ARG A CA 1
ATOM 3075 C C . ARG A 1 397 ? -4.699 -29.450 -11.893 1.00 98.31 397 ARG A C 1
ATOM 3077 O O . ARG A 1 397 ? -4.010 -29.513 -12.913 1.00 98.31 397 ARG A O 1
ATOM 3084 N N . ASP A 1 398 ? -5.980 -29.086 -11.913 1.00 98.56 398 ASP A N 1
ATOM 3085 C CA . ASP A 1 398 ? -6.771 -28.854 -13.123 1.00 98.56 398 ASP A CA 1
ATOM 3086 C C . ASP A 1 398 ? -6.617 -27.418 -13.651 1.00 98.56 398 ASP A C 1
ATOM 3088 O O . ASP A 1 398 ? -7.448 -26.538 -13.413 1.00 98.56 398 ASP A O 1
ATOM 3092 N N . LEU A 1 399 ? -5.542 -27.178 -14.410 1.00 98.81 399 LEU A N 1
ATOM 3093 C CA . LEU A 1 399 ? -5.298 -25.879 -15.048 1.00 98.81 399 LEU A CA 1
ATOM 3094 C C . LEU A 1 399 ? -6.420 -25.480 -16.021 1.00 98.81 399 LEU A C 1
ATOM 3096 O O . LEU A 1 399 ? -6.707 -24.292 -16.173 1.00 98.81 399 LEU A O 1
ATOM 3100 N N . LYS A 1 400 ? -7.072 -26.451 -16.673 1.00 98.62 400 LYS A N 1
ATOM 3101 C CA . LYS A 1 400 ? -8.168 -26.162 -17.601 1.00 98.62 400 LYS A CA 1
ATOM 3102 C C . LYS A 1 400 ? -9.378 -25.630 -16.837 1.00 98.62 400 LYS A C 1
ATOM 3104 O O . LYS A 1 400 ? -9.882 -24.571 -17.197 1.00 98.62 400 LYS A O 1
ATOM 3109 N N . GLY A 1 401 ? -9.799 -26.313 -15.775 1.00 98.75 401 GLY A N 1
ATOM 3110 C CA . GLY A 1 401 ? -10.885 -25.851 -14.913 1.00 98.75 401 GLY A CA 1
ATOM 3111 C C . GLY A 1 401 ? -10.606 -24.469 -14.319 1.00 98.75 401 GLY A C 1
ATOM 3112 O O . GLY A 1 401 ? -11.497 -23.623 -14.277 1.00 98.75 401 GLY A O 1
ATOM 3113 N N . ILE A 1 402 ? -9.352 -24.190 -13.940 1.00 98.81 402 ILE A N 1
ATOM 3114 C CA . ILE A 1 402 ? -8.944 -22.863 -13.450 1.00 98.81 402 ILE A CA 1
ATOM 3115 C C . ILE A 1 402 ? -9.119 -21.794 -14.542 1.00 98.81 402 ILE A C 1
ATOM 3117 O O . ILE A 1 402 ? -9.663 -20.723 -14.274 1.00 98.81 402 ILE A O 1
ATOM 3121 N N . ARG A 1 403 ? -8.695 -22.067 -15.782 1.00 98.81 403 ARG A N 1
ATOM 3122 C CA . ARG A 1 403 ? -8.900 -21.147 -16.917 1.00 98.81 403 ARG A CA 1
ATOM 3123 C C . ARG A 1 403 ? -10.377 -20.912 -17.212 1.00 98.81 403 ARG A C 1
ATOM 3125 O O . ARG A 1 403 ? -10.761 -19.765 -17.426 1.00 98.81 403 ARG A O 1
ATOM 3132 N N . ASP A 1 404 ? -11.187 -21.968 -17.194 1.00 98.69 404 ASP A N 1
ATOM 3133 C CA . ASP A 1 404 ? -12.631 -21.876 -17.421 1.00 98.69 404 ASP A CA 1
ATOM 3134 C C . ASP A 1 404 ? -13.294 -20.986 -16.352 1.00 98.69 404 ASP A C 1
ATOM 3136 O O . ASP A 1 404 ? -14.123 -20.137 -16.681 1.00 98.69 404 ASP A O 1
ATOM 3140 N N . TRP A 1 405 ? -12.867 -21.099 -15.088 1.00 98.62 405 TRP A N 1
ATOM 3141 C CA . TRP A 1 405 ? -13.324 -20.214 -14.014 1.00 98.62 405 TRP A CA 1
ATOM 3142 C C . TRP A 1 405 ? -12.931 -18.751 -14.255 1.00 98.62 405 TRP A C 1
ATOM 3144 O O . TRP A 1 405 ? -13.781 -17.868 -14.138 1.00 98.62 405 TRP A O 1
ATOM 3154 N N . TYR A 1 406 ? -11.677 -18.480 -14.637 1.00 98.44 406 TYR A N 1
ATOM 3155 C CA . TYR A 1 406 ? -11.218 -17.119 -14.945 1.00 98.44 406 TYR A CA 1
ATOM 3156 C C . TYR A 1 406 ? -11.963 -16.503 -16.133 1.00 98.44 406 TYR A C 1
ATOM 3158 O O . TYR A 1 406 ? -12.308 -15.323 -16.100 1.00 98.44 406 TYR A O 1
ATOM 3166 N N . ALA A 1 407 ? -12.243 -17.297 -17.167 1.00 97.94 407 ALA A N 1
ATOM 3167 C CA . ALA A 1 407 ? -12.972 -16.854 -18.351 1.00 97.94 407 ALA A CA 1
ATOM 3168 C C . ALA A 1 407 ? -14.421 -16.437 -18.043 1.00 97.94 407 ALA A C 1
ATOM 3170 O O . ALA A 1 407 ? -14.991 -15.633 -18.779 1.00 97.94 407 ALA A O 1
ATOM 3171 N N . ALA A 1 408 ? -15.006 -16.954 -16.959 1.00 97.56 408 ALA A N 1
ATOM 3172 C CA . ALA A 1 408 ? -16.351 -16.603 -16.514 1.00 97.56 408 ALA A CA 1
ATOM 3173 C C . ALA A 1 408 ? -16.425 -15.289 -15.708 1.00 97.56 408 ALA A C 1
ATOM 3175 O O . ALA A 1 408 ? -17.527 -14.827 -15.415 1.00 97.56 408 ALA A O 1
ATOM 3176 N N . GLN A 1 409 ? -15.289 -14.684 -15.335 1.00 95.50 409 GLN A N 1
ATOM 3177 C CA . GLN A 1 409 ? -15.2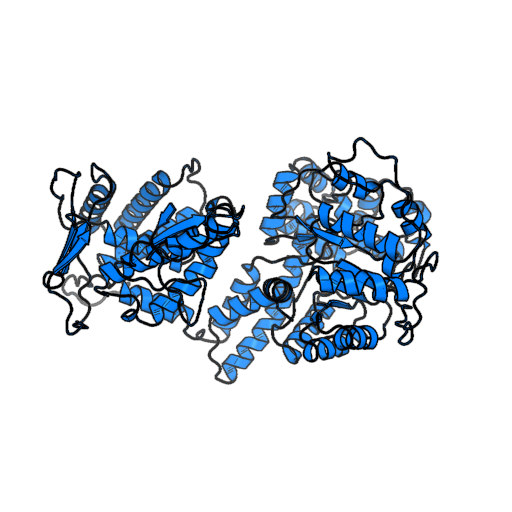68 -13.485 -14.491 1.00 95.50 409 GLN A CA 1
ATOM 3178 C C . GLN A 1 409 ? -15.490 -12.197 -15.298 1.00 95.50 409 GLN A C 1
ATOM 3180 O O . GLN A 1 409 ? -14.904 -12.004 -16.366 1.00 95.50 409 GLN A O 1
ATOM 3185 N N . ASP A 1 410 ? -16.258 -11.255 -14.742 1.00 93.12 410 ASP A N 1
ATOM 3186 C CA . ASP A 1 410 ? -16.263 -9.871 -15.225 1.00 93.12 410 ASP A CA 1
ATOM 3187 C C . ASP A 1 410 ? -15.020 -9.127 -14.717 1.00 93.12 410 ASP A C 1
ATOM 3189 O O . ASP A 1 410 ? -14.721 -9.131 -13.525 1.00 93.12 410 ASP A O 1
ATOM 3193 N N . LYS A 1 411 ? -14.308 -8.435 -15.613 1.00 91.69 411 LYS A N 1
ATOM 3194 C CA . LYS A 1 411 ? -13.040 -7.764 -15.280 1.00 91.69 411 LYS A CA 1
ATOM 3195 C C . LYS A 1 411 ? -13.181 -6.695 -14.199 1.00 91.69 411 LYS A C 1
ATOM 3197 O O . LYS A 1 411 ? -12.262 -6.527 -13.402 1.00 91.69 411 LYS A O 1
ATOM 3202 N N . ARG A 1 412 ? -14.274 -5.922 -14.204 1.00 86.56 412 ARG A N 1
ATOM 3203 C CA . ARG A 1 412 ? -14.463 -4.826 -13.241 1.00 86.56 412 ARG A CA 1
ATOM 3204 C C . ARG A 1 412 ? -14.818 -5.395 -11.876 1.00 86.56 412 ARG A C 1
ATOM 3206 O O . ARG A 1 412 ? -14.151 -5.056 -10.904 1.00 86.56 412 ARG A O 1
ATOM 3213 N N . ALA A 1 413 ? -15.771 -6.323 -11.834 1.00 80.88 413 ALA A N 1
ATOM 3214 C CA . ALA A 1 413 ? -16.115 -7.038 -10.612 1.00 80.88 413 ALA A CA 1
ATOM 3215 C C . ALA A 1 413 ? -14.896 -7.773 -10.030 1.00 80.88 413 ALA A C 1
ATOM 3217 O O . ALA A 1 413 ? -14.660 -7.725 -8.826 1.00 80.88 413 ALA A O 1
ATOM 3218 N N . PHE A 1 414 ? -14.060 -8.373 -10.882 1.00 90.38 414 PHE A N 1
ATOM 3219 C CA . PHE A 1 414 ? -12.857 -9.078 -10.449 1.00 90.38 414 PHE A CA 1
ATOM 3220 C C . PHE A 1 414 ? -11.817 -8.153 -9.795 1.00 90.38 414 PHE A C 1
ATOM 3222 O O . PHE A 1 414 ? -11.212 -8.532 -8.792 1.00 90.38 414 PHE A O 1
ATOM 3229 N N . VAL A 1 415 ? -11.639 -6.920 -10.291 1.00 88.00 415 VAL A N 1
ATOM 3230 C CA . VAL A 1 415 ? -10.818 -5.897 -9.608 1.00 88.00 415 VAL A CA 1
ATOM 3231 C C . VAL A 1 415 ? -11.332 -5.646 -8.195 1.00 88.00 415 VAL A C 1
ATOM 3233 O O . VAL A 1 415 ? -10.544 -5.672 -7.246 1.00 88.00 415 VAL A O 1
ATOM 3236 N N . ASP A 1 416 ? -12.641 -5.455 -8.038 1.00 82.06 416 ASP A N 1
ATOM 3237 C CA . ASP A 1 416 ? -13.248 -5.198 -6.732 1.00 82.06 416 ASP A CA 1
ATOM 3238 C C . ASP A 1 416 ? -13.079 -6.391 -5.785 1.00 82.06 416 ASP A C 1
ATOM 3240 O O . ASP A 1 416 ? -12.685 -6.201 -4.627 1.00 82.06 416 ASP A O 1
ATOM 3244 N N . SER A 1 417 ? -13.277 -7.614 -6.289 1.00 81.38 417 SER A N 1
ATOM 3245 C CA . SER A 1 417 ? -13.050 -8.862 -5.556 1.00 81.38 417 SER A CA 1
ATOM 3246 C C . SER A 1 417 ? -11.599 -9.002 -5.099 1.00 81.38 417 SER A C 1
ATOM 3248 O O . SER A 1 417 ? -11.363 -9.232 -3.913 1.00 81.38 417 SER A O 1
ATOM 3250 N N . VAL A 1 418 ? -10.615 -8.792 -5.982 1.00 88.25 418 VAL A N 1
ATOM 3251 C CA . VAL A 1 418 ? -9.185 -8.875 -5.634 1.00 88.25 418 VAL A CA 1
ATOM 3252 C C . VAL A 1 418 ? -8.804 -7.813 -4.604 1.00 88.25 418 VAL A C 1
ATOM 3254 O O . VAL A 1 418 ? -8.166 -8.127 -3.597 1.00 88.25 418 VAL A O 1
ATOM 3257 N N . PHE A 1 419 ? -9.234 -6.562 -4.797 1.00 86.88 419 PHE A N 1
ATOM 3258 C CA . PHE A 1 419 ? -9.002 -5.505 -3.813 1.00 86.88 419 PHE A CA 1
ATOM 3259 C C . PHE A 1 419 ? -9.675 -5.840 -2.479 1.00 86.88 419 PHE A C 1
ATOM 3261 O O . PHE A 1 419 ? -9.223 -5.379 -1.430 1.00 86.88 419 PHE A O 1
ATOM 3268 N N . CYS A 1 420 ? -10.813 -6.541 -2.494 1.00 80.44 420 CYS A N 1
ATOM 3269 C CA . CYS A 1 420 ? -11.517 -6.953 -1.284 1.00 80.44 420 CYS A CA 1
ATOM 3270 C C . CYS A 1 420 ? -10.738 -8.011 -0.523 1.00 80.44 420 CYS A C 1
ATOM 3272 O O . CYS A 1 420 ? -10.362 -7.793 0.628 1.00 80.44 420 CYS A O 1
ATOM 3274 N N . LEU A 1 421 ? -10.409 -9.089 -1.221 1.00 80.19 421 LEU A N 1
ATOM 3275 C CA . LEU A 1 421 ? -9.697 -10.236 -0.691 1.00 80.19 421 LEU A CA 1
ATOM 3276 C C . LEU A 1 421 ? -8.322 -9.854 -0.122 1.00 80.19 421 LEU A C 1
ATOM 3278 O O . LEU A 1 421 ? -7.973 -10.258 0.983 1.00 80.19 421 LEU A O 1
ATOM 3282 N N . ALA A 1 422 ? -7.566 -9.008 -0.829 1.00 83.25 422 ALA A N 1
ATOM 3283 C CA . ALA A 1 422 ? -6.257 -8.525 -0.377 1.00 83.25 422 ALA A CA 1
ATOM 3284 C C . ALA A 1 422 ? -6.331 -7.357 0.638 1.00 83.25 422 ALA A C 1
ATOM 3286 O O . ALA A 1 422 ? -5.312 -6.937 1.200 1.00 83.25 422 ALA A O 1
ATOM 3287 N N . LYS A 1 423 ? -7.538 -6.833 0.896 1.00 83.56 423 LYS A N 1
ATOM 3288 C CA . LYS A 1 423 ? -7.827 -5.643 1.713 1.00 83.56 423 LYS A CA 1
ATOM 3289 C C . LYS A 1 423 ? -7.060 -4.387 1.278 1.00 83.56 423 LYS A C 1
ATOM 3291 O O . LYS A 1 423 ? -6.428 -3.718 2.092 1.00 83.56 423 LYS A O 1
ATOM 3296 N N . ILE A 1 424 ? -7.129 -4.057 -0.012 1.00 86.88 424 ILE A N 1
ATOM 3297 C CA . ILE A 1 424 ? -6.493 -2.882 -0.632 1.00 86.88 424 ILE A CA 1
ATOM 3298 C C . ILE A 1 424 ? -7.437 -1.676 -0.631 1.00 86.88 424 ILE A C 1
ATOM 3300 O O . ILE A 1 424 ? -8.530 -1.744 -1.201 1.00 86.88 424 ILE A O 1
ATOM 3304 N N . ARG A 1 425 ? -7.007 -0.549 -0.049 1.00 82.44 425 ARG A N 1
ATOM 3305 C CA . ARG A 1 425 ? -7.697 0.747 -0.187 1.00 82.44 425 ARG A CA 1
ATOM 3306 C C . ARG A 1 425 ? -7.547 1.270 -1.605 1.00 82.44 425 ARG A C 1
ATOM 3308 O O . ARG A 1 425 ? -8.533 1.503 -2.293 1.00 82.44 425 ARG A O 1
ATOM 3315 N N . HIS A 1 426 ? -6.297 1.433 -2.019 1.00 87.62 426 HIS A N 1
ATOM 3316 C CA . HIS A 1 426 ? -5.919 1.825 -3.363 1.00 87.62 426 HIS A CA 1
ATOM 3317 C C . HIS A 1 426 ? -4.497 1.354 -3.664 1.00 87.62 426 HIS A C 1
ATOM 3319 O O . HIS A 1 426 ? -3.705 1.089 -2.754 1.00 87.62 426 HIS A O 1
ATOM 3325 N N . VAL A 1 427 ? -4.184 1.283 -4.951 1.00 98.19 427 VAL A N 1
ATOM 3326 C CA . VAL A 1 427 ? -2.841 1.039 -5.470 1.00 98.19 427 VAL A CA 1
ATOM 3327 C C . VAL A 1 427 ? -2.286 2.323 -6.070 1.00 98.19 427 VAL A C 1
ATOM 3329 O O . VAL A 1 427 ? -3.041 3.190 -6.519 1.00 98.19 427 VAL A O 1
ATOM 3332 N N . VAL A 1 428 ? -0.966 2.452 -6.088 1.00 98.69 428 VAL A N 1
ATOM 3333 C CA . VAL A 1 428 ? -0.274 3.462 -6.887 1.00 98.69 428 VAL A CA 1
ATOM 3334 C C . VAL A 1 428 ? 0.317 2.773 -8.113 1.00 98.69 428 VAL A C 1
ATOM 3336 O O . VAL A 1 428 ? 1.089 1.823 -7.987 1.00 98.69 428 VAL A O 1
ATOM 3339 N N . MET A 1 429 ? -0.097 3.213 -9.295 1.00 98.62 429 MET A N 1
ATOM 3340 C CA . MET A 1 429 ? 0.378 2.725 -10.587 1.00 98.62 429 MET A CA 1
ATOM 3341 C C . MET A 1 429 ? 1.764 3.287 -10.901 1.00 98.62 429 MET A C 1
ATOM 3343 O O . MET A 1 429 ? 2.223 4.237 -10.272 1.00 98.62 429 MET A O 1
ATOM 3347 N N . THR A 1 430 ? 2.409 2.728 -11.918 1.00 98.19 430 THR A N 1
ATOM 3348 C CA . THR A 1 430 ? 3.677 3.230 -12.448 1.00 98.19 430 THR A CA 1
ATOM 3349 C C . THR A 1 430 ? 3.445 3.715 -13.869 1.00 98.19 430 THR A C 1
ATOM 3351 O O . THR A 1 430 ? 3.352 2.882 -14.766 1.00 98.19 430 THR A O 1
ATOM 3354 N N . ASN A 1 431 ? 3.346 5.033 -14.061 1.00 97.94 431 ASN A N 1
ATOM 3355 C CA . ASN A 1 431 ? 2.926 5.621 -15.331 1.00 97.94 431 ASN A CA 1
ATOM 3356 C C . ASN A 1 431 ? 4.086 6.226 -16.107 1.00 97.94 431 ASN A C 1
ATOM 3358 O O . ASN A 1 431 ? 4.775 7.111 -15.597 1.00 97.94 431 ASN A O 1
ATOM 3362 N N . ILE A 1 432 ? 4.313 5.748 -17.326 1.00 94.94 432 ILE A N 1
ATOM 3363 C CA . ILE A 1 432 ? 5.479 6.071 -18.142 1.00 94.94 432 ILE A CA 1
ATOM 3364 C C . ILE A 1 432 ? 5.033 6.993 -19.283 1.00 94.94 432 ILE A C 1
ATOM 3366 O O . ILE A 1 432 ? 4.620 6.518 -20.336 1.00 94.94 432 ILE A O 1
ATOM 3370 N N . PRO A 1 433 ? 5.167 8.321 -19.139 1.00 90.69 433 PRO A N 1
ATOM 3371 C CA . PRO A 1 433 ? 4.782 9.257 -20.197 1.00 90.69 433 PRO A CA 1
ATOM 3372 C C . PRO A 1 433 ? 5.674 9.147 -21.443 1.00 90.69 433 PRO A C 1
ATOM 3374 O O . PRO A 1 433 ? 5.371 9.739 -22.467 1.00 90.69 433 PRO A O 1
ATOM 3377 N N . PHE A 1 434 ? 6.812 8.456 -21.344 1.00 91.38 434 PHE A N 1
ATOM 3378 C CA . PHE A 1 434 ? 7.763 8.243 -22.438 1.00 91.38 434 PHE A CA 1
ATOM 3379 C C . PHE A 1 434 ? 7.446 6.994 -23.272 1.00 91.38 434 PHE A C 1
ATOM 3381 O O . PHE A 1 434 ? 8.108 6.749 -24.276 1.00 91.38 434 PHE A O 1
ATOM 3388 N N . ASP A 1 435 ? 6.474 6.190 -22.842 1.00 90.56 435 ASP A N 1
ATOM 3389 C CA . ASP A 1 435 ? 5.956 5.059 -23.600 1.00 90.56 435 ASP A CA 1
ATOM 3390 C C . ASP A 1 435 ? 4.753 5.549 -24.411 1.00 90.56 435 ASP A C 1
ATOM 3392 O O . ASP A 1 435 ? 3.760 5.993 -23.837 1.00 90.56 435 ASP A O 1
ATOM 3396 N N . ALA A 1 436 ? 4.856 5.520 -25.740 1.00 87.81 436 ALA A N 1
ATOM 3397 C CA . ALA A 1 436 ? 3.819 6.058 -26.616 1.00 87.81 436 ALA A CA 1
ATOM 3398 C C . ALA A 1 436 ? 2.488 5.294 -26.496 1.00 87.81 436 ALA A C 1
ATOM 3400 O O . ALA A 1 436 ? 1.425 5.916 -26.571 1.00 87.81 436 ALA A O 1
ATOM 3401 N N . ASP A 1 437 ? 2.544 3.977 -26.271 1.00 89.12 437 ASP A N 1
ATOM 3402 C CA . ASP A 1 437 ? 1.352 3.139 -26.153 1.00 89.12 437 ASP A CA 1
ATOM 3403 C C . ASP A 1 437 ? 0.630 3.430 -24.834 1.00 89.12 437 ASP A C 1
ATOM 3405 O O . ASP A 1 437 ? -0.596 3.549 -24.810 1.00 89.12 437 ASP A O 1
ATOM 3409 N N . GLU A 1 438 ? 1.373 3.610 -23.734 1.00 93.19 438 GLU A N 1
ATOM 3410 C CA . GLU A 1 438 ? 0.778 4.039 -22.464 1.00 93.19 438 GLU A CA 1
ATOM 3411 C C . GLU A 1 438 ? 0.264 5.485 -22.534 1.00 93.19 438 GLU A C 1
ATOM 3413 O O . GLU A 1 438 ? -0.863 5.769 -22.119 1.00 93.19 438 GLU A O 1
ATOM 3418 N N . ALA A 1 439 ? 1.074 6.404 -23.065 1.00 91.31 439 ALA A N 1
ATOM 3419 C CA . ALA A 1 439 ? 0.766 7.828 -23.125 1.00 91.31 439 ALA A CA 1
ATOM 3420 C C . ALA A 1 439 ? -0.574 8.104 -23.822 1.00 91.31 439 ALA A C 1
ATOM 3422 O O . ALA A 1 439 ? -1.322 8.990 -23.398 1.00 91.31 439 ALA A O 1
ATOM 3423 N N . GLN A 1 440 ? -0.906 7.320 -24.851 1.00 90.25 440 GLN A N 1
ATOM 3424 C CA . GLN A 1 440 ? -2.150 7.457 -25.601 1.00 90.25 440 GLN A CA 1
ATOM 3425 C C . GLN A 1 440 ? -3.399 7.298 -24.717 1.00 90.25 440 GLN A C 1
ATOM 3427 O O . GLN A 1 440 ? -4.313 8.114 -24.819 1.00 90.25 440 GLN A O 1
ATOM 3432 N N . TYR A 1 441 ? -3.421 6.345 -23.775 1.00 93.50 441 TYR A N 1
ATOM 3433 C CA . TYR A 1 441 ? -4.564 6.160 -22.864 1.00 93.50 441 TYR A CA 1
ATOM 3434 C C . TYR A 1 441 ? -4.835 7.396 -21.998 1.00 93.50 441 TYR A C 1
ATOM 3436 O O . TYR A 1 441 ? -5.989 7.744 -21.730 1.00 93.50 441 TYR A O 1
ATOM 3444 N N . TRP A 1 442 ? -3.774 8.080 -21.573 1.00 92.50 442 TRP A N 1
ATOM 3445 C CA . TRP A 1 442 ? -3.872 9.289 -20.762 1.00 92.50 442 TRP A CA 1
ATOM 3446 C C . TRP A 1 442 ? -4.322 10.496 -21.585 1.00 92.50 442 TRP A C 1
ATOM 3448 O O . TRP A 1 442 ? -5.191 11.258 -21.150 1.00 92.50 442 TRP A O 1
ATOM 3458 N N . MET A 1 443 ? -3.788 10.638 -22.799 1.00 87.75 443 MET A N 1
ATOM 3459 C CA . MET A 1 443 ? -4.204 11.682 -23.738 1.00 87.75 443 MET A CA 1
ATOM 3460 C C . MET A 1 443 ? -5.669 11.535 -24.157 1.00 87.75 443 MET A C 1
ATOM 3462 O O . MET A 1 443 ? -6.366 12.541 -24.247 1.00 87.75 443 MET A O 1
ATOM 3466 N N . ASP A 1 444 ? -6.156 10.303 -24.306 1.00 88.50 444 ASP A N 1
ATOM 3467 C CA . ASP A 1 444 ? -7.559 10.002 -24.628 1.00 88.50 444 ASP A CA 1
ATOM 3468 C C . ASP A 1 444 ? -8.496 10.066 -23.413 1.00 88.50 444 ASP A C 1
ATOM 3470 O O . ASP A 1 444 ? -9.706 9.880 -23.540 1.00 88.50 444 ASP A O 1
ATOM 3474 N N . HIS A 1 445 ? -7.948 10.341 -22.226 1.00 87.50 445 HIS A N 1
ATOM 3475 C CA . HIS A 1 445 ? -8.685 10.459 -20.967 1.00 87.50 445 HIS A CA 1
ATOM 3476 C C . HIS A 1 445 ? -9.457 9.174 -20.633 1.00 87.50 445 HIS A C 1
ATOM 3478 O O . HIS A 1 445 ? -10.614 9.220 -20.200 1.00 87.50 445 HIS A O 1
ATOM 3484 N N . ALA A 1 446 ? -8.807 8.019 -20.827 1.00 89.69 446 ALA A N 1
ATOM 3485 C CA . ALA A 1 446 ? -9.383 6.714 -20.534 1.00 89.69 446 ALA A CA 1
ATOM 3486 C C . ALA A 1 446 ? -9.972 6.692 -19.106 1.00 89.69 446 ALA A C 1
ATOM 3488 O O . ALA A 1 446 ? -9.266 6.998 -18.140 1.00 89.69 446 ALA A O 1
ATOM 3489 N N . PRO A 1 447 ? -11.261 6.344 -18.930 1.00 88.25 447 PRO A N 1
ATOM 3490 C CA . PRO A 1 447 ? -11.921 6.458 -17.636 1.00 88.25 447 PRO A CA 1
ATOM 3491 C C . PRO A 1 447 ? -11.363 5.431 -16.653 1.00 88.25 447 PRO A C 1
ATOM 3493 O O . PRO A 1 447 ? -11.212 4.259 -16.990 1.00 88.25 447 PRO A O 1
ATOM 3496 N N . TYR A 1 448 ? -11.097 5.829 -15.414 1.00 90.81 448 TYR A N 1
ATOM 3497 C CA . TYR A 1 448 ? -10.662 4.910 -14.363 1.00 90.81 448 TYR A CA 1
ATOM 3498 C C . TYR A 1 448 ? -11.145 5.360 -12.986 1.00 90.81 448 TYR A C 1
ATOM 3500 O O . TYR A 1 448 ? -11.462 6.529 -12.765 1.00 90.81 448 TYR A O 1
ATOM 3508 N N . ASN A 1 449 ? -11.189 4.420 -12.041 1.00 83.44 449 ASN A N 1
ATOM 3509 C CA . ASN A 1 449 ? -11.531 4.727 -10.660 1.00 83.44 449 ASN A CA 1
ATOM 3510 C C . ASN A 1 449 ? -10.314 5.319 -9.934 1.00 83.44 449 ASN A C 1
ATOM 3512 O O . ASN A 1 449 ? -9.482 4.590 -9.392 1.00 83.44 449 ASN A O 1
ATOM 3516 N N . ALA A 1 450 ? -10.234 6.648 -9.887 1.00 81.19 450 ALA A N 1
ATOM 3517 C CA . ALA A 1 450 ? -9.157 7.368 -9.210 1.00 81.19 450 ALA A CA 1
ATOM 3518 C C . ALA A 1 450 ? -9.133 7.169 -7.681 1.00 81.19 450 ALA A C 1
ATOM 3520 O O . ALA A 1 450 ? -8.163 7.562 -7.031 1.00 81.19 450 ALA A O 1
ATOM 3521 N N . ASN A 1 451 ? -10.169 6.568 -7.082 1.00 79.56 451 ASN A N 1
ATOM 3522 C CA . ASN A 1 451 ? -10.139 6.162 -5.676 1.00 79.56 451 ASN A CA 1
ATOM 3523 C C . ASN A 1 451 ? -9.407 4.833 -5.478 1.00 79.56 451 ASN A C 1
ATOM 3525 O O . ASN A 1 451 ? -8.832 4.643 -4.416 1.00 79.56 451 ASN A O 1
ATOM 3529 N N . GLN A 1 452 ? -9.376 3.955 -6.485 1.00 83.88 452 GLN A N 1
ATOM 3530 C CA . GLN A 1 452 ? -8.676 2.665 -6.436 1.00 83.88 452 GLN A CA 1
ATOM 3531 C C . GLN A 1 452 ? -7.282 2.716 -7.063 1.00 83.88 452 GLN A C 1
ATOM 3533 O O . GLN A 1 452 ? -6.378 2.038 -6.583 1.00 83.88 452 GLN A O 1
ATOM 3538 N N . PHE A 1 453 ? -7.098 3.517 -8.110 1.00 93.94 453 PHE A N 1
ATOM 3539 C CA . PHE A 1 453 ? -5.851 3.609 -8.863 1.00 93.94 453 PHE A CA 1
ATOM 3540 C C . PHE A 1 453 ? -5.330 5.043 -8.804 1.00 93.94 453 PHE A C 1
ATOM 3542 O O . PHE A 1 453 ? -5.910 5.948 -9.397 1.00 93.94 453 PHE A O 1
ATOM 3549 N N . LYS A 1 454 ? -4.241 5.266 -8.070 1.00 95.75 454 LYS A N 1
ATOM 3550 C CA . LYS A 1 454 ? -3.508 6.539 -8.062 1.00 95.75 454 LYS A CA 1
ATOM 3551 C C . LYS A 1 454 ? -2.376 6.478 -9.080 1.00 95.75 454 LYS A C 1
ATOM 3553 O O . LYS A 1 454 ? -1.805 5.414 -9.294 1.00 95.75 454 LYS A O 1
ATOM 3558 N N . THR A 1 455 ? -2.037 7.604 -9.688 1.00 98.31 455 THR A N 1
ATOM 3559 C CA . THR A 1 455 ? -0.961 7.700 -10.682 1.00 98.31 455 THR A CA 1
ATOM 3560 C C . THR A 1 455 ? 0.374 8.048 -10.026 1.00 98.31 455 THR A C 1
ATOM 3562 O O . THR A 1 455 ? 0.419 8.772 -9.029 1.00 98.31 455 THR A O 1
ATOM 3565 N N . ALA A 1 456 ? 1.478 7.585 -10.607 1.00 98.44 456 ALA A N 1
ATOM 3566 C CA . ALA A 1 456 ? 2.821 8.072 -10.295 1.00 98.44 456 ALA A CA 1
ATOM 3567 C C . ALA A 1 456 ? 3.635 8.251 -11.573 1.00 98.44 456 ALA A C 1
ATOM 3569 O O . ALA A 1 456 ? 3.610 7.389 -12.447 1.00 98.44 456 ALA A O 1
ATOM 3570 N N . LEU A 1 457 ? 4.377 9.355 -11.672 1.00 98.38 457 LEU A N 1
ATOM 3571 C CA . LEU A 1 457 ? 5.124 9.694 -12.882 1.00 98.38 457 LEU A CA 1
ATOM 3572 C C . LEU A 1 457 ? 6.479 8.989 -12.884 1.00 98.38 457 LEU A C 1
ATOM 3574 O O . LEU A 1 457 ? 7.399 9.414 -12.181 1.00 98.38 457 LEU A O 1
ATOM 3578 N N . ARG A 1 458 ? 6.618 7.926 -13.675 1.00 97.88 458 ARG A N 1
ATOM 3579 C CA . ARG A 1 458 ? 7.885 7.216 -13.853 1.00 97.88 458 ARG A CA 1
ATOM 3580 C C . ARG A 1 458 ? 8.809 7.983 -14.798 1.00 97.88 458 ARG A C 1
ATOM 3582 O O . ARG A 1 458 ? 8.451 8.280 -15.931 1.00 97.88 458 ARG A O 1
ATOM 3589 N N . VAL A 1 459 ? 10.020 8.262 -14.326 1.00 96.44 459 VAL A N 1
ATOM 3590 C CA . VAL A 1 459 ? 11.033 9.099 -14.982 1.00 96.44 459 VAL A CA 1
ATOM 3591 C C . VAL A 1 459 ? 12.408 8.422 -15.044 1.00 96.44 459 VAL A C 1
ATOM 3593 O O . VAL A 1 459 ? 13.434 9.097 -15.027 1.00 96.44 459 VAL A O 1
ATOM 3596 N N . ASP A 1 460 ? 12.456 7.087 -15.141 1.00 93.81 460 ASP A N 1
ATOM 3597 C CA . ASP A 1 460 ? 13.708 6.322 -15.296 1.00 93.81 460 ASP A CA 1
ATOM 3598 C C . ASP A 1 460 ? 14.586 6.889 -16.429 1.00 93.81 460 ASP A C 1
ATOM 3600 O O . ASP A 1 460 ? 15.786 7.076 -16.242 1.00 93.81 460 ASP A O 1
ATOM 3604 N N . GLN A 1 461 ? 13.980 7.226 -17.574 1.00 92.75 461 GLN A N 1
ATOM 3605 C CA . GLN A 1 461 ? 14.652 7.804 -18.744 1.00 92.75 461 GLN A CA 1
ATOM 3606 C C . GLN A 1 461 ? 15.405 9.099 -18.408 1.00 92.75 461 GLN A C 1
ATOM 3608 O O . GLN A 1 461 ? 16.480 9.347 -18.948 1.00 92.75 461 GLN A O 1
ATOM 3613 N N . VAL A 1 462 ? 14.869 9.901 -17.482 1.00 93.00 462 VAL A N 1
ATOM 3614 C CA . VAL A 1 462 ? 15.467 11.167 -17.045 1.00 93.00 462 VAL A CA 1
ATOM 3615 C C . VAL A 1 462 ? 16.722 10.908 -16.211 1.00 93.00 462 VAL A C 1
ATOM 3617 O O . VAL A 1 462 ? 17.752 11.516 -16.476 1.00 93.00 462 VAL A O 1
ATOM 3620 N N . LEU A 1 463 ? 16.680 9.970 -15.254 1.00 91.44 463 LEU A N 1
ATOM 3621 C CA . LEU A 1 463 ? 17.872 9.591 -14.475 1.00 91.44 463 LEU A CA 1
ATOM 3622 C C . LEU A 1 463 ? 18.939 8.885 -15.316 1.00 91.44 463 LEU A C 1
ATOM 3624 O O . LEU A 1 463 ? 20.124 8.988 -15.008 1.00 91.44 463 LEU A O 1
ATOM 3628 N N . LEU A 1 464 ? 18.528 8.157 -16.354 1.00 91.06 464 LEU A N 1
ATOM 3629 C CA . LEU A 1 464 ? 19.438 7.491 -17.283 1.00 91.06 464 LEU A CA 1
ATOM 3630 C C . LEU A 1 464 ? 20.084 8.459 -18.285 1.00 91.06 464 LEU A C 1
ATOM 3632 O O . LEU A 1 464 ? 21.105 8.109 -18.869 1.00 91.06 464 LEU A O 1
ATOM 3636 N N . GLY A 1 465 ? 19.503 9.645 -18.505 1.00 90.94 465 GLY A N 1
ATOM 3637 C CA . GLY A 1 465 ? 19.860 10.485 -19.653 1.00 90.94 465 GLY A CA 1
ATOM 3638 C C . GLY A 1 465 ? 19.591 9.770 -20.983 1.00 90.94 465 GLY A C 1
ATOM 3639 O O . GLY A 1 465 ? 20.384 9.869 -21.915 1.00 90.94 465 GLY A O 1
ATOM 3640 N N . ASP A 1 466 ? 18.511 8.985 -21.056 1.00 92.81 466 ASP A N 1
ATOM 3641 C CA . ASP A 1 466 ? 18.191 8.151 -22.216 1.00 92.81 466 ASP A CA 1
ATOM 3642 C C . ASP A 1 466 ? 17.517 8.966 -23.328 1.00 92.81 466 ASP A C 1
ATOM 3644 O O . ASP A 1 466 ? 16.301 8.918 -23.530 1.00 92.81 466 ASP A O 1
ATOM 3648 N N . TRP A 1 467 ? 18.322 9.719 -24.076 1.00 93.19 467 TRP A N 1
ATOM 3649 C CA . TRP A 1 467 ? 17.846 10.565 -25.174 1.00 93.19 467 TRP A CA 1
ATOM 3650 C C . TRP A 1 467 ? 17.222 9.801 -26.339 1.00 93.19 467 TRP A C 1
ATOM 3652 O O . TRP A 1 467 ? 16.428 10.377 -27.079 1.00 93.19 467 TRP A O 1
ATOM 3662 N N . LYS A 1 468 ? 17.453 8.484 -26.444 1.00 92.12 468 LYS A N 1
ATOM 3663 C CA . LYS A 1 468 ? 16.738 7.636 -27.411 1.00 92.12 468 LYS A CA 1
ATOM 3664 C C . LYS A 1 468 ? 15.250 7.523 -27.093 1.00 92.12 468 LYS A C 1
ATOM 3666 O O . LYS A 1 468 ? 14.461 7.351 -28.015 1.00 92.12 468 LYS A O 1
ATOM 3671 N N . SER A 1 469 ? 14.884 7.630 -25.818 1.00 89.56 469 SER A N 1
ATOM 3672 C CA . SER A 1 469 ? 13.491 7.664 -25.370 1.00 89.56 469 SER A CA 1
ATOM 3673 C C . SER A 1 469 ? 12.994 9.100 -25.166 1.00 89.56 469 SER A C 1
ATOM 3675 O O . SER A 1 469 ? 11.869 9.419 -25.542 1.00 89.56 469 SER A O 1
ATOM 3677 N N . LEU A 1 470 ? 13.823 9.986 -24.595 1.00 91.44 470 LEU A N 1
ATOM 3678 C CA . LEU A 1 470 ? 13.437 11.376 -24.317 1.00 91.44 470 LEU A CA 1
ATOM 3679 C C . LEU A 1 470 ? 13.230 12.182 -25.605 1.00 91.44 470 LEU A C 1
ATOM 3681 O O . LEU A 1 470 ? 12.213 12.854 -25.726 1.00 91.44 470 LEU A O 1
ATOM 3685 N N . GLY A 1 471 ? 14.153 12.100 -26.569 1.00 91.31 471 GLY A N 1
ATOM 3686 C CA . GLY A 1 471 ? 14.098 12.873 -27.815 1.00 91.31 471 GLY A CA 1
ATOM 3687 C C . GLY A 1 471 ? 12.770 12.693 -28.558 1.00 91.31 471 GLY A C 1
ATOM 3688 O O . GLY A 1 471 ? 12.044 13.674 -28.716 1.00 91.31 471 GLY A O 1
ATOM 3689 N N . PRO A 1 472 ? 12.370 11.451 -28.904 1.00 89.62 472 PRO A N 1
ATOM 3690 C CA . PRO A 1 472 ? 11.084 11.199 -29.551 1.00 89.62 472 PRO A CA 1
ATOM 3691 C C . PRO A 1 472 ? 9.877 11.701 -28.753 1.00 89.62 472 PRO A C 1
ATOM 3693 O O . PRO A 1 472 ? 8.931 12.213 -29.347 1.00 89.62 472 PRO A O 1
ATOM 3696 N N . ALA A 1 473 ? 9.905 11.596 -27.421 1.00 88.62 473 ALA A N 1
ATOM 3697 C CA . ALA A 1 473 ? 8.830 12.102 -26.571 1.00 88.62 473 ALA A CA 1
ATOM 3698 C C . ALA A 1 473 ? 8.718 13.637 -26.639 1.00 88.62 473 ALA A C 1
ATOM 3700 O O . ALA A 1 473 ? 7.612 14.161 -26.751 1.00 88.62 473 ALA A O 1
ATOM 3701 N N . LEU A 1 474 ? 9.851 14.347 -26.645 1.00 89.00 474 LEU A N 1
ATOM 3702 C CA . LEU A 1 474 ? 9.923 15.808 -26.778 1.00 89.00 474 LEU A CA 1
ATOM 3703 C C . LEU A 1 474 ? 9.591 16.302 -28.200 1.00 89.00 474 LEU A C 1
ATOM 3705 O O . LEU A 1 474 ? 9.089 17.418 -28.365 1.00 89.00 474 LEU A O 1
ATOM 3709 N N . ASP A 1 475 ? 9.867 15.483 -29.216 1.00 86.81 475 ASP A N 1
ATOM 3710 C CA . ASP A 1 475 ? 9.526 15.755 -30.616 1.00 86.81 475 ASP A CA 1
ATOM 3711 C C . ASP A 1 475 ? 8.040 15.503 -30.907 1.00 86.81 475 ASP A C 1
ATOM 3713 O O . ASP A 1 475 ? 7.439 16.151 -31.773 1.00 86.81 475 ASP A O 1
ATOM 3717 N N . SER A 1 476 ? 7.444 14.548 -30.189 1.00 71.81 476 SER A N 1
ATOM 3718 C CA . SER A 1 476 ? 6.016 14.249 -30.233 1.00 71.81 476 SER A CA 1
ATOM 3719 C C . SER A 1 476 ? 5.200 15.331 -29.506 1.00 71.81 476 SER A C 1
ATOM 3721 O O . SER A 1 476 ? 5.694 16.019 -28.620 1.00 71.81 476 SER A O 1
ATOM 3723 N N . ARG A 1 477 ? 3.953 15.559 -29.946 1.00 60.59 477 ARG A N 1
ATOM 3724 C CA . ARG A 1 477 ? 3.122 16.723 -29.568 1.00 60.59 477 ARG A CA 1
ATOM 3725 C C . ARG A 1 477 ? 3.092 17.009 -28.052 1.00 60.59 477 ARG A C 1
ATOM 3727 O O . ARG A 1 477 ? 2.648 16.164 -27.286 1.00 60.59 477 ARG A O 1
ATOM 3734 N N . CYS A 1 478 ? 3.356 18.265 -27.674 1.00 50.28 478 CYS A N 1
ATOM 3735 C CA . CYS A 1 478 ? 2.840 18.871 -26.439 1.00 50.28 478 CYS A CA 1
ATOM 3736 C C . CYS A 1 478 ? 1.305 18.821 -26.399 1.00 50.28 478 CYS A C 1
ATOM 3738 O O . CYS A 1 478 ? 0.636 19.157 -27.387 1.00 50.28 478 CYS A O 1
ATOM 3740 N N . VAL A 1 479 ? 0.741 18.455 -25.248 1.00 49.66 479 VAL A N 1
ATOM 3741 C CA . VAL A 1 479 ? -0.707 18.323 -25.041 1.00 49.66 479 VAL A CA 1
ATOM 3742 C C . VAL A 1 479 ? -1.203 19.537 -24.262 1.00 49.66 479 VAL A C 1
ATOM 3744 O O . VAL A 1 479 ? -1.158 19.590 -23.035 1.00 49.66 479 VAL A O 1
ATOM 3747 N N . HIS A 1 480 ? -1.731 20.531 -24.972 1.00 40.53 480 HIS A N 1
ATOM 3748 C CA . HIS A 1 480 ? -2.622 21.513 -24.360 1.00 40.53 480 HIS A CA 1
ATOM 3749 C C . HIS A 1 480 ? -4.059 21.250 -24.803 1.00 40.53 480 HIS A C 1
ATOM 3751 O O . HIS A 1 480 ? -4.364 21.223 -25.997 1.00 40.53 480 HIS A O 1
ATOM 3757 N N . GLY A 1 481 ? -4.930 21.049 -23.809 1.00 39.38 481 GLY A N 1
ATOM 3758 C CA . GLY A 1 481 ? -6.372 20.901 -23.978 1.00 39.38 481 GLY A CA 1
ATOM 3759 C C . GLY A 1 481 ? -7.009 22.110 -24.666 1.00 39.38 481 GLY A C 1
ATOM 3760 O O . GLY A 1 481 ? -6.454 23.203 -24.631 1.00 39.38 481 GLY A O 1
ATOM 3761 N N . GLU A 1 482 ? -8.150 21.846 -25.309 1.00 37.91 482 GLU A N 1
ATOM 3762 C CA . GLU A 1 482 ? -9.181 22.660 -25.999 1.00 37.91 482 GLU A CA 1
ATOM 3763 C C . GLU A 1 482 ? -8.920 24.117 -26.465 1.00 37.91 482 GLU A C 1
ATOM 3765 O O . GLU A 1 482 ? -9.503 24.524 -27.469 1.00 37.91 482 GLU A O 1
ATOM 3770 N N . ALA A 1 483 ? -8.029 24.902 -25.861 1.00 34.94 483 ALA A N 1
ATOM 3771 C CA . ALA A 1 483 ? -7.657 26.253 -26.289 1.00 34.94 483 ALA A CA 1
ATOM 3772 C C . ALA A 1 483 ? -6.614 26.304 -27.432 1.00 34.94 483 ALA A C 1
ATOM 3774 O O . ALA A 1 483 ? -6.441 27.351 -28.053 1.00 34.94 483 ALA A O 1
ATOM 3775 N N . ALA A 1 484 ? -5.932 25.198 -27.754 1.00 40.28 484 ALA A N 1
ATOM 3776 C CA . ALA A 1 484 ? -4.808 25.171 -28.703 1.00 40.28 484 ALA A CA 1
ATOM 3777 C C . ALA A 1 484 ? -5.169 24.735 -30.141 1.00 40.28 484 ALA A C 1
ATOM 3779 O O . ALA A 1 484 ? -4.322 24.236 -30.878 1.00 40.28 484 ALA A O 1
ATOM 3780 N N . ARG A 1 485 ? -6.407 24.955 -30.607 1.00 38.75 485 ARG A N 1
ATOM 3781 C CA . ARG A 1 485 ? -6.777 24.701 -32.021 1.00 38.75 485 ARG A CA 1
ATOM 3782 C C . ARG A 1 485 ? -6.159 25.684 -33.033 1.00 38.75 485 ARG A C 1
ATOM 3784 O O . ARG A 1 485 ? -6.523 25.648 -34.203 1.00 38.75 485 ARG A O 1
ATOM 3791 N N . MET A 1 486 ? -5.221 26.541 -32.623 1.00 35.81 486 MET A N 1
ATOM 3792 C CA . MET A 1 486 ? -4.662 27.592 -33.481 1.00 35.81 486 MET A CA 1
ATOM 3793 C C . MET A 1 486 ? -3.166 27.877 -33.268 1.00 35.81 486 MET A C 1
ATOM 3795 O O . MET A 1 486 ? -2.739 29.003 -33.467 1.00 35.81 486 MET A O 1
ATOM 3799 N N . THR A 1 487 ? -2.332 26.890 -32.931 1.00 35.03 487 THR A N 1
ATOM 3800 C CA . THR A 1 487 ? -0.873 27.000 -33.143 1.00 35.03 487 THR A CA 1
ATOM 3801 C C . THR A 1 487 ? -0.262 25.629 -33.440 1.00 35.03 487 THR A C 1
ATOM 3803 O O . THR A 1 487 ? -0.628 24.617 -32.852 1.00 35.03 487 THR A O 1
ATOM 3806 N N . SER A 1 488 ? 0.635 25.591 -34.423 1.00 40.59 488 SER A N 1
ATOM 3807 C CA . SER A 1 488 ? 1.357 24.411 -34.911 1.00 40.59 488 SER A CA 1
ATOM 3808 C C . SER A 1 488 ? 2.082 23.636 -33.804 1.00 40.59 488 SER A C 1
ATOM 3810 O O . SER A 1 488 ? 2.600 24.240 -32.868 1.00 40.59 488 SER A O 1
ATOM 3812 N N . SER A 1 489 ? 2.179 22.313 -33.976 1.00 49.12 489 SER A N 1
ATOM 3813 C CA . SER A 1 489 ? 3.030 21.382 -33.220 1.00 49.12 489 SER A CA 1
ATOM 3814 C C . SER A 1 489 ? 4.376 22.006 -32.835 1.00 49.12 489 SER A C 1
ATOM 3816 O O . SER A 1 489 ? 5.231 22.216 -33.697 1.00 49.12 489 SER A O 1
ATOM 3818 N N . ARG A 1 490 ? 4.563 22.320 -31.554 1.00 62.81 490 ARG A N 1
ATOM 3819 C CA . ARG A 1 490 ? 5.831 22.838 -31.043 1.00 62.81 490 ARG A CA 1
ATOM 3820 C C . ARG A 1 490 ? 6.664 21.657 -30.556 1.00 62.81 490 ARG A C 1
ATOM 3822 O O . ARG A 1 490 ? 6.314 21.059 -29.549 1.00 62.81 490 ARG A O 1
ATOM 3829 N N . GLN A 1 491 ? 7.728 21.329 -31.285 1.00 82.75 491 GLN A N 1
ATOM 3830 C CA . GLN A 1 491 ? 8.780 20.440 -30.788 1.00 82.75 491 GLN A CA 1
ATOM 3831 C C . GLN A 1 491 ? 9.450 21.109 -29.587 1.00 82.75 491 GLN A C 1
ATOM 3833 O O . GLN A 1 491 ? 9.771 22.305 -29.639 1.00 82.75 491 GLN A O 1
ATOM 3838 N N . LEU A 1 492 ? 9.624 20.363 -28.499 1.00 87.94 492 LEU A N 1
ATOM 3839 C CA . LEU A 1 492 ? 10.370 20.844 -27.344 1.00 87.94 492 LEU A CA 1
ATOM 3840 C C . LEU A 1 492 ? 11.874 20.694 -27.611 1.00 87.94 492 LEU A C 1
ATOM 3842 O O . LEU A 1 492 ? 12.298 19.698 -28.192 1.00 87.94 492 LEU A O 1
ATOM 3846 N N . PRO A 1 493 ? 12.707 21.665 -27.199 1.00 90.00 493 PRO A N 1
ATOM 3847 C CA . PRO A 1 493 ? 14.149 21.560 -27.386 1.00 90.00 493 PRO A CA 1
ATOM 3848 C C . PRO A 1 493 ? 14.707 20.399 -26.558 1.00 90.00 493 PRO A C 1
ATOM 3850 O O . PRO A 1 493 ? 14.272 20.185 -25.430 1.00 90.00 493 PRO A O 1
ATOM 3853 N N . HIS A 1 494 ? 15.711 19.684 -27.068 1.00 92.94 494 HIS A N 1
ATOM 3854 C CA . HIS A 1 494 ? 16.377 18.588 -26.347 1.00 92.94 494 HIS A CA 1
ATOM 3855 C C . HIS A 1 494 ? 17.353 19.136 -25.291 1.00 92.94 494 HIS A C 1
ATOM 3857 O O . HIS A 1 494 ? 18.548 18.871 -25.315 1.00 92.94 494 HIS A O 1
ATOM 3863 N N . THR A 1 495 ? 16.840 19.973 -24.391 1.00 92.12 495 THR A N 1
ATOM 3864 C CA . THR A 1 495 ? 17.575 20.706 -23.354 1.00 92.12 495 THR A CA 1
ATOM 3865 C C . THR A 1 495 ? 16.889 20.535 -21.997 1.00 92.12 495 THR A C 1
ATOM 3867 O O . THR A 1 495 ? 15.789 19.979 -21.900 1.00 92.12 495 THR A O 1
ATOM 3870 N N . LEU A 1 496 ? 17.504 21.055 -20.929 1.00 92.50 496 LEU A N 1
ATOM 3871 C CA . LEU A 1 496 ? 16.918 21.053 -19.580 1.00 92.50 496 LEU A CA 1
ATOM 3872 C C . LEU A 1 496 ? 15.509 21.679 -19.551 1.00 92.50 496 LEU A C 1
ATOM 3874 O O . LEU A 1 496 ? 14.604 21.146 -18.906 1.00 92.50 496 LEU A O 1
ATOM 3878 N N . ASP A 1 497 ? 15.306 22.787 -20.270 1.00 90.88 497 ASP A N 1
ATOM 3879 C CA . ASP A 1 497 ? 14.023 23.498 -20.303 1.00 90.88 497 ASP A CA 1
ATOM 3880 C C . ASP A 1 497 ? 12.941 22.735 -21.078 1.00 90.88 497 ASP A C 1
ATOM 3882 O O . ASP A 1 497 ? 11.768 22.764 -20.687 1.00 90.88 497 ASP A O 1
ATOM 3886 N N . GLY A 1 498 ? 13.314 22.012 -22.138 1.00 91.19 498 GLY A N 1
ATOM 3887 C CA . GLY A 1 498 ? 12.377 21.153 -22.859 1.00 91.19 498 GLY A CA 1
ATOM 3888 C C . GLY A 1 498 ? 11.881 20.005 -21.989 1.00 91.19 498 GLY A C 1
ATOM 3889 O O . GLY A 1 498 ? 10.672 19.820 -21.858 1.00 91.19 498 GLY A O 1
ATOM 3890 N N . VAL A 1 499 ? 12.785 19.310 -21.289 1.00 94.06 499 VAL A N 1
ATOM 3891 C CA . VAL A 1 499 ? 12.396 18.238 -20.354 1.00 94.06 499 VAL A CA 1
ATOM 3892 C C . VAL A 1 499 ? 11.556 18.787 -19.199 1.00 94.06 499 VAL A C 1
ATOM 3894 O O . VAL A 1 499 ? 10.555 18.177 -18.824 1.00 94.06 499 VAL A O 1
ATOM 3897 N N . ARG A 1 500 ? 11.895 19.966 -18.654 1.00 94.44 500 ARG A N 1
ATOM 3898 C CA . ARG A 1 500 ? 11.079 20.619 -17.614 1.00 94.44 500 ARG A CA 1
ATOM 3899 C C . ARG A 1 500 ? 9.659 20.899 -18.104 1.00 94.44 500 ARG A C 1
ATOM 3901 O O . ARG A 1 500 ? 8.705 20.640 -17.369 1.00 94.44 500 ARG A O 1
ATOM 3908 N N . THR A 1 501 ? 9.523 21.415 -19.324 1.00 92.94 501 THR A N 1
ATOM 3909 C CA . THR A 1 501 ? 8.218 21.714 -19.933 1.00 92.94 501 THR A CA 1
ATOM 3910 C C . THR A 1 501 ? 7.409 20.435 -20.123 1.00 92.94 501 THR A C 1
ATOM 3912 O O . THR A 1 501 ? 6.281 20.359 -19.643 1.00 92.94 501 THR A O 1
ATOM 3915 N N . TYR A 1 502 ? 8.027 19.397 -20.693 1.00 93.31 502 TYR A N 1
ATOM 3916 C CA . TYR A 1 502 ? 7.409 18.089 -20.893 1.00 93.31 502 TYR A CA 1
ATOM 3917 C C . TYR A 1 502 ? 6.860 17.497 -19.590 1.00 93.31 502 TYR A C 1
ATOM 3919 O O . TYR A 1 502 ? 5.686 17.145 -19.494 1.00 93.31 502 TYR A O 1
ATOM 3927 N N . LEU A 1 503 ? 7.689 17.434 -18.542 1.00 95.81 503 LEU A N 1
ATOM 3928 C CA . LEU A 1 503 ? 7.261 16.890 -17.254 1.00 95.81 503 LEU A CA 1
ATOM 3929 C C . LEU A 1 503 ? 6.139 17.724 -16.631 1.00 95.81 503 LEU A C 1
ATOM 3931 O O . LEU A 1 503 ? 5.202 17.155 -16.081 1.00 95.81 503 LEU A O 1
ATOM 3935 N N . THR A 1 504 ? 6.198 19.054 -16.743 1.00 95.12 504 THR A N 1
ATOM 3936 C CA . THR A 1 504 ? 5.152 19.947 -16.218 1.00 95.12 504 THR A CA 1
ATOM 3937 C C . THR A 1 504 ? 3.799 19.701 -16.891 1.00 95.12 504 THR A C 1
ATOM 3939 O O . THR A 1 504 ? 2.775 19.687 -16.208 1.00 95.12 504 THR A O 1
ATOM 3942 N N . GLU A 1 505 ? 3.775 19.454 -18.203 1.00 92.62 505 GLU A N 1
ATOM 3943 C CA . GLU A 1 505 ? 2.547 19.085 -18.921 1.00 92.62 505 GLU A CA 1
ATOM 3944 C C . GLU A 1 505 ? 1.986 17.748 -18.420 1.00 92.62 505 GLU A C 1
ATOM 3946 O O . GLU A 1 505 ? 0.800 17.641 -18.100 1.00 92.62 505 GLU A O 1
ATOM 3951 N N . TRP A 1 506 ? 2.846 16.745 -18.243 1.00 94.44 506 TRP A N 1
ATOM 3952 C CA . TRP A 1 506 ? 2.432 15.436 -17.736 1.00 94.44 506 TRP A CA 1
ATOM 3953 C C . TRP A 1 506 ? 1.960 15.450 -16.282 1.00 94.44 506 TRP A C 1
ATOM 3955 O O . TRP A 1 506 ? 1.075 14.670 -15.926 1.00 94.44 506 TRP A O 1
ATOM 3965 N N . LEU A 1 507 ? 2.465 16.362 -15.448 1.00 95.69 507 LEU A N 1
ATOM 3966 C CA . LEU A 1 507 ? 1.908 16.587 -14.112 1.00 95.69 507 LEU A CA 1
ATOM 3967 C C . LEU A 1 507 ? 0.442 17.030 -14.170 1.00 95.69 507 LEU A C 1
ATOM 3969 O O . LEU A 1 507 ? -0.352 16.598 -13.332 1.00 95.69 507 LEU A O 1
ATOM 3973 N N . ALA A 1 508 ? 0.069 17.854 -15.154 1.00 92.88 508 ALA A N 1
ATOM 3974 C CA . ALA A 1 508 ? -1.311 18.303 -15.327 1.00 92.88 508 ALA A CA 1
ATOM 3975 C C . ALA A 1 508 ? -2.236 17.166 -15.794 1.00 92.88 508 ALA A C 1
ATOM 3977 O O . ALA A 1 508 ? -3.374 17.079 -15.329 1.00 92.88 508 ALA A O 1
ATOM 3978 N N . ILE A 1 509 ? -1.739 16.277 -16.662 1.00 91.94 509 ILE A N 1
ATOM 3979 C CA . ILE A 1 509 ? -2.488 15.123 -17.184 1.00 91.94 509 ILE A CA 1
ATOM 3980 C C . ILE A 1 509 ? -2.670 14.060 -16.095 1.00 91.94 509 ILE A C 1
ATOM 3982 O O . ILE A 1 509 ? -3.794 13.676 -15.766 1.00 91.94 509 ILE A O 1
ATOM 3986 N N . LEU A 1 510 ? -1.563 13.593 -15.514 1.00 94.06 510 LEU A N 1
ATOM 3987 C CA . LEU A 1 510 ? -1.564 12.440 -14.616 1.00 94.06 510 LEU A CA 1
ATOM 3988 C C . LEU A 1 510 ? -1.986 12.795 -13.195 1.00 94.06 510 LEU A C 1
ATOM 3990 O O . LEU A 1 510 ? -2.556 11.942 -12.520 1.00 94.06 510 LEU A O 1
ATOM 3994 N N . ARG A 1 511 ? -1.706 14.020 -12.730 1.00 95.56 511 ARG A N 1
ATOM 3995 C CA . ARG A 1 511 ? -1.851 14.432 -11.320 1.00 95.56 511 ARG A CA 1
ATOM 3996 C C . ARG A 1 511 ? -1.248 13.398 -10.348 1.00 95.56 511 ARG A C 1
ATOM 3998 O O . ARG A 1 511 ? -1.960 12.886 -9.481 1.00 95.56 511 ARG A O 1
ATOM 4005 N N . PRO A 1 512 ? 0.043 13.057 -10.515 1.00 97.88 512 PRO A N 1
ATOM 4006 C CA . PRO A 1 512 ? 0.671 11.956 -9.796 1.00 97.88 512 PRO A CA 1
ATOM 4007 C C . PRO A 1 512 ? 0.828 12.244 -8.303 1.00 97.88 512 PRO A C 1
ATOM 4009 O O . PRO A 1 512 ? 0.982 13.393 -7.893 1.00 97.88 512 PRO A O 1
ATOM 4012 N N . VAL A 1 513 ? 0.867 11.185 -7.489 1.00 97.69 513 VAL A N 1
ATOM 4013 C CA . VAL A 1 513 ? 1.160 11.295 -6.047 1.00 97.69 513 VAL A CA 1
ATOM 4014 C C . VAL A 1 513 ? 2.660 11.429 -5.749 1.00 97.69 513 VAL A C 1
ATOM 4016 O O . VAL A 1 513 ? 3.026 11.920 -4.684 1.00 97.69 513 VAL A O 1
ATOM 4019 N N . TYR A 1 514 ? 3.529 11.010 -6.676 1.00 98.50 514 TYR A N 1
ATOM 4020 C CA . TYR A 1 514 ? 4.983 11.206 -6.633 1.00 98.50 514 TYR A CA 1
ATOM 4021 C C . TYR A 1 514 ? 5.621 11.042 -8.025 1.00 98.50 514 TYR A C 1
ATOM 4023 O O . TYR A 1 514 ? 5.032 10.443 -8.931 1.00 98.50 514 TYR A O 1
ATOM 4031 N N . PHE A 1 515 ? 6.855 11.529 -8.175 1.00 98.50 515 PHE A N 1
ATOM 4032 C CA . PHE A 1 515 ? 7.776 11.087 -9.230 1.00 98.50 515 PHE A CA 1
ATOM 4033 C C . PHE A 1 515 ? 8.412 9.758 -8.832 1.00 98.50 515 PHE A C 1
ATOM 4035 O O . PHE A 1 515 ? 8.648 9.537 -7.648 1.00 98.50 515 PHE A O 1
ATOM 4042 N N . MET A 1 516 ? 8.742 8.887 -9.780 1.00 96.50 516 MET A N 1
ATOM 4043 C CA . MET A 1 516 ? 9.404 7.612 -9.504 1.00 96.50 516 MET A CA 1
ATOM 4044 C C . MET A 1 516 ? 10.527 7.342 -10.488 1.00 96.50 516 MET A C 1
ATOM 4046 O O . MET A 1 516 ? 10.351 7.533 -11.684 1.00 96.50 516 MET A O 1
ATOM 4050 N N . ALA A 1 517 ? 11.663 6.861 -9.996 1.00 95.12 517 ALA A N 1
ATOM 4051 C CA . ALA A 1 517 ? 12.736 6.398 -10.853 1.00 95.12 517 ALA A CA 1
ATOM 4052 C C . ALA A 1 517 ? 13.495 5.212 -10.248 1.00 95.12 517 ALA A C 1
ATOM 4054 O O . ALA A 1 517 ? 13.807 5.183 -9.053 1.00 95.12 517 ALA A O 1
ATOM 4055 N N . SER A 1 518 ? 13.837 4.242 -11.093 1.00 93.31 518 SER A N 1
ATOM 4056 C CA . SER A 1 518 ? 14.851 3.239 -10.759 1.00 93.31 518 SER A CA 1
ATOM 4057 C C . SER A 1 518 ? 16.237 3.861 -10.917 1.00 93.31 518 SER A C 1
ATOM 4059 O O . SER A 1 518 ? 16.608 4.255 -12.020 1.00 93.31 518 SER A O 1
ATOM 4061 N N . VAL A 1 519 ? 17.007 3.940 -9.834 1.00 90.94 519 VAL A N 1
ATOM 4062 C CA . VAL A 1 519 ? 18.371 4.474 -9.849 1.00 90.94 519 VAL A CA 1
ATOM 4063 C C . VAL A 1 519 ? 19.316 3.391 -10.380 1.00 90.94 519 VAL A C 1
ATOM 4065 O O . VAL A 1 519 ? 19.399 2.316 -9.770 1.00 90.94 519 VAL A O 1
ATOM 4068 N N . PRO A 1 520 ? 20.017 3.634 -11.504 1.00 83.69 520 PRO A N 1
ATOM 4069 C CA . PRO A 1 520 ? 20.975 2.679 -12.054 1.00 83.69 520 PRO A CA 1
ATOM 4070 C C . PRO A 1 520 ? 22.066 2.318 -11.043 1.00 83.69 520 PRO A C 1
ATOM 4072 O O . PRO A 1 520 ? 22.523 3.175 -10.290 1.00 83.69 520 PRO A O 1
ATOM 4075 N N . ALA A 1 521 ? 22.537 1.068 -11.061 1.00 82.50 521 ALA A N 1
ATOM 4076 C CA . ALA A 1 521 ? 23.617 0.629 -10.171 1.00 82.50 521 ALA A CA 1
ATOM 4077 C C . ALA A 1 521 ? 24.927 1.424 -10.353 1.00 82.50 521 ALA A C 1
ATOM 4079 O O . ALA A 1 521 ? 25.716 1.530 -9.422 1.00 82.50 521 ALA A O 1
ATOM 4080 N N . THR A 1 522 ? 25.134 1.992 -11.543 1.00 80.75 522 THR A N 1
ATOM 4081 C CA . THR A 1 522 ? 26.297 2.804 -11.926 1.00 80.75 522 THR A CA 1
ATOM 4082 C C . THR A 1 522 ? 26.019 4.309 -11.873 1.00 80.75 522 THR A C 1
ATOM 4084 O O . THR A 1 522 ? 26.749 5.082 -12.484 1.00 80.75 522 THR A O 1
ATOM 4087 N N . PHE A 1 523 ? 24.920 4.741 -11.248 1.00 87.56 523 PHE A N 1
ATOM 4088 C CA . PHE A 1 523 ? 24.583 6.159 -11.177 1.00 87.56 523 PHE A CA 1
ATOM 4089 C C . PHE A 1 523 ? 25.555 6.904 -10.259 1.00 87.56 523 PHE A C 1
ATOM 4091 O O . PHE A 1 523 ? 25.736 6.524 -9.102 1.00 87.56 523 PHE A O 1
ATOM 4098 N N . GLU A 1 524 ? 26.114 8.005 -10.755 1.00 85.44 524 GLU A N 1
ATOM 4099 C CA . GLU A 1 524 ? 26.989 8.889 -9.993 1.00 85.44 524 GLU A CA 1
ATOM 4100 C C . GLU A 1 524 ? 26.337 10.264 -9.823 1.00 85.44 524 GLU A C 1
ATOM 4102 O O . GLU A 1 524 ? 25.886 10.893 -10.780 1.00 85.44 524 GLU A O 1
ATOM 4107 N N . LEU A 1 525 ? 26.289 10.737 -8.577 1.00 85.00 525 LEU A N 1
ATOM 4108 C CA . LEU A 1 525 ? 25.877 12.100 -8.255 1.00 85.00 525 LEU A CA 1
ATOM 4109 C C . LEU A 1 525 ? 27.122 12.996 -8.206 1.00 85.00 525 LEU A C 1
ATOM 4111 O O . LEU A 1 525 ? 27.914 12.892 -7.262 1.00 85.00 525 LEU A O 1
ATOM 4115 N N . HIS A 1 526 ? 27.278 13.864 -9.206 1.00 80.81 526 HIS A N 1
ATOM 4116 C CA . HIS A 1 526 ? 28.366 14.844 -9.283 1.00 80.81 526 HIS A CA 1
ATOM 4117 C C . HIS A 1 526 ? 28.054 16.083 -8.427 1.00 80.81 526 HIS A C 1
ATOM 4119 O O . HIS A 1 526 ? 26.934 16.590 -8.467 1.00 80.81 526 HIS A O 1
ATOM 4125 N N . GLU A 1 527 ? 29.024 16.549 -7.635 1.00 66.69 527 GLU A N 1
ATOM 4126 C CA . GLU A 1 527 ? 28.840 17.665 -6.686 1.00 66.69 527 GLU A CA 1
ATOM 4127 C C . GLU A 1 527 ? 29.049 19.050 -7.329 1.00 66.69 527 GLU A C 1
ATOM 4129 O O . GLU A 1 527 ? 28.446 20.014 -6.871 1.00 66.69 527 GLU A O 1
ATOM 4134 N N . ASP A 1 528 ? 29.807 19.128 -8.429 1.00 57.38 528 ASP A N 1
ATOM 4135 C CA . ASP A 1 528 ? 30.245 20.379 -9.069 1.00 57.38 528 ASP A CA 1
ATOM 4136 C C . ASP A 1 528 ? 29.515 20.658 -10.398 1.00 57.38 528 ASP A C 1
ATOM 4138 O O . ASP A 1 528 ? 30.127 20.681 -11.467 1.00 57.38 528 ASP A O 1
ATOM 4142 N N . VAL A 1 529 ? 28.195 20.865 -10.367 1.00 57.53 529 VAL A N 1
ATOM 4143 C CA . VAL A 1 529 ? 27.425 21.264 -11.571 1.00 57.53 529 VAL A CA 1
ATOM 4144 C C . VAL A 1 529 ? 26.999 22.736 -11.509 1.00 57.53 529 VAL A C 1
ATOM 4146 O O . VAL A 1 529 ? 25.986 23.137 -12.071 1.00 57.53 529 VAL A O 1
ATOM 4149 N N . ASP A 1 530 ? 27.784 23.573 -10.825 1.00 54.59 530 ASP A N 1
ATOM 4150 C CA . ASP A 1 530 ? 27.488 25.002 -10.642 1.00 54.59 530 ASP A CA 1
ATOM 4151 C C . ASP A 1 530 ? 27.556 25.811 -11.952 1.00 54.59 530 ASP A C 1
ATOM 4153 O O . ASP A 1 530 ? 26.932 26.867 -12.066 1.00 54.59 530 ASP A O 1
ATOM 4157 N N . MET A 1 531 ? 28.253 25.308 -12.978 1.00 55.97 531 MET A N 1
ATOM 4158 C CA . MET A 1 531 ? 28.243 25.889 -14.326 1.00 55.97 531 MET A CA 1
ATOM 4159 C C . MET A 1 531 ? 27.262 25.134 -15.223 1.00 55.97 531 MET A C 1
ATOM 4161 O O . MET A 1 531 ? 27.642 24.275 -16.017 1.00 55.97 531 MET A O 1
ATOM 4165 N N . VAL A 1 532 ? 25.980 25.469 -15.092 1.00 62.62 532 VAL A N 1
ATOM 4166 C CA . VAL A 1 532 ? 24.922 24.945 -15.961 1.00 62.62 532 VAL A CA 1
ATOM 4167 C C . VAL A 1 532 ? 24.835 25.802 -17.211 1.00 62.62 532 VAL A C 1
ATOM 4169 O O . VAL A 1 532 ? 24.289 26.905 -17.181 1.00 62.62 532 VAL A O 1
ATOM 4172 N N . ASP A 1 533 ? 25.313 25.283 -18.335 1.00 65.69 533 ASP A N 1
ATOM 4173 C CA . ASP A 1 533 ? 24.853 25.793 -19.618 1.00 65.69 533 ASP A CA 1
ATOM 4174 C C . ASP A 1 533 ? 23.418 25.289 -19.838 1.00 65.69 533 ASP A C 1
ATOM 4176 O O . ASP A 1 533 ? 23.203 24.129 -20.196 1.00 65.69 533 ASP A O 1
ATOM 4180 N N . SER A 1 534 ? 22.415 26.140 -19.592 1.00 62.91 534 SER A N 1
ATOM 4181 C CA . SER A 1 534 ? 21.001 25.808 -19.825 1.00 62.91 534 SER A CA 1
ATOM 4182 C C . SER A 1 534 ? 20.691 25.509 -21.296 1.00 62.91 534 SER A C 1
ATOM 4184 O O . SER A 1 534 ? 19.632 24.952 -21.595 1.00 62.91 534 SER A O 1
ATOM 4186 N N . THR A 1 535 ? 21.620 25.831 -22.203 1.00 66.12 535 THR A N 1
ATOM 4187 C CA . THR A 1 535 ? 21.556 25.493 -23.627 1.00 66.12 535 THR A CA 1
ATOM 4188 C C . THR A 1 535 ? 22.175 24.137 -23.961 1.00 66.12 535 THR A C 1
ATOM 4190 O O . THR A 1 535 ? 22.115 23.731 -25.121 1.00 66.12 535 THR A O 1
ATOM 4193 N N . SER A 1 536 ? 22.694 23.403 -22.964 1.00 70.88 536 SER A N 1
ATOM 4194 C CA . SER A 1 536 ? 23.214 22.042 -23.145 1.00 70.88 536 SER A CA 1
ATOM 4195 C C . SER A 1 536 ? 22.190 21.176 -23.870 1.00 70.88 536 SER A C 1
ATOM 4197 O O . SER A 1 536 ? 21.072 20.978 -23.383 1.00 70.88 536 SER A O 1
ATOM 4199 N N . ILE A 1 537 ? 22.595 20.669 -25.032 1.00 82.12 537 ILE A N 1
ATOM 4200 C CA . ILE A 1 537 ? 21.832 19.709 -25.822 1.00 82.12 537 ILE A CA 1
ATOM 4201 C C . ILE A 1 537 ? 22.104 18.322 -25.248 1.00 82.12 537 ILE A C 1
ATOM 4203 O O . ILE A 1 537 ? 23.250 17.978 -24.969 1.00 82.12 537 ILE A O 1
ATOM 4207 N N . GLU A 1 538 ? 21.039 17.553 -25.059 1.00 88.88 538 GLU A N 1
ATOM 4208 C CA . GLU A 1 538 ? 21.070 16.194 -24.525 1.00 88.88 538 GLU A CA 1
ATOM 4209 C C . GLU A 1 538 ? 21.813 16.049 -23.169 1.00 88.88 538 GLU A C 1
ATOM 4211 O O . GLU A 1 538 ? 22.734 15.239 -23.036 1.00 88.88 538 GLU A O 1
ATOM 4216 N N . PRO A 1 539 ? 21.442 16.813 -22.116 1.00 89.88 539 PRO A N 1
ATOM 4217 C CA . PRO A 1 539 ? 22.101 16.741 -20.810 1.00 89.88 539 PRO A CA 1
ATOM 4218 C C . PRO A 1 539 ? 22.043 15.340 -20.184 1.00 89.88 539 PRO A C 1
ATOM 4220 O O . PRO A 1 539 ? 21.076 14.594 -20.353 1.00 89.88 539 PRO A O 1
ATOM 4223 N N . ASN A 1 540 ? 23.073 14.993 -19.409 1.00 90.62 540 ASN A N 1
ATOM 4224 C CA . ASN A 1 540 ? 23.143 13.699 -18.728 1.00 90.62 540 ASN A CA 1
ATOM 4225 C C . ASN A 1 540 ? 22.142 13.593 -17.557 1.00 90.62 540 ASN A C 1
ATOM 4227 O O . ASN A 1 540 ? 21.557 14.581 -17.101 1.00 90.62 540 ASN A O 1
ATOM 4231 N N . GLY A 1 541 ? 21.973 12.378 -17.031 1.00 91.12 541 GLY A N 1
ATOM 4232 C CA . GLY A 1 541 ? 21.009 12.101 -15.966 1.00 91.12 541 GLY A CA 1
ATOM 4233 C C . GLY A 1 541 ? 21.241 12.862 -14.655 1.00 91.12 541 GLY A C 1
ATOM 4234 O O . GLY A 1 541 ? 20.274 13.240 -13.993 1.00 91.12 541 GLY A O 1
ATOM 4235 N N . ALA A 1 542 ? 22.495 13.155 -14.291 1.00 89.81 542 ALA A N 1
ATOM 4236 C CA . ALA A 1 542 ? 22.806 13.944 -13.099 1.00 89.81 542 ALA A CA 1
ATOM 4237 C C . ALA A 1 542 ? 22.344 15.403 -13.259 1.00 89.81 542 ALA A C 1
ATOM 4239 O O . ALA A 1 542 ? 21.685 15.938 -12.366 1.00 89.81 542 ALA A O 1
ATOM 4240 N N . MET A 1 543 ? 22.592 16.012 -14.426 1.00 90.31 543 MET A N 1
ATOM 4241 C CA . MET A 1 543 ? 22.109 17.361 -14.750 1.00 90.31 543 MET A CA 1
ATOM 4242 C C . MET A 1 543 ? 20.578 17.425 -14.758 1.00 90.31 543 MET A C 1
ATOM 4244 O O . MET A 1 543 ? 19.983 18.353 -14.209 1.00 90.31 543 MET A O 1
ATOM 4248 N N . LEU A 1 544 ? 19.920 16.424 -15.348 1.00 93.50 544 LEU A N 1
ATOM 4249 C CA . LEU A 1 544 ? 18.461 16.344 -15.377 1.00 93.50 544 LEU A CA 1
ATOM 4250 C C . LEU A 1 544 ? 17.862 16.166 -13.971 1.00 93.50 544 LEU A C 1
ATOM 4252 O O . LEU A 1 544 ? 16.862 16.806 -13.635 1.00 93.50 544 LEU A O 1
ATOM 4256 N N . LEU A 1 545 ? 18.482 15.354 -13.111 1.00 94.06 545 LEU A N 1
ATOM 4257 C CA . LEU A 1 545 ? 18.074 15.229 -11.711 1.00 94.06 545 LEU A CA 1
ATOM 4258 C C . LEU A 1 545 ? 18.181 16.572 -10.975 1.00 94.06 545 LEU A C 1
ATOM 4260 O O . LEU A 1 545 ? 17.220 17.004 -10.336 1.00 94.06 545 LEU A O 1
ATOM 4264 N N . GLN A 1 546 ? 19.334 17.234 -11.076 1.00 91.62 546 GLN A N 1
ATOM 4265 C CA . GLN A 1 546 ? 19.659 18.431 -10.299 1.00 91.62 546 GLN A CA 1
ATOM 4266 C C . GLN A 1 546 ? 18.940 19.694 -10.773 1.00 91.62 546 GLN A C 1
ATOM 4268 O O . GLN A 1 546 ? 18.497 20.488 -9.945 1.00 91.62 546 GLN A O 1
ATOM 4273 N N . HIS A 1 547 ? 18.773 19.879 -12.083 1.00 91.50 547 HIS A N 1
ATOM 4274 C CA . HIS A 1 547 ? 18.240 21.126 -12.648 1.00 91.50 547 HIS A CA 1
ATOM 4275 C C . HIS A 1 547 ? 16.802 21.013 -13.166 1.00 91.50 547 HIS A C 1
ATOM 4277 O O . HIS A 1 547 ? 16.189 22.031 -13.519 1.00 91.50 547 HIS A O 1
ATOM 4283 N N . VAL A 1 548 ? 16.239 19.799 -13.190 1.00 94.69 548 VAL A N 1
ATOM 4284 C CA . VAL A 1 548 ? 14.846 19.563 -13.588 1.00 94.69 548 VAL A CA 1
ATOM 4285 C C . VAL A 1 548 ? 14.059 18.864 -12.484 1.00 94.69 548 VAL A C 1
ATOM 4287 O O . VAL A 1 548 ? 13.150 19.480 -11.927 1.00 94.69 548 VAL A O 1
ATOM 4290 N N . LEU A 1 549 ? 14.394 17.620 -12.126 1.00 96.06 549 LEU A N 1
ATOM 4291 C CA . LEU A 1 549 ? 13.558 16.825 -11.214 1.00 96.06 549 LEU A CA 1
ATOM 4292 C C . LEU A 1 549 ? 13.513 17.379 -9.787 1.00 96.06 549 LEU A C 1
ATOM 4294 O O . LEU A 1 549 ? 12.422 17.532 -9.244 1.00 96.06 549 LEU A O 1
ATOM 4298 N N . LEU A 1 550 ? 14.657 17.698 -9.173 1.00 96.50 550 LEU A N 1
ATOM 4299 C CA . LEU A 1 550 ? 14.697 18.231 -7.805 1.00 96.50 550 LEU A CA 1
ATOM 4300 C C . LEU A 1 550 ? 13.979 19.595 -7.685 1.00 96.50 550 LEU A C 1
ATOM 4302 O O . LEU A 1 550 ? 13.147 19.737 -6.782 1.00 96.50 550 LEU A O 1
ATOM 4306 N N . PRO A 1 551 ? 14.183 20.572 -8.597 1.00 95.88 551 PRO A N 1
ATOM 4307 C CA . PRO A 1 551 ? 13.405 21.811 -8.609 1.00 95.88 551 PRO A CA 1
ATOM 4308 C C . PRO A 1 551 ? 11.901 21.603 -8.827 1.00 95.88 551 PRO A C 1
ATOM 4310 O O . PRO A 1 551 ? 11.087 22.269 -8.179 1.00 95.88 551 PRO A O 1
ATOM 4313 N N . LEU A 1 552 ? 11.505 20.676 -9.710 1.00 97.12 552 LEU A N 1
ATOM 4314 C CA . LEU A 1 552 ? 10.093 20.340 -9.911 1.00 97.12 552 LEU A CA 1
ATOM 4315 C C . LEU A 1 552 ? 9.489 19.707 -8.655 1.00 97.12 552 LEU A C 1
ATOM 4317 O O . LEU A 1 552 ? 8.438 20.154 -8.203 1.00 97.12 552 LEU A O 1
ATOM 4321 N N . ALA A 1 553 ? 10.161 18.735 -8.040 1.00 97.38 553 ALA A N 1
ATOM 4322 C CA . ALA A 1 553 ? 9.724 18.114 -6.790 1.00 97.38 553 ALA A CA 1
ATOM 4323 C C . ALA A 1 553 ? 9.551 19.151 -5.664 1.00 97.38 553 ALA A C 1
ATOM 4325 O O . ALA A 1 553 ? 8.537 19.154 -4.966 1.00 97.38 553 ALA A O 1
ATOM 4326 N N . ALA A 1 554 ? 10.493 20.091 -5.530 1.00 96.25 554 ALA A N 1
ATOM 4327 C CA . ALA A 1 554 ? 10.421 21.154 -4.529 1.00 96.25 554 ALA A CA 1
ATOM 4328 C C . ALA A 1 554 ? 9.254 22.127 -4.773 1.00 96.25 554 ALA A C 1
ATOM 4330 O O . ALA A 1 554 ? 8.519 22.448 -3.840 1.00 96.25 554 ALA A O 1
ATOM 4331 N N . SER A 1 555 ? 9.075 22.593 -6.013 1.00 95.88 555 SER A N 1
ATOM 4332 C CA . SER A 1 555 ? 8.044 23.585 -6.367 1.00 95.88 555 SER A CA 1
ATOM 4333 C C . SER A 1 555 ? 6.623 23.017 -6.398 1.00 95.88 555 SER A C 1
ATOM 4335 O O . SER A 1 555 ? 5.670 23.742 -6.128 1.00 95.88 555 SER A O 1
ATOM 4337 N N . THR A 1 556 ? 6.475 21.724 -6.692 1.00 95.44 556 THR A N 1
ATOM 4338 C CA . THR A 1 556 ? 5.174 21.030 -6.746 1.00 95.44 556 THR A CA 1
ATOM 4339 C C . THR A 1 556 ? 4.834 20.294 -5.451 1.00 95.44 556 THR A C 1
ATOM 4341 O O . THR A 1 556 ? 3.734 19.765 -5.314 1.00 95.44 556 THR A O 1
ATOM 4344 N N . HIS A 1 557 ? 5.767 20.257 -4.494 1.00 95.06 557 HIS A N 1
ATOM 4345 C CA . HIS A 1 557 ? 5.680 19.498 -3.242 1.00 95.06 557 HIS A CA 1
ATOM 4346 C C . HIS A 1 557 ? 5.472 17.981 -3.415 1.00 95.06 557 HIS A C 1
ATOM 4348 O O . HIS A 1 557 ? 5.102 17.288 -2.454 1.00 95.06 557 HIS A O 1
ATOM 4354 N N . LEU A 1 558 ? 5.742 17.457 -4.614 1.00 96.88 558 LEU A N 1
ATOM 4355 C CA . LEU A 1 558 ? 5.687 16.033 -4.917 1.00 96.88 558 LEU A CA 1
ATOM 4356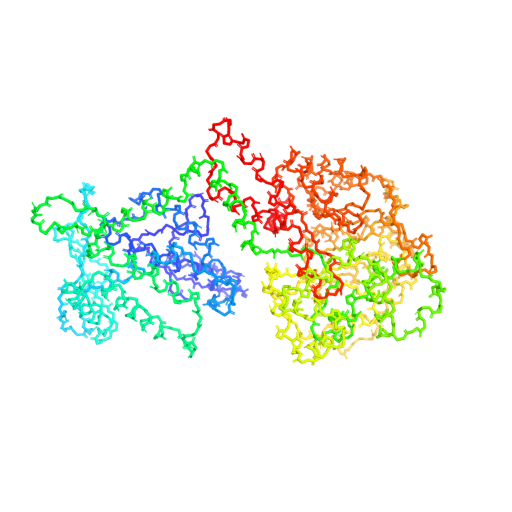 C C . LEU A 1 558 ? 6.965 15.334 -4.432 1.00 96.88 558 LEU A C 1
ATOM 4358 O O . LEU A 1 558 ? 8.066 15.819 -4.698 1.00 96.88 558 LEU A O 1
ATOM 4362 N N . PRO A 1 559 ? 6.858 14.186 -3.741 1.00 98.12 559 PRO A N 1
ATOM 4363 C CA . PRO A 1 559 ? 8.026 13.377 -3.428 1.00 98.12 559 PRO A CA 1
ATOM 4364 C C . PRO A 1 559 ? 8.698 12.813 -4.681 1.00 98.12 559 PRO A C 1
ATOM 4366 O O . PRO A 1 559 ? 8.054 12.591 -5.710 1.00 98.12 559 PRO A O 1
ATOM 4369 N N . LEU A 1 560 ? 9.980 12.488 -4.540 1.00 98.31 560 LEU A N 1
ATOM 4370 C CA . LEU A 1 560 ? 10.749 11.702 -5.495 1.00 98.31 560 LEU A CA 1
ATOM 4371 C C . LEU A 1 560 ? 10.990 10.296 -4.928 1.00 98.31 560 LEU A C 1
ATOM 4373 O O . LEU A 1 560 ? 11.696 10.127 -3.933 1.00 98.31 560 LEU A O 1
ATOM 4377 N N . ALA A 1 561 ? 10.384 9.286 -5.546 1.00 98.38 561 ALA A N 1
ATOM 4378 C CA . ALA A 1 561 ? 10.546 7.881 -5.205 1.00 98.38 561 ALA A CA 1
ATOM 4379 C C . ALA A 1 561 ? 11.726 7.259 -5.959 1.00 98.38 561 ALA A C 1
ATOM 4381 O O . ALA A 1 561 ? 11.710 7.167 -7.183 1.00 98.38 561 ALA A O 1
ATOM 4382 N N . LEU A 1 562 ? 12.742 6.804 -5.232 1.00 97.94 562 LEU A N 1
ATOM 4383 C CA . LEU A 1 562 ? 13.981 6.257 -5.777 1.00 97.94 562 LEU A CA 1
ATOM 4384 C C . LEU A 1 562 ? 14.114 4.771 -5.418 1.00 97.94 562 LEU A C 1
ATOM 4386 O O . LEU A 1 562 ? 14.102 4.404 -4.239 1.00 97.94 562 LEU A O 1
ATOM 4390 N N . LYS A 1 563 ? 14.235 3.911 -6.436 1.00 97.50 563 LYS A N 1
ATOM 4391 C CA . LYS A 1 563 ? 14.448 2.462 -6.274 1.00 97.50 563 LYS A CA 1
ATOM 4392 C C . LYS A 1 563 ? 15.884 2.104 -6.669 1.00 97.50 563 LYS A C 1
ATOM 4394 O O . LYS A 1 563 ? 16.221 2.152 -7.848 1.00 97.50 563 LYS A O 1
ATOM 4399 N N . PHE A 1 564 ? 16.736 1.768 -5.705 1.00 96.50 564 PHE A N 1
ATOM 4400 C CA . PHE A 1 564 ? 18.182 1.597 -5.910 1.00 96.50 564 PHE A CA 1
ATOM 4401 C C . PHE A 1 564 ? 18.597 0.135 -6.111 1.00 96.50 564 PHE A C 1
ATOM 4403 O O . PHE A 1 564 ? 18.145 -0.749 -5.381 1.00 96.50 564 PHE A O 1
ATOM 4410 N N . GLY A 1 565 ? 19.522 -0.112 -7.043 1.00 93.50 565 GLY A N 1
ATOM 4411 C CA . GLY A 1 565 ? 20.278 -1.371 -7.111 1.00 93.50 565 GLY A CA 1
ATOM 4412 C C . GLY A 1 565 ? 19.806 -2.405 -8.125 1.00 93.50 565 GLY A C 1
ATOM 4413 O O . GLY A 1 565 ? 20.276 -3.540 -8.079 1.00 93.50 565 GLY A O 1
ATOM 4414 N N . ALA A 1 566 ? 18.932 -2.037 -9.064 1.00 92.19 566 ALA A N 1
ATOM 4415 C CA . ALA A 1 566 ? 18.654 -2.883 -10.224 1.00 92.19 566 ALA A CA 1
ATOM 4416 C C . ALA A 1 566 ? 19.847 -2.880 -11.194 1.00 92.19 566 ALA A C 1
ATOM 4418 O O . ALA A 1 566 ? 20.263 -1.826 -11.680 1.00 92.19 566 ALA A O 1
ATOM 4419 N N . LEU A 1 567 ? 20.363 -4.070 -11.507 1.00 92.06 567 LEU A N 1
ATOM 4420 C CA . LEU A 1 567 ? 21.351 -4.279 -12.563 1.00 92.06 567 LEU A CA 1
ATOM 4421 C C . LEU A 1 567 ? 20.623 -4.767 -13.815 1.00 92.06 567 LEU A C 1
ATOM 4423 O O . LEU A 1 567 ? 20.222 -5.927 -13.895 1.00 92.06 567 LEU A O 1
ATOM 4427 N N . ARG A 1 568 ? 20.406 -3.872 -14.778 1.00 91.25 568 ARG A N 1
ATOM 4428 C CA . ARG A 1 568 ? 19.639 -4.197 -15.985 1.00 91.25 568 ARG A CA 1
ATOM 4429 C C . ARG A 1 568 ? 20.410 -5.152 -16.889 1.00 91.25 568 ARG A C 1
ATOM 4431 O O . ARG A 1 568 ? 21.610 -4.981 -17.079 1.00 91.25 568 ARG A O 1
ATOM 4438 N N . GLN A 1 569 ? 19.692 -6.110 -17.471 1.00 92.19 569 GLN A N 1
ATOM 4439 C CA . GLN A 1 569 ? 20.196 -7.018 -18.501 1.00 92.19 569 GLN A CA 1
ATOM 4440 C C . GLN A 1 569 ? 21.460 -7.785 -18.077 1.00 92.19 569 GLN A C 1
ATOM 4442 O O . GLN A 1 569 ? 22.375 -7.980 -18.876 1.00 92.19 569 GLN A O 1
ATOM 4447 N N . LEU A 1 570 ? 21.493 -8.265 -16.826 1.00 94.25 570 LEU A N 1
ATOM 4448 C CA . LEU A 1 570 ? 22.532 -9.186 -16.349 1.00 94.25 570 LEU A CA 1
ATOM 4449 C C . LEU A 1 570 ? 22.592 -10.446 -17.229 1.00 94.25 570 LEU A C 1
ATOM 4451 O O . LEU A 1 570 ? 23.672 -10.939 -17.544 1.00 94.25 570 LEU A O 1
ATOM 4455 N N . ASN A 1 571 ? 21.431 -10.934 -17.668 1.00 95.88 571 ASN A N 1
ATOM 4456 C CA . ASN A 1 571 ? 21.316 -11.920 -18.734 1.00 95.88 571 ASN A CA 1
ATOM 4457 C C . ASN A 1 571 ? 20.311 -11.445 -19.800 1.00 95.88 571 ASN A C 1
ATOM 4459 O O . ASN A 1 571 ? 19.115 -11.720 -19.672 1.00 95.88 571 ASN A O 1
ATOM 4463 N N . PRO A 1 572 ? 20.769 -10.791 -20.884 1.00 95.25 572 PRO A N 1
ATOM 4464 C CA . PRO A 1 572 ? 19.877 -10.213 -21.890 1.00 95.25 572 PRO A CA 1
ATOM 4465 C C . PRO A 1 572 ? 18.967 -11.233 -22.587 1.00 95.25 572 PRO A C 1
ATOM 4467 O O . PRO A 1 572 ? 17.880 -10.896 -23.050 1.00 95.25 572 PRO A O 1
ATOM 4470 N N . ARG A 1 573 ? 19.377 -12.509 -22.631 1.00 95.25 573 ARG A N 1
ATOM 4471 C CA . ARG A 1 573 ? 18.608 -13.588 -23.275 1.00 95.25 573 ARG A CA 1
ATOM 4472 C C . ARG A 1 573 ? 17.265 -13.856 -22.592 1.00 95.25 573 ARG A C 1
ATOM 4474 O O . ARG A 1 573 ? 16.378 -14.436 -23.205 1.00 95.25 573 ARG A O 1
ATOM 4481 N N . LEU A 1 574 ? 17.114 -13.450 -21.330 1.00 94.31 574 LEU A N 1
ATOM 4482 C CA . LEU A 1 574 ? 15.884 -13.623 -20.552 1.00 94.31 574 LEU A CA 1
ATOM 4483 C C . LEU A 1 574 ? 14.938 -12.409 -20.641 1.00 94.31 574 LEU A C 1
ATOM 4485 O O . LEU A 1 574 ? 13.886 -12.404 -20.001 1.00 94.31 574 LEU A O 1
ATOM 4489 N N . GLY A 1 575 ? 15.287 -11.369 -21.408 1.00 91.75 575 GLY A N 1
ATOM 4490 C CA . GLY A 1 575 ? 14.492 -10.144 -21.498 1.00 91.75 575 GLY A CA 1
ATOM 4491 C C . GLY A 1 575 ? 14.301 -9.491 -20.125 1.00 91.75 575 GLY A C 1
ATOM 4492 O O . GLY A 1 575 ? 15.271 -9.262 -19.404 1.00 91.75 575 GLY A O 1
ATOM 4493 N N . VAL A 1 576 ? 13.050 -9.218 -19.732 1.00 87.75 576 VAL A N 1
ATOM 4494 C CA . VAL A 1 576 ? 12.722 -8.612 -18.421 1.00 87.75 576 VAL A CA 1
ATOM 4495 C C . VAL A 1 576 ? 13.103 -9.516 -17.240 1.00 87.75 576 VAL A C 1
ATOM 4497 O O . VAL A 1 576 ? 13.457 -9.021 -16.174 1.00 87.75 576 VAL A O 1
ATOM 4500 N N . ALA A 1 577 ? 13.087 -10.838 -17.423 1.00 94.06 577 ALA A N 1
ATOM 4501 C CA . ALA A 1 577 ? 13.521 -11.796 -16.404 1.00 94.06 577 ALA A CA 1
ATOM 4502 C C . ALA A 1 577 ? 15.055 -11.829 -16.221 1.00 94.06 577 ALA A C 1
ATOM 4504 O O . ALA A 1 577 ? 15.557 -12.512 -15.334 1.00 94.06 577 ALA A O 1
ATOM 4505 N N . GLY A 1 578 ? 15.800 -11.115 -17.072 1.00 95.31 578 GLY A N 1
ATOM 4506 C CA . GLY A 1 578 ? 17.261 -11.081 -17.092 1.00 95.31 578 GLY A CA 1
ATOM 4507 C C . GLY A 1 578 ? 17.906 -10.010 -16.223 1.00 95.31 578 GLY A C 1
ATOM 4508 O O . GLY A 1 578 ? 19.132 -9.918 -16.190 1.00 95.31 578 GLY A O 1
ATOM 4509 N N . ASP A 1 579 ? 17.114 -9.179 -15.557 1.00 95.19 579 ASP A N 1
ATOM 4510 C CA . ASP A 1 579 ? 17.611 -8.145 -14.657 1.00 95.19 579 ASP A CA 1
ATOM 4511 C C . ASP A 1 579 ? 18.054 -8.748 -13.313 1.00 95.19 579 ASP A C 1
ATOM 4513 O O . ASP A 1 579 ? 17.418 -9.651 -12.775 1.00 95.19 579 ASP A O 1
ATOM 4517 N N . GLY A 1 580 ? 19.142 -8.231 -12.747 1.00 94.19 580 GLY A N 1
ATOM 4518 C CA . GLY A 1 580 ? 19.728 -8.685 -11.488 1.00 94.19 580 GLY A CA 1
ATOM 4519 C C . GLY A 1 580 ? 19.746 -7.616 -10.396 1.00 94.19 580 GLY A C 1
ATOM 4520 O O . GLY A 1 580 ? 19.103 -6.569 -10.485 1.00 94.19 580 GLY A O 1
ATOM 4521 N N . VAL A 1 581 ? 20.534 -7.884 -9.356 1.00 95.12 581 VAL A N 1
ATOM 4522 C CA . VAL A 1 581 ? 20.743 -6.997 -8.206 1.00 95.12 581 VAL A CA 1
ATOM 4523 C C . VAL A 1 581 ? 22.212 -6.602 -8.089 1.00 95.12 581 VAL A C 1
ATOM 4525 O O . VAL A 1 581 ? 23.101 -7.420 -8.314 1.00 95.12 581 VAL A O 1
ATOM 4528 N N . ALA A 1 582 ? 22.460 -5.356 -7.698 1.00 94.50 582 ALA A N 1
ATOM 4529 C CA . ALA A 1 582 ? 23.773 -4.845 -7.335 1.00 94.50 582 ALA A CA 1
ATOM 4530 C C . ALA A 1 582 ? 23.708 -4.102 -5.995 1.00 94.50 582 ALA A C 1
ATOM 4532 O O . ALA A 1 582 ? 22.683 -3.521 -5.632 1.00 94.50 582 ALA A O 1
ATOM 4533 N N . VAL A 1 583 ? 24.821 -4.121 -5.260 1.00 95.19 583 VAL A N 1
ATOM 4534 C CA . VAL A 1 583 ? 25.031 -3.222 -4.118 1.00 95.19 583 VAL A CA 1
ATOM 4535 C C . VAL A 1 583 ? 25.274 -1.820 -4.669 1.00 95.19 583 VAL A C 1
ATOM 4537 O O . VAL A 1 583 ? 26.068 -1.659 -5.592 1.00 95.19 583 VAL A O 1
ATOM 4540 N N . THR A 1 584 ? 24.604 -0.818 -4.106 1.00 92.81 584 THR A N 1
ATOM 4541 C CA . THR A 1 584 ? 24.771 0.588 -4.505 1.00 92.81 584 THR A CA 1
ATOM 4542 C C . THR A 1 584 ? 25.305 1.433 -3.365 1.00 92.81 584 THR A C 1
ATOM 4544 O O . THR A 1 584 ? 25.108 1.093 -2.198 1.00 92.81 584 THR A O 1
ATOM 4547 N N . ASP A 1 585 ? 25.917 2.563 -3.705 1.00 93.94 585 ASP A N 1
ATOM 4548 C CA . ASP A 1 585 ? 26.329 3.569 -2.732 1.00 93.94 585 ASP A CA 1
ATOM 4549 C C . ASP A 1 585 ? 25.106 4.259 -2.098 1.00 93.94 585 ASP A C 1
ATOM 4551 O O . ASP A 1 585 ? 24.390 5.032 -2.740 1.00 93.94 585 ASP A O 1
ATOM 4555 N N . VAL A 1 586 ? 24.860 3.983 -0.815 1.00 96.19 586 VAL A N 1
ATOM 4556 C CA . VAL A 1 586 ? 23.761 4.588 -0.045 1.00 96.19 586 VAL A CA 1
ATOM 4557 C C . VAL A 1 586 ? 24.028 6.076 0.232 1.00 96.19 586 VAL A C 1
ATOM 4559 O O . VAL A 1 586 ? 23.080 6.830 0.477 1.00 96.19 586 VAL A O 1
ATOM 4562 N N . SER A 1 587 ? 25.280 6.546 0.115 1.00 95.06 587 SER A N 1
ATOM 4563 C CA . SER A 1 587 ? 25.636 7.959 0.293 1.00 95.06 587 SER A CA 1
ATOM 4564 C C . SER A 1 587 ? 24.912 8.879 -0.691 1.00 95.06 587 SER A C 1
ATOM 4566 O O . SER A 1 587 ? 24.668 10.044 -0.384 1.00 95.06 587 SER A O 1
ATOM 4568 N N . ILE A 1 588 ? 24.500 8.364 -1.855 1.00 95.31 588 ILE A N 1
ATOM 4569 C CA . ILE A 1 588 ? 23.708 9.119 -2.830 1.00 95.31 588 ILE A CA 1
ATOM 4570 C C . ILE A 1 588 ? 22.405 9.607 -2.183 1.00 95.31 588 ILE A C 1
ATOM 4572 O O . ILE A 1 588 ? 22.070 10.786 -2.287 1.00 95.31 588 ILE A O 1
ATOM 4576 N N . LEU A 1 589 ? 21.696 8.740 -1.451 1.00 97.06 589 LEU A N 1
ATOM 4577 C CA . LEU A 1 589 ? 20.451 9.115 -0.778 1.00 97.06 589 LEU A CA 1
ATOM 4578 C C . LEU A 1 589 ? 20.694 10.142 0.336 1.00 97.06 589 LEU A C 1
ATOM 4580 O O . LEU A 1 589 ? 19.937 11.104 0.450 1.00 97.06 589 LEU A O 1
ATOM 4584 N N . SER A 1 590 ? 21.744 9.969 1.145 1.00 96.88 590 SER A N 1
ATOM 4585 C CA . SER A 1 590 ? 22.039 10.903 2.239 1.00 96.88 590 SER A CA 1
ATOM 4586 C C . SER A 1 590 ? 22.494 12.273 1.726 1.00 96.88 590 SER A C 1
ATOM 4588 O O . SER A 1 590 ? 22.081 13.294 2.279 1.00 96.88 590 SER A O 1
ATOM 4590 N N . ARG A 1 591 ? 23.267 12.325 0.632 1.00 95.88 591 ARG A N 1
ATOM 4591 C CA . ARG A 1 591 ? 23.642 13.573 -0.049 1.00 95.88 591 ARG A CA 1
ATOM 4592 C C . ARG A 1 591 ? 22.424 14.277 -0.637 1.00 95.88 591 ARG A C 1
ATOM 4594 O O . ARG A 1 591 ? 22.228 15.453 -0.337 1.00 95.88 591 ARG A O 1
ATOM 4601 N N . LEU A 1 592 ? 21.557 13.559 -1.359 1.00 96.31 592 LEU A N 1
ATOM 4602 C CA . LEU A 1 592 ? 20.305 14.113 -1.889 1.00 96.31 592 LEU A CA 1
ATOM 4603 C C . LEU A 1 592 ? 19.425 14.692 -0.777 1.00 96.31 592 LEU A C 1
ATOM 4605 O O . LEU A 1 592 ? 18.988 15.839 -0.880 1.00 96.31 592 LEU A O 1
ATOM 4609 N N . ALA A 1 593 ? 19.217 13.934 0.303 1.00 97.31 593 ALA A N 1
ATOM 4610 C CA . ALA A 1 593 ? 18.404 14.356 1.438 1.00 97.31 593 ALA A CA 1
ATOM 4611 C C . ALA A 1 593 ? 18.976 15.596 2.138 1.00 97.31 593 ALA A C 1
ATOM 4613 O O . ALA A 1 593 ? 18.229 16.528 2.440 1.00 97.31 593 ALA A O 1
ATOM 4614 N N . LYS A 1 594 ? 20.299 15.631 2.350 1.00 96.75 594 LYS A N 1
ATOM 4615 C CA . LYS A 1 594 ? 21.017 16.747 2.981 1.00 96.75 594 LYS A CA 1
ATOM 4616 C C . LYS A 1 594 ? 20.994 18.017 2.129 1.00 96.75 594 LYS A C 1
ATOM 4618 O O . LYS A 1 594 ? 20.793 19.100 2.669 1.00 96.75 594 LYS A O 1
ATOM 4623 N N . GLN A 1 595 ? 21.224 17.893 0.824 1.00 95.12 595 GLN A N 1
ATOM 4624 C CA . GLN A 1 595 ? 21.299 19.026 -0.106 1.00 95.12 595 GLN A CA 1
ATOM 4625 C C . GLN A 1 595 ? 19.913 19.592 -0.450 1.00 95.12 595 GLN A C 1
ATOM 4627 O O . GLN A 1 595 ? 19.801 20.763 -0.799 1.00 95.12 595 GLN A O 1
ATOM 4632 N N . ASN A 1 596 ? 18.849 18.793 -0.309 1.00 96.12 596 ASN A N 1
ATOM 4633 C CA . ASN A 1 596 ? 17.487 19.169 -0.690 1.00 96.12 596 ASN A CA 1
ATOM 4634 C C . ASN A 1 596 ? 16.506 19.009 0.486 1.00 96.12 596 ASN A C 1
ATOM 4636 O O . ASN A 1 596 ? 15.582 18.195 0.408 1.00 96.12 596 ASN A O 1
ATOM 4640 N N . PRO A 1 597 ? 16.642 19.795 1.572 1.00 95.75 597 PRO A N 1
ATOM 4641 C CA . PRO A 1 597 ? 15.843 19.610 2.789 1.00 95.75 597 PRO A CA 1
ATOM 4642 C C . PRO A 1 597 ? 14.335 19.823 2.584 1.00 95.75 597 PRO A C 1
ATOM 4644 O O . PRO A 1 597 ? 13.540 19.345 3.383 1.00 95.75 597 PRO A O 1
ATOM 4647 N N . LYS A 1 598 ? 13.934 20.513 1.506 1.00 94.94 598 LYS A N 1
ATOM 4648 C CA . LYS A 1 598 ? 12.528 20.750 1.132 1.00 94.94 598 LYS A CA 1
ATOM 4649 C C . LYS A 1 598 ? 11.941 19.680 0.203 1.00 94.94 598 LYS A C 1
ATOM 4651 O O . LYS A 1 598 ? 10.748 19.719 -0.087 1.00 94.94 598 LYS A O 1
ATOM 4656 N N . VAL A 1 599 ? 12.760 18.750 -0.293 1.00 98.00 599 VAL A N 1
ATOM 4657 C CA . VAL A 1 599 ? 12.320 17.650 -1.161 1.00 98.00 599 VAL A CA 1
ATOM 4658 C C . VAL A 1 599 ? 12.127 16.400 -0.315 1.00 98.00 599 VAL A C 1
ATOM 4660 O O . VAL A 1 599 ? 12.997 16.037 0.473 1.00 98.00 599 VAL A O 1
ATOM 4663 N N . LYS A 1 600 ? 10.982 15.737 -0.498 1.00 98.56 600 LYS A N 1
ATOM 4664 C CA . LYS A 1 600 ? 10.669 14.440 0.112 1.00 98.56 600 LYS A CA 1
ATOM 4665 C C . LYS A 1 600 ? 11.200 13.312 -0.765 1.00 98.56 600 LYS A C 1
ATOM 4667 O O . LYS A 1 600 ? 10.919 13.284 -1.960 1.00 98.56 600 LYS A O 1
ATOM 4672 N N . PHE A 1 601 ? 11.877 12.349 -0.158 1.00 98.69 601 PHE A N 1
ATOM 4673 C CA . PHE A 1 601 ? 12.398 11.161 -0.818 1.00 98.69 601 PHE A CA 1
ATOM 4674 C C . PHE A 1 601 ? 11.697 9.914 -0.285 1.00 98.69 601 PHE A C 1
ATOM 4676 O O . PHE A 1 601 ? 11.786 9.598 0.900 1.00 98.69 601 PHE A O 1
ATOM 4683 N N . LEU A 1 602 ? 11.016 9.191 -1.170 1.00 98.69 602 LEU A N 1
ATOM 4684 C CA . LEU A 1 602 ? 10.590 7.818 -0.901 1.00 98.69 602 LEU A CA 1
ATOM 4685 C C . LEU A 1 602 ? 11.712 6.903 -1.390 1.00 98.69 602 LEU A C 1
ATOM 4687 O O . LEU A 1 602 ? 12.150 7.048 -2.525 1.00 98.69 602 LEU A O 1
ATOM 4691 N N . ALA A 1 603 ? 12.197 5.967 -0.581 1.00 98.44 603 ALA A N 1
ATOM 4692 C CA . ALA A 1 603 ? 13.327 5.132 -0.990 1.00 98.44 603 ALA A CA 1
ATOM 4693 C C . ALA A 1 603 ? 13.107 3.643 -0.719 1.00 98.44 603 ALA A C 1
ATOM 4695 O O . ALA A 1 603 ? 12.556 3.241 0.306 1.00 98.44 603 ALA A O 1
ATOM 4696 N N . THR A 1 604 ? 13.579 2.816 -1.650 1.00 98.50 604 THR A N 1
ATOM 4697 C CA . THR A 1 604 ? 13.685 1.366 -1.478 1.00 98.50 604 THR A CA 1
ATOM 4698 C C . THR A 1 604 ? 14.958 0.863 -2.154 1.00 98.50 604 THR A C 1
ATOM 4700 O O . THR A 1 604 ? 15.386 1.406 -3.173 1.00 98.50 604 THR A O 1
ATOM 4703 N N . PHE A 1 605 ? 15.584 -0.159 -1.579 1.00 97.88 605 PHE A N 1
ATOM 4704 C CA . PHE A 1 605 ? 16.840 -0.733 -2.063 1.00 97.88 605 PHE A CA 1
ATOM 4705 C C . PHE A 1 605 ? 16.615 -2.200 -2.421 1.00 97.88 605 PHE A C 1
ATOM 4707 O O . PHE A 1 605 ? 15.890 -2.900 -1.715 1.00 97.88 605 PHE A O 1
ATOM 4714 N N . LEU A 1 606 ? 17.225 -2.662 -3.511 1.00 97.06 606 LEU A N 1
ATOM 4715 C CA . LEU A 1 606 ? 17.079 -4.034 -3.999 1.00 97.06 606 LEU A CA 1
ATOM 4716 C C . LEU A 1 606 ? 18.031 -5.010 -3.306 1.00 97.06 606 LEU A C 1
ATOM 4718 O O . LEU A 1 606 ? 17.682 -6.165 -3.075 1.00 97.06 606 LEU A O 1
ATOM 4722 N N . SER A 1 607 ? 19.244 -4.555 -2.983 1.00 97.00 607 SER A N 1
ATOM 4723 C CA . SER A 1 607 ? 20.247 -5.384 -2.320 1.00 97.00 607 SER A CA 1
ATOM 4724 C C . SER A 1 607 ? 19.935 -5.544 -0.838 1.00 97.00 607 SER A C 1
ATOM 4726 O O . SER A 1 607 ? 19.751 -4.559 -0.119 1.00 97.00 607 SER A O 1
ATOM 4728 N N . ARG A 1 608 ? 19.955 -6.790 -0.355 1.00 97.75 608 ARG A N 1
ATOM 4729 C CA . ARG A 1 608 ? 19.851 -7.117 1.076 1.00 97.75 608 ARG A CA 1
ATOM 4730 C C . ARG A 1 608 ? 20.939 -6.418 1.906 1.00 97.75 608 ARG A C 1
ATOM 4732 O O . ARG A 1 608 ? 20.671 -5.988 3.021 1.00 97.75 608 ARG A O 1
ATOM 4739 N N . VAL A 1 609 ? 22.141 -6.247 1.350 1.00 97.19 609 VAL A N 1
ATOM 4740 C CA . VAL A 1 609 ? 23.292 -5.644 2.049 1.00 97.19 609 VAL A CA 1
ATOM 4741 C C . VAL A 1 609 ? 23.078 -4.151 2.336 1.00 97.19 609 VAL A C 1
ATOM 4743 O O . VAL A 1 609 ? 23.527 -3.658 3.365 1.00 97.19 609 VAL A O 1
ATOM 4746 N N . ASN A 1 610 ? 22.346 -3.428 1.480 1.00 97.75 610 ASN A N 1
ATOM 4747 C CA . ASN A 1 610 ? 22.119 -1.989 1.666 1.00 97.75 610 ASN A CA 1
ATOM 4748 C C . ASN A 1 610 ? 21.079 -1.656 2.751 1.00 97.75 610 ASN A C 1
ATOM 4750 O O . ASN A 1 610 ? 20.993 -0.506 3.180 1.00 97.75 610 ASN A O 1
ATOM 4754 N N . GLN A 1 611 ? 20.273 -2.627 3.194 1.00 98.31 611 GLN A N 1
ATOM 4755 C CA . GLN A 1 611 ? 19.060 -2.350 3.975 1.00 98.31 611 GLN A CA 1
ATOM 4756 C C . GLN A 1 611 ? 19.344 -1.706 5.335 1.00 98.31 611 GLN A C 1
ATOM 4758 O O . GLN A 1 611 ? 18.627 -0.787 5.739 1.00 98.31 611 GLN A O 1
ATOM 4763 N N . HIS A 1 612 ? 20.398 -2.149 6.024 1.00 98.56 612 HIS A N 1
ATOM 4764 C CA . HIS A 1 612 ? 20.777 -1.593 7.322 1.00 98.56 612 HIS A CA 1
ATOM 4765 C C . HIS A 1 612 ? 21.194 -0.125 7.207 1.00 98.56 612 HIS A C 1
ATOM 4767 O O . HIS A 1 612 ? 20.626 0.739 7.874 1.00 98.56 612 HIS A O 1
ATOM 4773 N N . GLU A 1 613 ? 22.135 0.180 6.312 1.00 98.56 613 GLU A N 1
ATOM 4774 C CA . GLU A 1 613 ? 22.616 1.547 6.109 1.00 98.56 613 GLU A CA 1
ATOM 4775 C C . GLU A 1 613 ? 21.492 2.483 5.642 1.00 98.56 613 GLU A C 1
ATOM 4777 O O . GLU A 1 613 ? 21.336 3.575 6.187 1.00 98.56 613 GLU A O 1
ATOM 4782 N N . ALA A 1 614 ? 20.638 2.034 4.715 1.00 98.44 614 ALA A N 1
ATOM 4783 C CA . ALA A 1 614 ? 19.476 2.802 4.268 1.00 98.44 614 ALA A CA 1
ATOM 4784 C C . ALA A 1 614 ? 18.519 3.139 5.425 1.00 98.44 614 ALA A C 1
ATOM 4786 O O . ALA A 1 614 ? 17.994 4.253 5.500 1.00 98.44 614 ALA A O 1
ATOM 4787 N N . THR A 1 615 ? 18.318 2.201 6.356 1.00 98.69 615 THR A N 1
ATOM 4788 C CA . THR A 1 615 ? 17.486 2.413 7.552 1.00 98.69 615 THR A CA 1
ATOM 4789 C C . THR A 1 615 ? 18.106 3.449 8.487 1.00 98.69 615 THR A C 1
ATOM 4791 O O . THR A 1 615 ? 17.401 4.324 8.993 1.00 98.69 615 THR A O 1
ATOM 4794 N N . VAL A 1 616 ? 19.431 3.426 8.658 1.00 98.62 616 VAL A N 1
ATOM 4795 C CA . VAL A 1 616 ? 20.148 4.461 9.415 1.00 98.62 616 VAL A CA 1
ATOM 4796 C C . VAL A 1 616 ? 20.009 5.828 8.741 1.00 98.62 616 VAL A C 1
ATOM 4798 O O . VAL A 1 616 ? 19.770 6.809 9.439 1.00 98.62 616 VAL A O 1
ATOM 4801 N N . VAL A 1 617 ? 20.084 5.922 7.410 1.00 98.50 617 VAL A N 1
ATOM 4802 C CA . VAL A 1 617 ? 19.851 7.189 6.689 1.00 98.50 617 VAL A CA 1
ATOM 4803 C C . VAL A 1 617 ? 18.439 7.718 6.946 1.00 98.50 617 VAL A C 1
ATOM 4805 O O . VAL A 1 617 ? 18.288 8.882 7.315 1.00 98.50 617 VAL A O 1
ATOM 4808 N N . ALA A 1 618 ? 17.409 6.877 6.841 1.00 98.12 618 ALA A N 1
ATOM 4809 C CA . ALA A 1 618 ? 16.031 7.284 7.126 1.00 98.12 618 ALA A CA 1
ATOM 4810 C C . ALA A 1 618 ? 15.829 7.749 8.580 1.00 98.12 618 ALA A C 1
ATOM 4812 O O . ALA A 1 618 ? 15.083 8.690 8.830 1.00 98.12 618 ALA A O 1
ATOM 4813 N N . ASN A 1 619 ? 16.563 7.171 9.537 1.00 97.88 619 ASN A N 1
ATOM 4814 C CA . ASN A 1 619 ? 16.587 7.654 10.920 1.00 97.88 619 ASN A CA 1
ATOM 4815 C C . ASN A 1 619 ? 17.157 9.084 11.049 1.00 97.88 619 ASN A C 1
ATOM 4817 O O . ASN A 1 619 ? 16.781 9.805 11.971 1.00 97.88 619 ASN A O 1
ATOM 4821 N N . LYS A 1 620 ? 18.074 9.504 10.163 1.00 98.31 620 LYS A N 1
ATOM 4822 C CA . LYS A 1 620 ? 18.728 10.828 10.237 1.00 98.31 620 LYS A CA 1
ATOM 4823 C C . LYS A 1 620 ? 17.995 11.924 9.477 1.00 98.31 620 LYS A C 1
ATOM 4825 O O . LYS A 1 620 ? 18.130 13.090 9.841 1.00 98.31 620 LYS A O 1
ATOM 4830 N N . PHE A 1 621 ? 17.234 11.575 8.445 1.00 98.31 621 PHE A N 1
ATOM 4831 C CA . PHE A 1 621 ? 16.638 12.549 7.537 1.00 98.31 621 PHE A CA 1
ATOM 4832 C C . PHE A 1 621 ? 15.115 12.498 7.580 1.00 98.31 621 PHE A C 1
ATOM 4834 O O . PHE A 1 621 ? 14.482 11.599 7.039 1.00 98.31 621 PHE A O 1
ATOM 4841 N N . ALA A 1 622 ? 14.511 13.535 8.165 1.00 96.19 622 ALA A N 1
ATOM 4842 C CA . ALA A 1 622 ? 13.060 13.684 8.265 1.00 96.19 622 ALA A CA 1
ATOM 4843 C C . ALA A 1 622 ? 12.345 13.759 6.899 1.00 96.19 622 ALA A C 1
ATOM 4845 O O . ALA A 1 622 ? 11.124 13.590 6.846 1.00 96.19 622 ALA A O 1
ATOM 4846 N N . ASN A 1 623 ? 13.083 14.033 5.823 1.00 98.31 623 ASN A N 1
ATOM 4847 C CA . ASN A 1 623 ? 12.620 14.061 4.442 1.00 98.31 623 ASN A CA 1
ATOM 4848 C C . ASN A 1 623 ? 12.907 12.759 3.670 1.00 98.31 623 ASN A C 1
ATOM 4850 O O . ASN A 1 623 ? 12.741 12.746 2.455 1.00 98.31 623 ASN A O 1
ATOM 4854 N N . VAL A 1 624 ? 13.303 11.673 4.344 1.00 98.69 624 VAL A N 1
ATOM 4855 C CA . VAL A 1 624 ? 13.465 10.332 3.764 1.00 98.69 624 VAL A CA 1
ATOM 4856 C C . VAL A 1 624 ? 12.466 9.377 4.411 1.00 98.69 624 VAL A C 1
ATOM 4858 O O . VAL A 1 624 ? 12.388 9.289 5.632 1.00 98.69 624 VAL A O 1
ATOM 4861 N N . HIS A 1 625 ? 11.730 8.625 3.595 1.00 98.75 625 HIS A N 1
ATOM 4862 C CA . HIS A 1 625 ? 10.805 7.590 4.055 1.00 98.75 625 HIS A CA 1
ATOM 4863 C C . HIS A 1 625 ? 11.060 6.290 3.301 1.00 98.75 625 HIS A C 1
ATOM 4865 O O . HIS A 1 625 ? 10.953 6.235 2.072 1.00 98.75 625 HIS A O 1
ATOM 4871 N N . LEU A 1 626 ? 11.419 5.236 4.035 1.00 98.69 626 LEU A N 1
ATOM 4872 C CA . LEU A 1 626 ? 11.610 3.919 3.437 1.00 98.69 626 LEU A CA 1
ATOM 4873 C C . LEU A 1 626 ? 10.273 3.236 3.199 1.00 98.69 626 LEU A C 1
ATOM 4875 O O . LEU A 1 626 ? 9.362 3.309 4.027 1.00 98.69 626 LEU A O 1
ATOM 4879 N N . TYR A 1 627 ? 10.190 2.517 2.085 1.00 98.38 627 TYR A N 1
ATOM 4880 C CA . TYR A 1 627 ? 9.049 1.666 1.807 1.00 98.38 627 TYR A CA 1
ATOM 4881 C C . TYR A 1 627 ? 9.467 0.319 1.219 1.00 98.38 627 TYR A C 1
ATOM 4883 O O . TYR A 1 627 ? 10.369 0.229 0.383 1.00 98.38 627 TYR A O 1
ATOM 4891 N N . GLY A 1 628 ? 8.773 -0.742 1.623 1.00 97.69 628 GLY A N 1
ATOM 4892 C CA . GLY A 1 628 ? 8.796 -2.000 0.889 1.00 97.69 628 GLY A CA 1
ATOM 4893 C C . GLY A 1 628 ? 9.974 -2.938 1.115 1.00 97.69 628 GLY A C 1
ATOM 4894 O O . GLY A 1 628 ? 11.054 -2.539 1.564 1.00 97.69 628 GLY A O 1
ATOM 4895 N N . CYS A 1 629 ? 9.762 -4.175 0.676 1.00 98.50 629 CYS A N 1
ATOM 4896 C CA . CYS A 1 629 ? 10.773 -5.191 0.424 1.00 98.50 629 CYS A CA 1
ATOM 4897 C C . CYS A 1 629 ? 10.796 -5.453 -1.087 1.00 98.50 629 CYS A C 1
ATOM 4899 O O . CYS A 1 629 ? 10.065 -6.294 -1.597 1.00 98.50 629 CYS A O 1
ATOM 4901 N N . TRP A 1 630 ? 11.590 -4.677 -1.825 1.00 98.19 630 TRP A N 1
ATOM 4902 C CA . TRP A 1 630 ? 11.513 -4.653 -3.285 1.00 98.19 630 TRP A CA 1
ATOM 4903 C C . TRP A 1 630 ? 12.089 -5.919 -3.939 1.00 98.19 630 TRP A C 1
ATOM 4905 O O . TRP A 1 630 ? 13.224 -6.308 -3.669 1.00 98.19 630 TRP A O 1
ATOM 4915 N N . TRP A 1 631 ? 11.316 -6.525 -4.844 1.00 96.88 631 TRP A N 1
ATOM 4916 C CA . TRP A 1 631 ? 11.730 -7.560 -5.797 1.00 96.88 631 TRP A CA 1
ATOM 4917 C C . TRP A 1 631 ? 12.513 -8.731 -5.191 1.00 96.88 631 TRP A C 1
ATOM 4919 O O . TRP A 1 631 ? 11.899 -9.613 -4.603 1.00 96.88 631 TRP A O 1
ATOM 4929 N N . TYR A 1 632 ? 13.844 -8.778 -5.301 1.00 96.75 632 TYR A N 1
ATOM 4930 C CA . TYR A 1 632 ? 14.643 -9.870 -4.725 1.00 96.75 632 TYR A CA 1
ATOM 4931 C C . TYR A 1 632 ? 14.613 -9.887 -3.187 1.00 96.75 632 TYR A C 1
ATOM 4933 O O . TYR A 1 632 ? 14.817 -10.936 -2.577 1.00 96.75 632 TYR A O 1
ATOM 4941 N N . CYS A 1 633 ? 14.273 -8.760 -2.555 1.00 98.19 633 CYS A N 1
ATOM 4942 C CA . CYS A 1 633 ? 13.970 -8.695 -1.126 1.00 98.19 633 CYS A CA 1
ATOM 4943 C C . CYS A 1 633 ? 12.540 -9.154 -0.785 1.00 98.19 633 CYS A C 1
ATOM 4945 O O . CYS A 1 633 ? 12.224 -9.326 0.391 1.00 98.19 633 CYS A O 1
ATOM 4947 N N . ASN A 1 634 ? 11.674 -9.384 -1.777 1.00 98.19 634 ASN A N 1
ATOM 4948 C CA . ASN A 1 634 ? 10.291 -9.822 -1.588 1.00 98.19 634 ASN A CA 1
ATOM 4949 C C . ASN A 1 634 ? 10.190 -11.350 -1.382 1.00 98.19 634 ASN A C 1
ATOM 4951 O O . ASN A 1 634 ? 9.419 -12.020 -2.064 1.00 98.19 634 ASN A O 1
ATOM 4955 N N . ASN A 1 635 ? 10.971 -11.884 -0.441 1.00 98.00 635 ASN A N 1
ATOM 4956 C CA . ASN A 1 635 ? 10.959 -13.284 -0.009 1.00 98.00 635 ASN A CA 1
ATOM 4957 C C . ASN A 1 635 ? 10.765 -13.330 1.517 1.00 98.00 635 ASN A C 1
ATOM 4959 O O . ASN A 1 635 ? 11.416 -12.528 2.192 1.00 98.00 635 ASN A O 1
ATOM 4963 N N . PRO A 1 636 ? 9.947 -14.239 2.088 1.00 98.00 636 PRO A N 1
ATOM 4964 C CA . PRO A 1 636 ? 9.568 -14.197 3.507 1.00 98.00 636 PRO A CA 1
ATOM 4965 C C . PRO A 1 636 ? 10.739 -14.061 4.491 1.00 98.00 636 PRO A C 1
ATOM 4967 O O . PRO A 1 636 ? 10.678 -13.240 5.403 1.00 98.00 636 PRO A O 1
ATOM 4970 N N . SER A 1 637 ? 11.843 -14.780 4.261 1.00 97.81 637 SER A N 1
ATOM 4971 C CA . SER A 1 637 ? 13.047 -14.704 5.102 1.00 97.81 637 SER A CA 1
ATOM 4972 C C . SER A 1 637 ? 13.681 -13.308 5.128 1.00 97.81 637 SER A C 1
ATOM 4974 O O . SER A 1 637 ? 14.091 -12.830 6.184 1.00 97.81 637 SER A O 1
ATOM 4976 N N . ILE A 1 638 ? 13.727 -12.627 3.980 1.00 98.44 638 ILE A N 1
ATOM 4977 C CA . ILE A 1 638 ? 14.295 -11.279 3.848 1.00 98.44 638 ILE A CA 1
ATOM 4978 C C . ILE A 1 638 ? 13.288 -10.226 4.318 1.00 98.44 638 ILE A C 1
ATOM 4980 O O . ILE A 1 638 ? 13.671 -9.274 4.996 1.00 98.44 638 ILE A O 1
ATOM 4984 N N . MET A 1 639 ? 11.995 -10.405 4.020 1.00 98.62 639 MET A N 1
ATOM 4985 C CA . MET A 1 639 ? 10.936 -9.526 4.524 1.00 98.62 639 MET A CA 1
ATOM 4986 C C . MET A 1 639 ? 10.944 -9.472 6.052 1.00 98.62 639 MET A C 1
ATOM 4988 O O . MET A 1 639 ? 10.844 -8.385 6.623 1.00 98.62 639 MET A O 1
ATOM 4992 N N . GLN A 1 640 ? 11.083 -10.629 6.707 1.00 98.50 640 GLN A N 1
ATOM 4993 C CA . GLN A 1 640 ? 11.109 -10.738 8.162 1.00 98.50 640 GLN A CA 1
ATOM 4994 C C . GLN A 1 640 ? 12.305 -9.985 8.750 1.00 98.50 640 GLN A C 1
ATOM 4996 O O . GLN A 1 640 ? 12.123 -9.123 9.609 1.00 98.50 640 GLN A O 1
ATOM 5001 N N . GLU A 1 641 ? 13.511 -10.254 8.241 1.00 98.06 641 GLU A N 1
ATOM 5002 C CA . GLU A 1 641 ? 14.742 -9.575 8.658 1.00 98.06 641 GLU A CA 1
ATOM 5003 C C . GLU A 1 641 ? 14.643 -8.054 8.477 1.00 98.06 641 GLU A C 1
ATOM 5005 O O . GLU A 1 641 ? 14.902 -7.295 9.411 1.00 98.06 641 GLU A O 1
ATOM 5010 N N . MET A 1 642 ? 14.229 -7.596 7.292 1.00 98.38 642 MET A N 1
ATOM 5011 C CA . MET A 1 642 ? 14.130 -6.171 6.974 1.00 98.38 642 MET A CA 1
ATOM 5012 C C . MET A 1 642 ? 13.086 -5.455 7.829 1.00 98.38 642 MET A C 1
ATOM 5014 O O . MET A 1 642 ? 13.348 -4.364 8.334 1.00 98.38 642 MET A O 1
ATOM 5018 N N . THR A 1 643 ? 11.902 -6.048 7.989 1.00 98.69 643 THR A N 1
ATOM 5019 C CA . THR A 1 643 ? 10.809 -5.441 8.761 1.00 98.69 643 THR A CA 1
ATOM 5020 C C . THR A 1 643 ? 11.195 -5.339 10.232 1.00 98.69 643 THR A C 1
ATOM 5022 O O . THR A 1 643 ? 11.020 -4.282 10.837 1.00 98.69 643 THR A O 1
ATOM 5025 N N . ARG A 1 644 ? 11.789 -6.402 10.790 1.00 98.50 644 ARG A N 1
ATOM 5026 C CA . ARG A 1 644 ? 12.264 -6.433 12.175 1.00 98.50 644 ARG A CA 1
ATOM 5027 C C . ARG A 1 644 ? 13.355 -5.392 12.425 1.00 98.50 644 ARG A C 1
ATOM 5029 O O . ARG A 1 644 ? 13.206 -4.577 13.329 1.00 98.50 644 ARG A O 1
ATOM 5036 N N . MET A 1 645 ? 14.392 -5.369 11.588 1.00 98.62 645 MET A N 1
ATOM 5037 C CA . MET A 1 645 ? 15.494 -4.404 11.678 1.00 98.62 645 MET A CA 1
ATOM 5038 C C . MET A 1 645 ? 14.994 -2.953 11.616 1.00 98.62 645 MET A C 1
ATOM 5040 O O . MET A 1 645 ? 15.438 -2.101 12.385 1.00 98.62 645 MET A O 1
ATOM 5044 N N . ARG A 1 646 ? 14.049 -2.653 10.715 1.00 98.75 646 ARG A N 1
ATOM 5045 C CA . ARG A 1 646 ? 13.468 -1.309 10.602 1.00 98.75 646 ARG A CA 1
ATOM 5046 C C . ARG A 1 646 ? 12.668 -0.928 11.845 1.00 98.75 646 ARG A C 1
ATOM 5048 O O . ARG A 1 646 ? 12.859 0.171 12.352 1.00 98.75 646 ARG A O 1
ATOM 5055 N N . LEU A 1 647 ? 11.850 -1.831 12.384 1.00 98.62 647 LEU A N 1
ATOM 5056 C CA . LEU A 1 647 ? 11.132 -1.584 13.641 1.00 98.62 647 LEU A CA 1
ATOM 5057 C C . LEU A 1 647 ? 12.090 -1.296 14.805 1.00 98.62 647 LEU A C 1
ATOM 5059 O O . LEU A 1 647 ? 11.842 -0.378 15.581 1.00 98.62 647 LEU A O 1
ATOM 5063 N N . GLU A 1 648 ? 13.203 -2.024 14.898 1.00 98.12 648 GLU A N 1
ATOM 5064 C CA . GLU A 1 648 ? 14.212 -1.825 15.946 1.00 98.12 648 GLU A CA 1
ATOM 5065 C C . GLU A 1 648 ? 14.939 -0.473 15.838 1.00 98.12 648 GLU A C 1
ATOM 5067 O O . GLU A 1 648 ? 15.256 0.134 16.859 1.00 98.12 648 GLU A O 1
ATOM 5072 N N . LEU A 1 649 ? 15.187 0.023 14.620 1.00 98.19 649 LEU A N 1
ATOM 5073 C CA . LEU A 1 649 ? 15.946 1.261 14.392 1.00 98.19 649 LEU A CA 1
ATOM 5074 C C . LEU A 1 649 ? 15.081 2.528 14.299 1.00 98.19 649 LEU A C 1
ATOM 5076 O O . LEU A 1 649 ? 15.545 3.615 14.654 1.00 98.19 649 LEU A O 1
ATOM 5080 N N . VAL A 1 650 ? 13.859 2.425 13.770 1.00 97.81 650 VAL A N 1
ATOM 5081 C CA . VAL A 1 650 ? 13.000 3.585 13.464 1.00 97.81 650 VAL A CA 1
ATOM 5082 C C . VAL A 1 650 ? 11.550 3.438 13.936 1.00 97.81 650 VAL A C 1
ATOM 5084 O O . VAL A 1 650 ? 10.719 4.290 13.614 1.00 97.81 650 VAL A O 1
ATOM 5087 N N . GLY A 1 651 ? 11.214 2.394 14.700 1.00 97.88 651 GLY A N 1
ATOM 5088 C CA . GLY A 1 651 ? 9.835 2.138 15.121 1.00 97.88 651 GLY A CA 1
ATOM 5089 C C . GLY A 1 651 ? 8.900 2.031 13.913 1.00 97.88 651 GLY A C 1
ATOM 5090 O O . GLY A 1 651 ? 9.226 1.385 12.923 1.00 97.88 651 GLY A O 1
ATOM 5091 N N . THR A 1 652 ? 7.753 2.708 13.952 1.00 97.75 652 THR A N 1
ATOM 5092 C CA . THR A 1 652 ? 6.770 2.734 12.850 1.00 97.75 652 THR A CA 1
ATOM 5093 C C . THR A 1 652 ? 7.048 3.805 11.785 1.00 97.75 652 THR A C 1
ATOM 5095 O O . THR A 1 652 ? 6.183 4.099 10.961 1.00 97.75 652 THR A O 1
ATOM 5098 N N . GLY A 1 653 ? 8.247 4.400 11.767 1.00 97.12 653 GLY A N 1
ATOM 5099 C CA . GLY A 1 653 ? 8.638 5.495 10.867 1.00 97.12 653 GLY A CA 1
ATOM 5100 C C . GLY A 1 653 ? 8.901 5.102 9.405 1.00 97.12 653 GLY A C 1
ATOM 5101 O O . GLY A 1 653 ? 9.717 5.741 8.747 1.00 97.12 653 GLY A O 1
ATOM 5102 N N . PHE A 1 654 ? 8.275 4.037 8.901 1.00 98.69 654 PHE A N 1
ATOM 5103 C CA . PHE A 1 654 ? 8.444 3.526 7.538 1.00 98.69 654 PHE A CA 1
ATOM 5104 C C . PHE A 1 654 ? 7.171 2.811 7.060 1.00 98.69 654 PHE A C 1
ATOM 5106 O O . PHE A 1 654 ? 6.326 2.425 7.866 1.00 98.69 654 PHE A O 1
ATOM 5113 N N . THR A 1 655 ? 7.043 2.593 5.748 1.00 98.62 655 THR A N 1
ATOM 5114 C CA . THR A 1 655 ? 5.982 1.738 5.186 1.00 98.62 655 THR A CA 1
ATOM 5115 C C . THR A 1 655 ? 6.534 0.341 4.943 1.00 98.62 655 THR A C 1
ATOM 5117 O O . THR A 1 655 ? 7.514 0.161 4.222 1.00 98.62 655 THR A O 1
ATOM 5120 N N . ALA A 1 656 ? 5.922 -0.677 5.533 1.00 98.44 656 ALA A N 1
ATOM 5121 C CA . ALA A 1 656 ? 6.564 -1.978 5.628 1.00 98.44 656 ALA A CA 1
ATOM 5122 C C . ALA A 1 656 ? 6.621 -2.737 4.295 1.00 98.44 656 ALA A C 1
ATOM 5124 O O . ALA A 1 656 ? 7.629 -3.385 4.020 1.00 98.44 656 ALA A O 1
ATOM 5125 N N . GLN A 1 657 ? 5.605 -2.590 3.433 1.00 98.69 657 GLN A N 1
ATOM 5126 C CA . GLN A 1 657 ? 5.530 -3.337 2.176 1.00 98.69 657 GLN A CA 1
ATOM 5127 C C . GLN A 1 657 ? 4.934 -2.545 0.995 1.00 98.69 657 GLN A C 1
ATOM 5129 O O . GLN A 1 657 ? 4.214 -1.568 1.188 1.00 98.69 657 GLN A O 1
ATOM 5134 N N . HIS A 1 658 ? 5.250 -2.985 -0.227 1.00 98.62 658 HIS A N 1
ATOM 5135 C CA . HIS A 1 658 ? 4.474 -2.773 -1.460 1.00 98.62 658 HIS A CA 1
ATOM 5136 C C . HIS A 1 658 ? 4.448 -4.087 -2.255 1.00 98.62 658 HIS A C 1
ATOM 5138 O O . HIS A 1 658 ? 5.326 -4.929 -2.064 1.00 98.62 658 HIS A O 1
ATOM 5144 N N . SER A 1 659 ? 3.479 -4.289 -3.148 1.00 98.62 659 SER A N 1
ATOM 5145 C CA . SER A 1 659 ? 3.416 -5.556 -3.893 1.00 98.62 659 SER A CA 1
ATOM 5146 C C . SER A 1 659 ? 4.341 -5.597 -5.106 1.00 98.62 659 SER A C 1
ATOM 5148 O O . SER A 1 659 ? 4.814 -6.676 -5.470 1.00 98.62 659 SER A O 1
ATOM 5150 N N . ASP A 1 660 ? 4.582 -4.458 -5.764 1.00 98.19 660 ASP A N 1
ATOM 5151 C CA . ASP A 1 660 ? 5.216 -4.417 -7.091 1.00 98.19 660 ASP A CA 1
ATOM 5152 C C . ASP A 1 660 ? 4.457 -5.303 -8.110 1.00 98.19 660 ASP A C 1
ATOM 5154 O O . ASP A 1 660 ? 5.044 -5.866 -9.039 1.00 98.19 660 ASP A O 1
ATOM 5158 N N . ALA A 1 661 ? 3.146 -5.498 -7.891 1.00 98.69 661 ALA A N 1
ATOM 5159 C CA . ALA A 1 661 ? 2.316 -6.394 -8.687 1.00 98.69 661 ALA A CA 1
ATOM 5160 C C . ALA A 1 661 ? 2.273 -5.932 -10.147 1.00 98.69 661 ALA A C 1
ATOM 5162 O O . ALA A 1 661 ? 1.994 -4.768 -10.428 1.00 98.69 661 ALA A O 1
ATOM 5163 N N . ARG A 1 662 ? 2.539 -6.858 -11.074 1.00 98.38 662 ARG A N 1
ATOM 5164 C CA . ARG A 1 662 ? 2.349 -6.666 -12.525 1.00 98.38 662 ARG A CA 1
ATOM 5165 C C . ARG A 1 662 ? 1.058 -7.297 -13.016 1.00 98.38 662 ARG A C 1
ATOM 5167 O O . ARG A 1 662 ? 0.518 -6.851 -14.015 1.00 98.38 662 ARG A O 1
ATOM 5174 N N . VAL A 1 663 ? 0.599 -8.333 -12.320 1.00 98.69 663 VAL A N 1
ATOM 5175 C CA . VAL A 1 663 ? -0.653 -9.039 -12.589 1.00 98.69 663 VAL A CA 1
ATOM 5176 C C . VAL A 1 663 ? -1.573 -8.783 -11.401 1.00 98.69 663 VAL A C 1
ATOM 5178 O O . VAL A 1 663 ? -1.140 -8.952 -10.262 1.00 98.69 663 VAL A O 1
ATOM 5181 N N . LEU A 1 664 ? -2.808 -8.344 -11.650 1.00 98.62 664 LEU A N 1
ATOM 5182 C CA . LEU A 1 664 ? -3.762 -7.895 -10.622 1.00 98.62 664 LEU A CA 1
ATOM 5183 C C . LEU A 1 664 ? -3.876 -8.886 -9.454 1.00 98.62 664 LEU A C 1
ATOM 5185 O O . LEU A 1 664 ? -3.778 -8.518 -8.286 1.00 98.62 664 LEU A O 1
ATOM 5189 N N . ASP A 1 665 ? -4.015 -10.158 -9.792 1.00 97.44 665 ASP A N 1
ATOM 5190 C CA . ASP A 1 665 ? -4.207 -11.294 -8.900 1.00 97.44 665 ASP A CA 1
ATOM 5191 C C . ASP A 1 665 ? -3.053 -11.494 -7.900 1.00 97.44 665 ASP A C 1
ATOM 5193 O O . ASP A 1 665 ? -3.222 -12.129 -6.857 1.00 97.44 665 ASP A O 1
ATOM 5197 N N . GLN A 1 666 ? -1.871 -10.936 -8.187 1.00 98.81 666 GLN A N 1
ATOM 5198 C CA . GLN A 1 666 ? -0.710 -11.010 -7.298 1.00 98.81 666 GLN A CA 1
ATOM 5199 C C . GLN A 1 666 ? -0.938 -10.241 -6.001 1.00 98.81 666 GLN A C 1
ATOM 5201 O O . GLN A 1 666 ? -0.336 -10.590 -4.989 1.00 98.81 666 GLN A O 1
ATOM 5206 N N . LEU A 1 667 ? -1.820 -9.232 -6.002 1.00 98.69 667 LEU A N 1
ATOM 5207 C CA . LEU A 1 667 ? -2.188 -8.507 -4.785 1.00 98.69 667 LEU A CA 1
ATOM 5208 C C . LEU A 1 667 ? -2.645 -9.470 -3.683 1.00 98.69 667 LEU A C 1
ATOM 5210 O O . LEU A 1 667 ? -2.299 -9.264 -2.522 1.00 98.69 667 LEU A O 1
ATOM 5214 N N . VAL A 1 668 ? -3.360 -10.538 -4.052 1.00 97.50 668 VAL A N 1
ATOM 5215 C CA . VAL A 1 668 ? -3.886 -11.538 -3.118 1.00 97.50 668 VAL A CA 1
ATOM 5216 C C . VAL A 1 668 ? -2.753 -12.178 -2.321 1.00 97.50 668 VAL A C 1
ATOM 5218 O O . VAL A 1 668 ? -2.665 -11.968 -1.110 1.00 97.50 668 VAL A O 1
ATOM 5221 N N . TYR A 1 669 ? -1.843 -12.902 -2.977 1.00 98.62 669 TYR A N 1
ATOM 5222 C CA . TYR A 1 669 ? -0.784 -13.598 -2.249 1.00 98.62 669 TYR A CA 1
ATOM 5223 C C . TYR A 1 669 ? 0.268 -12.645 -1.676 1.00 98.62 669 TYR A C 1
ATOM 5225 O O . TYR A 1 669 ? 0.724 -12.867 -0.559 1.00 98.62 669 TYR A O 1
ATOM 5233 N N . LYS A 1 670 ? 0.638 -11.566 -2.389 1.00 98.81 670 LYS A N 1
ATOM 5234 C CA . LYS A 1 670 ? 1.677 -10.622 -1.939 1.00 98.81 670 LYS A CA 1
ATOM 5235 C C . LYS A 1 670 ? 1.325 -10.049 -0.568 1.00 98.81 670 LYS A C 1
ATOM 5237 O O . LYS A 1 670 ? 2.158 -10.041 0.338 1.00 98.81 670 LYS A O 1
ATOM 5242 N N . TRP A 1 671 ? 0.077 -9.608 -0.403 1.00 98.62 671 TRP A N 1
ATOM 5243 C CA . TRP A 1 671 ? -0.396 -9.067 0.866 1.00 98.62 671 TRP A CA 1
ATOM 5244 C C . TRP A 1 671 ? -0.722 -10.158 1.883 1.00 98.62 671 TRP A C 1
ATOM 5246 O O . TRP A 1 671 ? -0.435 -9.966 3.062 1.00 98.62 671 TRP A O 1
ATOM 5256 N N . HIS A 1 672 ? -1.246 -11.314 1.466 1.00 98.12 672 HIS A N 1
ATOM 5257 C CA . HIS A 1 672 ? -1.487 -12.433 2.381 1.00 98.12 672 HIS A CA 1
ATOM 5258 C C . HIS A 1 672 ? -0.189 -12.954 3.028 1.00 98.12 672 HIS A C 1
ATOM 5260 O O . HIS A 1 672 ? -0.103 -13.077 4.252 1.00 98.12 672 HIS A O 1
ATOM 5266 N N . HIS A 1 673 ? 0.850 -13.200 2.227 1.00 98.69 673 HIS A N 1
ATOM 5267 C CA . HIS A 1 673 ? 2.151 -13.665 2.712 1.00 98.69 673 HIS A CA 1
ATOM 5268 C C . HIS A 1 673 ? 2.810 -12.611 3.606 1.00 98.69 673 HIS A C 1
ATOM 5270 O O . HIS A 1 673 ? 3.275 -12.932 4.700 1.00 98.69 673 HIS A O 1
ATOM 5276 N N . PHE A 1 674 ? 2.787 -11.336 3.201 1.00 98.81 674 PHE A N 1
ATOM 5277 C CA . PHE A 1 674 ? 3.375 -10.276 4.016 1.00 98.81 674 PHE A CA 1
ATOM 5278 C C . PHE A 1 674 ? 2.648 -10.071 5.354 1.00 98.81 674 PHE A C 1
ATOM 5280 O O . PHE A 1 674 ? 3.305 -9.836 6.364 1.00 98.81 674 PHE A O 1
ATOM 5287 N N . ARG A 1 675 ? 1.314 -10.201 5.407 1.00 98.62 675 ARG A N 1
ATOM 5288 C CA . ARG A 1 675 ? 0.564 -10.148 6.677 1.00 98.62 675 ARG A CA 1
ATOM 5289 C C . ARG A 1 675 ? 1.041 -11.220 7.651 1.00 98.62 675 ARG A C 1
ATOM 5291 O O . ARG A 1 675 ? 1.225 -10.918 8.824 1.00 98.62 675 ARG A O 1
ATOM 5298 N N . THR A 1 676 ? 1.325 -12.426 7.160 1.00 98.12 676 THR A N 1
ATOM 5299 C CA . THR A 1 676 ? 1.912 -13.495 7.981 1.00 98.12 676 THR A CA 1
ATOM 5300 C C . THR A 1 676 ? 3.259 -13.079 8.562 1.00 98.12 676 THR A C 1
ATOM 5302 O O . THR A 1 676 ? 3.418 -13.090 9.780 1.00 98.12 676 THR A O 1
ATOM 5305 N N . VAL A 1 677 ? 4.169 -12.575 7.724 1.00 98.75 677 VAL A N 1
ATOM 5306 C CA . VAL A 1 677 ? 5.465 -12.047 8.182 1.00 98.75 677 VAL A CA 1
ATOM 5307 C C . VAL A 1 677 ? 5.291 -10.925 9.213 1.00 98.75 677 VAL A C 1
ATOM 5309 O O . VAL A 1 677 ? 5.997 -10.885 10.218 1.00 98.75 677 VAL A O 1
ATOM 5312 N N . LEU A 1 678 ? 4.345 -10.009 8.997 1.00 98.75 678 LEU A N 1
ATOM 5313 C CA . LEU A 1 678 ? 4.128 -8.875 9.891 1.00 98.75 678 LEU A CA 1
ATOM 5314 C C . LEU A 1 678 ? 3.615 -9.311 11.272 1.00 98.75 678 LEU A C 1
ATOM 5316 O O . LEU A 1 678 ? 4.081 -8.772 12.276 1.00 98.75 678 LEU A O 1
ATOM 5320 N N . ARG A 1 679 ? 2.710 -10.300 11.343 1.00 98.44 679 ARG A N 1
ATOM 5321 C CA . ARG A 1 679 ? 2.258 -10.887 12.620 1.00 98.44 679 ARG A CA 1
ATOM 5322 C C . ARG A 1 679 ? 3.434 -11.479 13.395 1.00 98.44 679 ARG A C 1
ATOM 5324 O O . ARG A 1 679 ? 3.610 -11.157 14.571 1.00 98.44 679 ARG A O 1
ATOM 5331 N N . ASP A 1 680 ? 4.269 -12.258 12.710 1.00 97.94 680 ASP A N 1
ATOM 5332 C CA . ASP A 1 680 ? 5.423 -12.942 13.303 1.00 97.94 680 ASP A CA 1
ATOM 5333 C C . ASP A 1 680 ? 6.494 -11.965 13.808 1.00 97.94 680 ASP A C 1
ATOM 5335 O O . ASP A 1 680 ? 7.220 -12.262 14.757 1.00 97.94 680 ASP A O 1
ATOM 5339 N N . VAL A 1 681 ? 6.591 -10.776 13.206 1.00 98.62 681 VAL A N 1
ATOM 5340 C CA . VAL A 1 681 ? 7.517 -9.721 13.643 1.00 98.62 681 VAL A CA 1
ATOM 5341 C C . VAL A 1 681 ? 6.948 -8.889 14.797 1.00 98.62 681 VAL A C 1
ATOM 5343 O O . VAL A 1 681 ? 7.683 -8.579 15.740 1.00 98.62 681 VAL A O 1
ATOM 5346 N N . LEU A 1 682 ? 5.665 -8.512 14.744 1.00 98.75 682 LEU A N 1
ATOM 5347 C CA . LEU A 1 682 ? 5.049 -7.615 15.728 1.00 98.75 682 LEU A CA 1
ATOM 5348 C C . LEU A 1 682 ? 4.729 -8.307 17.052 1.00 98.75 682 LEU A C 1
ATOM 5350 O O . LEU A 1 682 ? 4.933 -7.711 18.111 1.00 98.75 682 LEU A O 1
ATOM 5354 N N . ALA A 1 683 ? 4.248 -9.551 17.024 1.00 98.38 683 ALA A N 1
ATOM 5355 C CA . ALA A 1 683 ? 3.814 -10.225 18.244 1.00 98.38 683 ALA A CA 1
ATOM 5356 C C . ALA A 1 683 ? 4.950 -10.368 19.288 1.00 98.38 683 ALA A C 1
ATOM 5358 O O . ALA A 1 683 ? 4.733 -10.015 20.453 1.00 98.38 683 ALA A O 1
ATOM 5359 N N . PRO A 1 684 ? 6.192 -10.750 18.917 1.00 98.06 684 PRO A N 1
ATOM 5360 C CA . PRO A 1 684 ? 7.320 -10.757 19.850 1.00 98.06 684 PRO A CA 1
ATOM 5361 C C . PRO A 1 684 ? 7.700 -9.368 20.390 1.00 98.06 684 PRO A C 1
ATOM 5363 O O . PRO A 1 684 ? 8.149 -9.266 21.529 1.00 98.06 684 PRO A O 1
ATOM 5366 N N . LEU A 1 685 ? 7.531 -8.293 19.606 1.00 98.38 685 LEU A N 1
ATOM 5367 C CA . LEU A 1 685 ? 7.820 -6.921 20.058 1.00 98.38 685 LEU A CA 1
ATOM 5368 C C . LEU A 1 685 ? 6.825 -6.453 21.122 1.00 98.38 685 LEU A C 1
ATOM 5370 O O . LEU A 1 685 ? 7.227 -5.940 22.165 1.00 98.38 685 LEU A O 1
ATOM 5374 N N . TYR A 1 686 ? 5.528 -6.654 20.891 1.00 98.44 686 TYR A N 1
ATOM 5375 C CA . TYR A 1 686 ? 4.505 -6.236 21.850 1.00 98.44 686 TYR A CA 1
ATOM 5376 C C . TYR A 1 686 ? 4.508 -7.085 23.120 1.00 98.44 686 TYR A C 1
ATOM 5378 O O . TYR A 1 686 ? 4.366 -6.549 24.217 1.00 98.44 686 TYR A O 1
ATOM 5386 N N . THR A 1 687 ? 4.728 -8.396 23.007 1.00 98.19 687 THR A N 1
ATOM 5387 C CA . THR A 1 687 ? 4.873 -9.256 24.194 1.00 98.19 687 THR A CA 1
ATOM 5388 C C . THR A 1 687 ? 6.115 -8.889 25.007 1.00 98.19 687 THR A C 1
ATOM 5390 O O . THR A 1 687 ? 6.061 -8.883 26.234 1.00 98.19 687 THR A O 1
ATOM 5393 N N . GLN A 1 688 ? 7.213 -8.476 24.362 1.00 97.75 688 GLN A N 1
ATOM 5394 C CA . GLN A 1 688 ? 8.377 -7.932 25.063 1.00 97.75 688 GLN A CA 1
ATOM 5395 C C . GLN A 1 688 ? 8.041 -6.646 25.836 1.00 97.75 688 GLN A C 1
ATOM 5397 O O . GLN A 1 688 ? 8.436 -6.522 26.995 1.00 97.75 688 GLN A O 1
ATOM 5402 N N . LEU A 1 689 ? 7.292 -5.712 25.238 1.00 97.50 689 LEU A N 1
ATOM 5403 C CA . LEU A 1 689 ? 6.815 -4.512 25.937 1.00 97.50 689 LEU A CA 1
ATOM 5404 C C . LEU A 1 689 ? 5.999 -4.887 27.183 1.00 97.50 689 LEU A C 1
ATOM 5406 O O . LEU A 1 689 ? 6.289 -4.407 28.281 1.00 97.50 689 LEU A O 1
ATOM 5410 N N . HIS A 1 690 ? 5.046 -5.806 27.027 1.00 96.31 690 HIS A N 1
ATOM 5411 C CA . HIS A 1 690 ? 4.211 -6.299 28.120 1.00 96.31 690 HIS A CA 1
ATOM 5412 C C . HIS A 1 690 ? 5.032 -6.913 29.266 1.00 96.31 690 HIS A C 1
ATOM 5414 O O . HIS A 1 690 ? 4.854 -6.527 30.421 1.00 96.31 690 HIS A O 1
ATOM 5420 N N . ARG A 1 691 ? 6.011 -7.779 28.963 1.00 97.56 691 ARG A N 1
ATOM 5421 C CA . ARG A 1 691 ? 6.927 -8.367 29.965 1.00 97.56 691 ARG A CA 1
ATOM 5422 C C . ARG A 1 691 ? 7.731 -7.325 30.742 1.00 97.56 691 ARG A C 1
ATOM 5424 O O . ARG A 1 691 ? 8.140 -7.583 31.871 1.00 97.56 691 ARG A O 1
ATOM 5431 N N . HIS A 1 692 ? 7.980 -6.162 30.147 1.00 97.12 692 HIS A N 1
ATOM 5432 C CA . HIS A 1 692 ? 8.697 -5.055 30.778 1.00 97.12 692 HIS A CA 1
ATOM 5433 C C . HIS A 1 692 ? 7.768 -4.039 31.464 1.00 97.12 692 HIS A C 1
ATOM 5435 O O . HIS A 1 692 ? 8.214 -2.958 31.841 1.00 97.12 692 HIS A O 1
ATOM 5441 N N . GLY A 1 693 ? 6.492 -4.387 31.664 1.00 94.69 693 GLY A N 1
ATOM 5442 C CA . GLY A 1 693 ? 5.518 -3.565 32.382 1.00 94.69 693 GLY A CA 1
ATOM 5443 C C . GLY A 1 693 ? 4.886 -2.457 31.539 1.00 94.69 693 GLY A C 1
ATOM 5444 O O . GLY A 1 693 ? 4.179 -1.610 32.085 1.00 94.69 693 GLY A O 1
ATOM 5445 N N . TRP A 1 694 ? 5.112 -2.443 30.221 1.00 95.75 694 TRP A N 1
ATOM 5446 C CA . TRP A 1 694 ? 4.419 -1.522 29.326 1.00 95.75 694 TRP A CA 1
ATOM 5447 C C . TRP A 1 694 ? 3.020 -2.055 28.997 1.00 95.75 694 TRP A C 1
ATOM 5449 O O . TRP A 1 694 ? 2.864 -3.136 28.430 1.00 95.75 694 TRP A O 1
ATOM 5459 N N . SER A 1 695 ? 1.991 -1.275 29.325 1.00 94.06 695 SER A N 1
ATOM 5460 C CA . SER A 1 695 ? 0.597 -1.616 29.030 1.00 94.06 695 SER A CA 1
ATOM 5461 C C . SER A 1 695 ? 0.309 -1.477 27.532 1.00 94.06 695 SER A C 1
ATOM 5463 O O . SER A 1 695 ? 0.114 -0.369 27.038 1.00 94.06 695 SER A O 1
ATOM 5465 N N . VAL A 1 696 ? 0.263 -2.597 26.805 1.00 95.56 696 VAL A N 1
ATOM 5466 C CA . VAL A 1 696 ? -0.078 -2.633 25.372 1.00 95.56 696 VAL A CA 1
ATOM 5467 C C . VAL A 1 696 ? -1.593 -2.629 25.201 1.00 95.56 696 VAL A C 1
ATOM 5469 O O . VAL A 1 696 ? -2.251 -3.573 25.625 1.00 95.56 696 VAL A O 1
ATOM 5472 N N . THR A 1 697 ? -2.156 -1.604 24.562 1.00 91.69 697 THR A N 1
ATOM 5473 C CA . THR A 1 697 ? -3.603 -1.531 24.300 1.00 91.69 697 THR A CA 1
ATOM 5474 C C . THR A 1 697 ? -3.953 -2.018 22.894 1.00 91.69 697 THR A C 1
ATOM 5476 O O . THR A 1 697 ? -3.129 -1.971 21.977 1.00 91.69 697 THR A O 1
ATOM 5479 N N . ALA A 1 698 ? -5.212 -2.417 22.686 1.00 86.44 698 ALA A N 1
ATOM 5480 C CA . ALA A 1 698 ? -5.738 -2.725 21.355 1.00 86.44 698 ALA A CA 1
ATOM 5481 C C . ALA A 1 698 ? -5.544 -1.558 20.367 1.00 86.44 698 ALA A C 1
ATOM 5483 O O . ALA A 1 698 ? -5.208 -1.754 19.196 1.00 86.44 698 ALA A O 1
ATOM 5484 N N . ARG A 1 699 ? -5.710 -0.329 20.868 1.00 83.25 699 ARG A N 1
ATOM 5485 C CA . ARG A 1 699 ? -5.551 0.911 20.109 1.00 83.25 699 ARG A CA 1
ATOM 5486 C C . ARG A 1 699 ? -4.115 1.136 19.637 1.00 83.25 699 ARG A C 1
ATOM 5488 O O . ARG A 1 699 ? -3.931 1.593 18.510 1.00 83.25 699 ARG A O 1
ATOM 5495 N N . ASP A 1 700 ? -3.117 0.829 20.467 1.00 92.44 700 ASP A N 1
ATOM 5496 C CA . ASP A 1 700 ? -1.703 0.971 20.094 1.00 92.44 700 ASP A CA 1
ATOM 5497 C C . ASP A 1 700 ? -1.358 0.071 18.910 1.00 92.44 700 ASP A C 1
ATOM 5499 O O . ASP A 1 700 ? -0.838 0.548 17.902 1.00 92.44 700 ASP A O 1
ATOM 5503 N N . VAL A 1 701 ? -1.733 -1.207 19.002 1.00 96.00 701 VAL A N 1
ATOM 5504 C CA . VAL A 1 701 ? -1.485 -2.199 17.951 1.00 96.00 701 VAL A CA 1
ATOM 5505 C C . VAL A 1 701 ? -2.149 -1.780 16.639 1.00 96.00 701 VAL A C 1
ATOM 5507 O O . VAL A 1 701 ? -1.508 -1.770 15.592 1.00 96.00 701 VAL A O 1
ATOM 5510 N N . GLU A 1 702 ? -3.422 -1.382 16.672 1.00 89.00 702 GLU A N 1
ATOM 5511 C CA . GLU A 1 702 ? -4.142 -0.974 15.462 1.00 89.00 702 GLU A CA 1
ATOM 5512 C C . GLU A 1 702 ? -3.570 0.295 14.818 1.00 89.00 702 GLU A C 1
ATOM 5514 O O . GLU A 1 702 ? -3.472 0.372 13.589 1.00 89.00 702 GLU A O 1
ATOM 5519 N N . ARG A 1 703 ? -3.179 1.289 15.628 1.00 92.00 703 ARG A N 1
ATOM 5520 C CA . ARG A 1 703 ? -2.507 2.505 15.149 1.00 92.00 703 ARG A CA 1
ATOM 5521 C C . ARG A 1 703 ? -1.216 2.143 14.423 1.00 92.00 703 ARG A C 1
ATOM 5523 O O . ARG A 1 703 ? -0.988 2.607 13.308 1.00 92.00 703 ARG A O 1
ATOM 5530 N N . ASP A 1 704 ? -0.381 1.328 15.052 1.00 98.12 704 ASP A N 1
ATOM 5531 C CA . ASP A 1 704 ? 0.954 1.006 14.555 1.00 98.12 704 ASP A CA 1
ATOM 5532 C C . ASP A 1 704 ? 0.893 0.130 13.299 1.00 98.12 704 ASP A C 1
ATOM 5534 O O . ASP A 1 704 ? 1.599 0.395 12.325 1.00 98.12 704 ASP A O 1
ATOM 5538 N N . VAL A 1 705 ? -0.024 -0.842 13.259 1.00 97.94 705 VAL A N 1
ATOM 5539 C CA . VAL A 1 705 ? -0.319 -1.625 12.051 1.00 97.94 705 VAL A CA 1
ATOM 5540 C C . VAL A 1 705 ? -0.776 -0.711 10.911 1.00 97.94 705 VAL A C 1
ATOM 5542 O O . VAL A 1 705 ? -0.279 -0.841 9.793 1.00 97.94 705 VAL A O 1
ATOM 5545 N N . ALA A 1 706 ? -1.673 0.247 11.170 1.00 88.19 706 ALA A N 1
ATOM 5546 C CA . ALA A 1 706 ? -2.122 1.187 10.143 1.00 88.19 706 ALA A CA 1
ATOM 5547 C C . ALA A 1 706 ? -0.973 2.061 9.609 1.00 88.19 706 ALA A C 1
ATOM 5549 O O . ALA A 1 706 ? -0.884 2.274 8.397 1.00 88.19 706 ALA A O 1
ATOM 5550 N N . LEU A 1 707 ? -0.076 2.533 10.486 1.00 95.31 707 LEU A N 1
ATOM 5551 C CA . LEU A 1 707 ? 1.118 3.290 10.093 1.00 95.31 707 LEU A CA 1
ATOM 5552 C C . LEU A 1 707 ? 2.000 2.479 9.135 1.00 95.31 707 LEU A C 1
ATOM 5554 O O . LEU A 1 707 ? 2.314 2.962 8.044 1.00 95.31 707 LEU A O 1
ATOM 5558 N N . LEU A 1 708 ? 2.314 1.234 9.499 1.00 98.62 708 LEU A N 1
ATOM 5559 C CA . LEU A 1 708 ? 3.164 0.335 8.711 1.00 98.62 708 LEU A CA 1
ATOM 5560 C C . LEU A 1 708 ? 2.536 -0.060 7.366 1.00 98.62 708 LEU A C 1
ATOM 5562 O O . LEU A 1 708 ? 3.256 -0.275 6.391 1.00 98.62 708 LEU A O 1
ATOM 5566 N N . LEU A 1 709 ? 1.206 -0.142 7.297 1.00 96.00 709 LEU A N 1
ATOM 5567 C CA . LEU A 1 709 ? 0.454 -0.622 6.133 1.00 96.00 709 LEU A CA 1
ATOM 5568 C C . LEU A 1 709 ? -0.082 0.488 5.214 1.00 96.00 709 LEU A C 1
ATOM 5570 O O . LEU A 1 709 ? -0.946 0.238 4.373 1.00 96.00 709 LEU A O 1
ATOM 5574 N N . GLY A 1 710 ? 0.449 1.706 5.333 1.00 87.12 710 GLY A N 1
ATOM 5575 C CA . GLY A 1 710 ? 0.213 2.770 4.356 1.00 87.12 710 GLY A CA 1
ATOM 5576 C C . GLY A 1 710 ? -0.107 4.132 4.951 1.00 87.12 710 GLY A C 1
ATOM 5577 O O . GLY A 1 710 ? 0.193 5.145 4.324 1.00 87.12 710 GLY A O 1
ATOM 5578 N N . HIS A 1 711 ? -0.634 4.196 6.174 1.00 86.50 711 HIS A N 1
ATOM 5579 C CA . HIS A 1 711 ? -0.965 5.489 6.772 1.00 86.50 711 HIS A CA 1
ATOM 5580 C C . HIS A 1 711 ? 0.292 6.329 7.047 1.00 86.50 711 HIS A C 1
ATOM 5582 O O . HIS A 1 711 ? 0.282 7.541 6.855 1.00 86.50 711 HIS A O 1
ATOM 5588 N N . GLY A 1 712 ? 1.420 5.696 7.396 1.00 89.88 712 GLY A N 1
ATOM 5589 C CA . GLY A 1 712 ? 2.708 6.382 7.527 1.00 89.88 712 GLY A CA 1
ATOM 5590 C C . GLY A 1 712 ? 3.176 7.026 6.216 1.00 89.88 712 GLY A C 1
ATOM 5591 O O . GLY A 1 712 ? 3.742 8.117 6.234 1.00 89.88 712 GLY A O 1
ATOM 5592 N N . TYR A 1 713 ? 2.868 6.404 5.073 1.00 95.69 713 TYR A N 1
ATOM 5593 C CA . TYR A 1 713 ? 3.124 6.982 3.753 1.00 95.69 713 TYR A CA 1
ATOM 5594 C C . TYR A 1 713 ? 2.253 8.218 3.499 1.00 95.69 713 TYR A C 1
ATOM 5596 O O . TYR A 1 713 ? 2.786 9.247 3.096 1.00 95.69 713 TYR A O 1
ATOM 5604 N N . GLU A 1 714 ? 0.950 8.171 3.790 1.00 88.88 714 GLU A N 1
ATOM 5605 C CA . GLU A 1 714 ? 0.070 9.344 3.647 1.00 88.88 714 GLU A CA 1
ATOM 5606 C C . GLU A 1 714 ? 0.533 10.509 4.529 1.00 88.88 714 GLU A C 1
ATOM 5608 O O . GLU A 1 714 ? 0.632 11.646 4.064 1.00 88.88 714 GLU A O 1
ATOM 5613 N N . LEU A 1 715 ? 0.879 10.229 5.791 1.00 88.19 715 LEU A N 1
ATOM 5614 C CA . LEU A 1 715 ? 1.428 11.234 6.702 1.00 88.19 715 LEU A CA 1
ATOM 5615 C C . LEU A 1 715 ? 2.709 11.852 6.138 1.00 88.19 715 LEU A C 1
ATOM 5617 O O . LEU A 1 715 ? 2.886 13.067 6.212 1.00 88.19 715 LEU A O 1
ATOM 5621 N N . PHE A 1 716 ? 3.579 11.043 5.529 1.00 95.50 716 PHE A N 1
ATOM 5622 C CA . PHE A 1 716 ? 4.782 11.537 4.870 1.00 95.50 716 PHE A CA 1
ATOM 5623 C C . PHE A 1 716 ? 4.464 12.398 3.640 1.00 95.50 716 PHE A C 1
ATOM 5625 O O . PHE A 1 716 ? 5.061 13.463 3.471 1.00 95.50 716 PHE A O 1
ATOM 5632 N N . LEU A 1 717 ? 3.486 12.011 2.812 1.00 88.31 717 LEU A N 1
ATOM 5633 C CA . LEU A 1 717 ? 3.034 12.830 1.684 1.00 88.31 717 LEU A CA 1
ATOM 5634 C C . LEU A 1 717 ? 2.518 14.202 2.135 1.00 88.31 717 LEU A C 1
ATOM 5636 O O . LEU A 1 717 ? 2.787 15.194 1.460 1.00 88.31 717 LEU A O 1
ATOM 5640 N N . HIS A 1 718 ? 1.825 14.280 3.271 1.00 85.56 718 HIS A N 1
ATOM 5641 C CA . HIS A 1 718 ? 1.269 15.527 3.809 1.00 85.56 718 HIS A CA 1
ATOM 5642 C C . HIS A 1 718 ? 2.212 16.289 4.746 1.00 85.56 718 HIS A C 1
ATOM 5644 O O . HIS A 1 718 ? 1.883 17.391 5.191 1.00 85.56 718 HIS A O 1
ATOM 5650 N N . LYS A 1 719 ? 3.390 15.734 5.035 1.00 86.75 719 LYS A N 1
ATOM 5651 C CA . LYS A 1 719 ? 4.384 16.362 5.898 1.00 86.75 719 LYS A CA 1
ATOM 5652 C C . LYS A 1 719 ? 4.876 17.676 5.288 1.00 86.75 719 LYS A C 1
ATOM 5654 O O . LYS A 1 719 ? 5.338 17.705 4.145 1.00 86.75 719 LYS A O 1
ATOM 5659 N N . ALA A 1 720 ? 4.803 18.744 6.080 1.00 86.88 720 ALA A N 1
ATOM 5660 C CA . ALA A 1 720 ? 5.471 20.006 5.790 1.00 86.88 720 ALA A CA 1
ATOM 5661 C C . ALA A 1 720 ? 6.961 19.886 6.157 1.00 86.88 720 ALA A C 1
ATOM 5663 O O . ALA A 1 720 ? 7.281 19.403 7.247 1.00 86.88 720 ALA A O 1
ATOM 5664 N N . LEU A 1 721 ? 7.841 20.292 5.237 1.00 84.44 721 LEU A N 1
ATOM 5665 C CA . LEU A 1 721 ? 9.299 20.316 5.403 1.00 84.44 721 LEU A CA 1
ATOM 5666 C C . LEU A 1 721 ? 9.833 21.746 5.440 1.00 84.44 721 LEU A C 1
ATOM 5668 O O . LEU A 1 721 ? 9.309 22.585 4.669 1.00 84.44 721 LEU A O 1
#

Sequence (721 aa):
MVDRITASRPTNALVPYAEPLPAKALVVEDVMRKLPASWTTIPGVHIRTQPNHLLKLGIANATHTAMVYALAVSKIPTTTAAPPAMFTYLDELFRRDLAPGLQAHGLSYMNPKYVPSAGFAFATACVLRFLTPVDDGFVTARGKQFKGKVDDVAATVVVGAPDKWQYATGLEANFCRGEYDFRDGERGDVPLLLRQTRVEVASMPPAEAQTATATLVRTLLQDLDGHEDGMDERWHTFADNVAVLYRRFFTYVEEVATPEVCFACHRDPPTPVLQVLLELVTQATTGLADEAAIIQHVAYAVDNAWVIDVHTHLFPPSHGSLMLWGIDALLTYHYLVAEYLMTAPVMPEMFMTWSTARQADAIWQHLFIDRSPLSEGCQGVITTLHLLGLSELVAARDLKGIRDWYAAQDKRAFVDSVFCLAKIRHVVMTNIPFDADEAQYWMDHAPYNANQFKTALRVDQVLLGDWKSLGPALDSRCVHGEAARMTSSRQLPHTLDGVRTYLTEWLAILRPVYFMASVPATFELHEDVDMVDSTSIEPNGAMLLQHVLLPLAASTHLPLALKFGALRQLNPRLGVAGDGVAVTDVSILSRLAKQNPKVKFLATFLSRVNQHEATVVANKFANVHLYGCWWYCNNPSIMQEMTRMRLELVGTGFTAQHSDARVLDQLVYKWHHFRTVLRDVLAPLYTQLHRHGWSVTARDVERDVALLLGHGYELFLHKAL

Secondary structure (DSSP, 8-state):
-B---PPEETTEEEEE---SSPPP-EEEE-TT--S-GGGGGSTTEEEESS--HHHHHHHHHHHHHHHHHHHHHTT--SGGGS-HHHHHHHHHHIIIIIHHHHHTTT-GGGSTT----HHHHHHHHHHHHHH--SS--EEEBTEEEEEEE---------TT--SEEEEETTEEEETTTTEEEE--SSS-HHHHHHHHHHHHHTTS-HHHHHHHHHHHHHHHHHTTS----TT-HHHHHHHHHHHHHHHHTTS-------S--------PPPPPHHHHHHHHHHHHHSBPSSHHHHHHHHHHHHHHPPEEE-------GGGGGG-B-SHHHHHTSHHHHHHHHHHSSS-HHHHHTS-HHHHHHHHIIIIIISS---SHHHHHHHHHHHHTT-HHHHHHT-HHHHHHHHHTS-HHHHHHHHHHHTTEEEEE--B-TT-HHHHHHHHTT----TTTEE--EE-HHHHHT-HHHHHHHHHSPP---TT-TTS---PPPSSHHHHHHHHHHHHHHH--S-EEEEEETT----S---S--TT-SS--HHHHIIIIIHHHHHHHT--EEEEEEEETTSSGGGGGGG-EE----THHHHHHHHH-TTS-EEEEESSGGGHHHHHHHHHH-TTEEEB---GGG-SHHHHHHHHHHHHHHHTT-SB------SBTTHHHHHHHHHHHHHHHHHHHHHHHHHHTT---BHHHHHHHHHIIIIIHHHHHHH---

Foldseek 3Di:
DWDADAQADPVGRLEGFDALGGDIAAEDEPLVVPDDPVQCVPPRYHYDNDDDCLLSVQLHVVLCLLQVLLCLQQVNRTPVSDDPLSVLLSVCCCVQPRVCCSVVVNPSVVQLQRFDDLSNLLSLLSVLLSLAAPDPADADPQAGKGKHFHDPDPDPPPVDDDQKDDSDDVWIQGVVRRMTMDDDDRHSPSNNLSHVLLVVLVPDDPVVNLVSLLVSLLVVVCVVDVDPDPPRVSVSVSSSSSSVSNDLQQWDDDDDDDDDDDDDDDTDDRDHSSNVSVVVSCQQPFFQPALVSLLVLLLVLLQSFQFEQAEAAADAVLLPPSHFAAQLSLLVPLQLLLVCCVPPPDFLVRLVPDDSVVNSVSSLCVCVPVHPVPDLSSVLSVLLCVLVVNPVCVVVSPPVVRVVVVVPDDRNVVLSVLCNLLNYQAYEHEQECLDPSRVVCLLVVRDDDCRHYAYEYEDQCLLALVCVSVQVSQQPAQDDPDPPPPDDGDRFAQFLVSVLSSVVSVCVRRVHQAYEHEHEQPRDQDPPPPDDPRNDHSDGNNCNCPSHVLVCCLVVVHAYEYEYFKAPPCPCSSPVSRIDGDDHDLVVVLCCLVVRVSHAYEYDYQDLVCLLVNLVSLLVGLRYAYEALPDNCLGLVSLLVSQLSSCVRPNLLYASHHQNYSYSSSSNSSSVSSSVSSSVRVSVVVNVCVVVVNRHGSNNSSVSSNSNRCVSVVCSSVDGD